Protein AF-0000000084988510 (afdb_homodimer)

Secondary structure (DSSP, 8-state):
----EEEE--BTTTEEEEE-TT-HHHHHHHHHHHHTTT----HHHHHHHHHHHHHHHHHH---SSB---HHHHHHHHHHHTT---HHHHHHHHHHHHHHHHHHHEEEEEEPTTHHHHHHHHTTTSEEEEEES--HHHHHHHHHHTT-TTT-SSEEEGGGTTB-TT-HHHHHHHHHHHT--GGGEEEEES-IIIIIIHHHTTT-EEEEE--SSS-S--TT---SEEESSGGGHHHHHHHHHH-/----EEEE--BTTTEEEEE-TT-HHHHHHHHHHHHTTT----HHHHHHHHHHHHHHHHHH---SSB---HHHHHHHHHHHTT---HHHHHHHHHHHHHHHHHHHEEEEEEPTTHHHHHHHHTTTSEEEEEES--HHHHHHHHHHTT-TTT-SSEEEGGGTTB-TT-HHHHHHHHHHHT--GGGEEEEES-IIIIIIHHHTTT-EEEEE--SSS-S--TT---SEEESSGGGHHHHHHHHHH-

Solvent-accessible surface area (backbone atoms only — not comparable to full-atom values): 25284 Å² total; per-residue (Å²): 103,70,61,46,33,36,38,29,32,42,78,35,49,44,32,46,62,40,70,46,84,82,49,64,64,39,28,40,35,50,23,40,36,32,36,67,71,75,34,89,52,53,33,68,54,48,47,52,48,51,54,52,46,46,50,51,54,46,69,68,43,97,48,98,43,54,33,66,50,70,48,58,42,42,27,49,54,39,44,75,66,65,51,75,53,63,68,58,32,53,56,48,12,48,51,50,46,38,48,43,50,26,54,22,45,77,41,78,43,68,40,74,55,44,65,64,47,49,60,58,44,58,76,72,29,48,31,27,34,50,28,78,46,46,67,85,55,47,54,36,50,35,48,73,70,68,48,63,87,64,46,59,54,75,43,47,18,34,84,72,39,38,23,62,39,46,52,65,62,59,48,53,51,32,60,76,63,72,51,56,53,72,21,33,38,39,37,21,22,23,31,49,38,42,42,46,16,38,42,76,64,64,27,47,26,38,36,38,60,43,102,36,65,45,87,64,41,92,89,65,73,61,77,33,78,33,72,51,66,58,48,48,61,57,47,50,56,55,57,48,73,91,105,69,60,46,34,38,38,29,33,42,78,34,49,45,31,45,63,39,71,47,85,80,48,65,65,39,29,39,36,49,23,40,36,32,35,66,70,76,34,88,51,54,32,68,54,46,48,52,50,52,53,51,46,47,49,51,55,46,68,69,44,96,49,97,43,55,33,67,50,68,47,58,40,42,27,49,53,40,43,77,66,65,52,76,52,64,68,59,30,53,56,49,13,49,52,51,47,40,47,44,51,26,54,22,45,78,41,79,43,68,38,73,56,44,64,63,46,50,61,58,44,57,77,72,28,48,31,27,34,52,28,80,47,45,67,85,54,47,54,36,50,35,46,74,69,70,48,64,86,65,45,58,54,74,44,49,18,34,84,73,39,36,22,62,40,45,53,66,60,58,48,52,52,32,62,75,62,70,52,55,53,73,22,32,37,40,37,21,22,23,31,49,40,43,40,48,17,39,40,78,62,65,26,48,28,38,36,37,60,44,102,35,64,45,85,65,40,92,88,65,72,62,79,32,79,35,73,52,66,59,47,49,61,57,46,52,56,57,56,49,73,92

Organism: Nitrosospira multiformis (strain ATCC 25196 / NCIMB 11849 / C 71) (NCBI:txid323848)

Radius of gyration: 29.33 Å; Cα contacts (8 Å, |Δi|>4): 916; chains: 2; bounding box: 48×95×58 Å

pLDDT: mean 97.69, std 2.91, range [69.38, 98.94]

Structure (mmCIF, N/CA/C/O backbone):
data_AF-0000000084988510-model_v1
#
loop_
_entity.id
_entity.type
_entity.pdbx_description
1 polymer 'Haloacid dehalogenase-like hydrolase'
#
loop_
_atom_site.group_PDB
_atom_site.id
_atom_site.type_symbol
_atom_site.label_atom_id
_atom_site.label_alt_id
_atom_site.label_comp_id
_atom_site.label_asym_id
_atom_site.label_entity_id
_atom_site.label_seq_id
_atom_site.pdbx_PDB_ins_code
_atom_site.Cartn_x
_atom_site.Cartn_y
_atom_site.Cartn_z
_atom_site.occupancy
_atom_site.B_iso_or_equiv
_atom_site.auth_seq_id
_atom_site.auth_comp_id
_atom_site.auth_asym_id
_atom_site.auth_atom_id
_atom_site.pdbx_PDB_model_num
ATOM 1 N N . MET A 1 1 ? -0.412 43.625 25.984 1 69.38 1 MET A N 1
ATOM 2 C CA . MET A 1 1 ? 0.22 42.531 26.703 1 69.38 1 MET A CA 1
ATOM 3 C C . MET A 1 1 ? 1.28 41.875 25.828 1 69.38 1 MET A C 1
ATOM 5 O O . MET A 1 1 ? 1.203 41.906 24.594 1 69.38 1 MET A O 1
ATOM 9 N N . ALA A 1 2 ? 2.34 41.344 26.5 1 89.12 2 ALA A N 1
ATOM 10 C CA . ALA A 1 2 ? 3.463 40.781 25.766 1 89.12 2 ALA A CA 1
ATOM 11 C C . ALA A 1 2 ? 3.078 39.438 25.125 1 89.12 2 ALA A C 1
ATOM 13 O O . ALA A 1 2 ? 2.365 38.625 25.734 1 89.12 2 ALA A O 1
ATOM 14 N N . ILE A 1 3 ? 3.359 39.25 23.953 1 96.31 3 ILE A N 1
ATOM 15 C CA . ILE A 1 3 ? 3.121 38 23.25 1 96.31 3 ILE A CA 1
ATOM 16 C C . ILE A 1 3 ? 3.992 36.906 23.828 1 96.31 3 ILE A C 1
ATOM 18 O O . ILE A 1 3 ? 5.191 37.094 24.031 1 96.31 3 ILE A O 1
ATOM 22 N N . LYS A 1 4 ? 3.35 35.75 24.047 1 97.81 4 LYS A N 1
ATOM 23 C CA . LYS A 1 4 ? 4.055 34.625 24.703 1 97.81 4 LYS A CA 1
ATOM 24 C C . LYS A 1 4 ? 4.047 33.406 23.812 1 97.81 4 LYS A C 1
ATOM 26 O O . LYS A 1 4 ? 4.887 32.5 23.969 1 97.81 4 LYS A O 1
ATOM 31 N N . GLY A 1 5 ? 3.061 33.281 22.922 1 98.31 5 GLY A N 1
ATOM 32 C CA . GLY A 1 5 ? 2.922 32.062 22.109 1 98.31 5 GLY A CA 1
ATOM 33 C C . GLY A 1 5 ? 2.516 32.344 20.672 1 98.31 5 GLY A C 1
ATOM 34 O O . GLY A 1 5 ? 2.023 33.438 20.375 1 98.31 5 GLY A O 1
ATOM 35 N N . ILE A 1 6 ? 2.793 31.406 19.828 1 98.81 6 ILE A N 1
ATOM 36 C CA . ILE A 1 6 ? 2.408 31.469 18.438 1 98.81 6 ILE A CA 1
ATOM 37 C C . ILE A 1 6 ? 1.667 30.188 18.047 1 98.81 6 ILE A C 1
ATOM 39 O O . ILE A 1 6 ? 2.133 29.078 18.328 1 98.81 6 ILE A O 1
ATOM 43 N N . LEU A 1 7 ? 0.513 30.281 17.453 1 98.88 7 LEU A N 1
ATOM 44 C CA . LEU A 1 7 ? -0.256 29.172 16.891 1 98.88 7 LEU A CA 1
ATOM 45 C C . LEU A 1 7 ? -0.03 29.062 15.375 1 98.88 7 LEU A C 1
ATOM 47 O O . LEU A 1 7 ? -0.327 30 14.633 1 98.88 7 LEU A O 1
ATOM 51 N N . PHE A 1 8 ? 0.489 27.953 14.93 1 98.94 8 PHE A N 1
ATOM 52 C CA . PHE A 1 8 ? 0.762 27.766 13.508 1 98.94 8 PHE A CA 1
ATOM 53 C C . PHE A 1 8 ? -0.232 26.797 12.891 1 98.94 8 PHE A C 1
ATOM 55 O O . PHE A 1 8 ? -0.547 25.766 13.484 1 98.94 8 PHE A O 1
ATOM 62 N N . ASP A 1 9 ? -0.727 27.109 11.719 1 98.88 9 ASP A N 1
ATOM 63 C CA . ASP A 1 9 ? -1.234 26.109 10.797 1 98.88 9 ASP A CA 1
ATOM 64 C C . ASP A 1 9 ? -0.096 25.25 10.227 1 98.88 9 ASP A C 1
ATOM 66 O O . ASP A 1 9 ? 1.069 25.656 10.289 1 98.88 9 ASP A O 1
ATOM 70 N N . LEU A 1 10 ? -0.424 24.141 9.672 1 98.88 10 LEU A N 1
ATOM 71 C CA . LEU A 1 10 ? 0.605 23.219 9.195 1 98.88 10 LEU A CA 1
ATOM 72 C C . LEU A 1 10 ? 0.714 23.266 7.672 1 98.88 10 LEU A C 1
ATOM 74 O O . LEU A 1 10 ? 1.656 23.859 7.133 1 98.88 10 LEU A O 1
ATOM 78 N N . TYR A 1 11 ? -0.337 22.75 6.996 1 98.81 11 TYR A N 1
ATOM 79 C CA . TYR A 1 11 ? -0.298 22.594 5.543 1 98.81 11 TYR A CA 1
ATOM 80 C C . TYR A 1 11 ? -0.61 23.922 4.852 1 98.81 11 TYR A C 1
ATOM 82 O 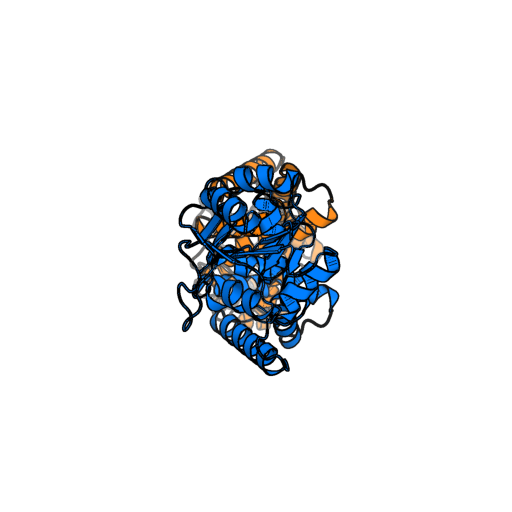O . TYR A 1 11 ? -1.613 24.578 5.16 1 98.81 11 TYR A O 1
ATOM 90 N N . GLY A 1 12 ? 0.192 24.266 3.92 1 98.69 12 GLY A N 1
ATOM 91 C CA . GLY A 1 12 ? 0.052 25.547 3.238 1 98.69 12 GLY A CA 1
ATOM 92 C C . GLY A 1 12 ? 0.705 26.688 3.984 1 98.69 12 GLY A C 1
ATOM 93 O O . GLY A 1 12 ? 0.791 27.797 3.467 1 98.69 12 GLY A O 1
ATOM 94 N N . THR A 1 13 ? 1.142 26.406 5.211 1 98.88 13 THR A N 1
ATOM 95 C CA . THR A 1 13 ? 1.824 27.406 6.02 1 98.88 13 THR A CA 1
ATOM 96 C C . THR A 1 13 ? 3.268 26.984 6.293 1 98.88 13 THR A C 1
ATOM 98 O O . THR A 1 13 ? 4.207 27.641 5.832 1 98.88 13 THR A O 1
ATOM 101 N N . LEU A 1 14 ? 3.506 25.906 6.945 1 98.94 14 LEU A N 1
ATOM 102 C CA . LEU A 1 14 ? 4.848 25.391 7.184 1 98.94 14 LEU A CA 1
ATOM 103 C C . LEU A 1 14 ? 5.27 24.438 6.078 1 98.94 14 LEU A C 1
ATOM 105 O O . LEU A 1 14 ? 6.398 24.5 5.586 1 98.94 14 LEU A O 1
ATOM 109 N N . ILE A 1 15 ? 4.336 23.578 5.695 1 98.88 15 ILE A N 1
ATOM 110 C CA . ILE A 1 15 ? 4.594 22.516 4.715 1 98.88 15 ILE A CA 1
ATOM 111 C C . ILE A 1 15 ? 3.883 22.844 3.406 1 98.88 15 ILE A C 1
ATOM 113 O O . ILE A 1 15 ? 2.672 23.078 3.389 1 98.88 15 ILE A O 1
ATOM 117 N N . ASP A 1 16 ? 4.613 22.891 2.328 1 98.81 16 ASP A N 1
ATOM 118 C CA . ASP A 1 16 ? 4.086 23 0.973 1 98.81 16 ASP A CA 1
ATOM 119 C C . ASP A 1 16 ? 3.734 21.609 0.42 1 98.81 16 ASP A C 1
ATOM 121 O O . ASP A 1 16 ? 4.574 20.953 -0.2 1 98.81 16 ASP A O 1
ATOM 125 N N . ILE A 1 17 ? 2.477 21.297 0.608 1 98.38 17 ILE A N 1
ATOM 126 C CA . ILE A 1 17 ? 2.006 19.984 0.199 1 98.38 17 ILE A CA 1
ATOM 127 C C . ILE A 1 17 ? 1.035 20.125 -0.972 1 98.38 17 ILE A C 1
ATOM 129 O O . ILE A 1 17 ? 0.281 21.094 -1.049 1 98.38 17 ILE A O 1
ATOM 133 N N . GLU A 1 18 ? 1.089 19.25 -1.85 1 98.19 18 GLU A N 1
ATOM 134 C CA . GLU A 1 18 ? 0.122 19.109 -2.936 1 98.19 18 GLU A CA 1
ATOM 135 C C . GLU A 1 18 ? -0.381 17.672 -3.055 1 98.19 18 GLU A C 1
ATOM 137 O O . GLU A 1 18 ? 0.416 16.734 -3.16 1 98.19 18 GLU A O 1
ATOM 142 N N . THR A 1 19 ? -1.649 17.469 -2.967 1 97.94 19 THR A N 1
ATOM 143 C CA . THR A 1 19 ? -2.279 16.172 -3.164 1 97.94 19 THR A CA 1
ATOM 144 C C . THR A 1 19 ? -3.357 16.25 -4.242 1 97.94 19 THR A C 1
ATOM 146 O O . THR A 1 19 ? -3.908 17.328 -4.5 1 97.94 19 THR A O 1
ATOM 149 N N . ASP A 1 20 ? -3.604 15.227 -4.945 1 98 20 ASP A N 1
ATOM 150 C CA . ASP A 1 20 ? -4.68 15.078 -5.922 1 98 20 ASP A CA 1
ATOM 151 C C . ASP A 1 20 ? -5.453 13.781 -5.695 1 98 20 ASP A C 1
ATOM 153 O O . ASP A 1 20 ? -5.051 12.719 -6.184 1 98 20 ASP A O 1
ATOM 157 N N . GLU A 1 21 ? -6.562 13.852 -5.094 1 96.75 21 GLU A N 1
ATOM 158 C CA . GLU A 1 21 ? -7.332 12.688 -4.684 1 96.75 21 GLU A CA 1
ATOM 159 C C . GLU A 1 21 ? -8.211 12.172 -5.824 1 96.75 21 GLU A C 1
ATOM 161 O O . GLU A 1 21 ? -8.875 11.141 -5.688 1 96.75 21 GLU A O 1
ATOM 166 N N . SER A 1 22 ? -8.227 12.898 -6.93 1 96.62 22 SER A N 1
ATOM 167 C CA . SER A 1 22 ? -9.07 12.508 -8.055 1 96.62 22 SER A CA 1
ATOM 168 C C . SER A 1 22 ? -8.391 11.438 -8.906 1 96.62 22 SER A C 1
ATOM 170 O O . SER A 1 22 ? -9.023 10.852 -9.789 1 96.62 22 SER A O 1
ATOM 172 N N . ILE A 1 23 ? -7.145 11.125 -8.625 1 96.19 23 ILE A N 1
ATOM 173 C CA . ILE A 1 23 ? -6.359 10.188 -9.414 1 96.19 23 ILE A CA 1
ATOM 174 C C . ILE A 1 23 ? -6.957 8.781 -9.289 1 96.19 23 ILE A C 1
ATOM 176 O O . ILE A 1 23 ? -7.039 8.234 -8.188 1 96.19 23 ILE A O 1
ATOM 180 N N . ASP A 1 24 ? -7.266 8.18 -10.391 1 96.75 24 ASP A N 1
ATOM 181 C CA . ASP A 1 24 ? -7.887 6.863 -10.414 1 96.75 24 ASP A CA 1
ATOM 182 C C . ASP A 1 24 ? -6.93 5.797 -9.875 1 96.75 24 ASP A C 1
ATOM 184 O O . ASP A 1 24 ? -7.367 4.797 -9.305 1 96.75 24 ASP A O 1
ATOM 188 N N . GLU A 1 25 ? -5.668 6.004 -10.039 1 97.12 25 GLU A N 1
ATOM 189 C CA . GLU A 1 25 ? -4.629 5.059 -9.641 1 97.12 25 GLU A CA 1
ATOM 190 C C . GLU A 1 25 ? -4.664 4.797 -8.141 1 97.12 25 GLU A C 1
ATOM 192 O O . GLU A 1 25 ? -4.246 3.73 -7.68 1 97.12 25 GLU A O 1
ATOM 197 N N . ILE A 1 26 ? -5.129 5.797 -7.387 1 98.62 26 ILE A N 1
ATOM 198 C CA . ILE A 1 26 ? -5.266 5.625 -5.945 1 98.62 26 ILE A CA 1
ATOM 199 C C . ILE A 1 26 ? -6.195 4.449 -5.652 1 98.62 26 ILE A C 1
ATOM 201 O O . ILE A 1 26 ? -5.816 3.514 -4.941 1 98.62 26 ILE A O 1
ATOM 205 N N . TYR A 1 27 ? -7.285 4.445 -6.25 1 98.75 27 TYR A N 1
ATOM 206 C CA . TYR A 1 27 ? -8.344 3.488 -5.953 1 98.75 27 TYR A CA 1
ATOM 207 C C . TYR A 1 27 ? -8.062 2.141 -6.605 1 98.75 27 TYR A C 1
ATOM 209 O O . TYR A 1 27 ? -8.422 1.094 -6.062 1 98.75 27 TYR A O 1
ATOM 217 N N . ARG A 1 28 ? -7.391 2.172 -7.738 1 98.56 28 ARG A N 1
ATOM 218 C CA . ARG A 1 28 ? -6.941 0.925 -8.352 1 98.56 28 ARG A CA 1
ATOM 219 C C . ARG A 1 28 ? -5.945 0.203 -7.445 1 98.56 28 ARG A C 1
ATOM 221 O O . ARG A 1 28 ? -6.078 -0.999 -7.207 1 98.56 28 ARG A O 1
ATOM 228 N N . ALA A 1 29 ? -4.945 0.94 -6.969 1 98.69 29 ALA A N 1
ATOM 229 C CA . ALA A 1 29 ? -3.932 0.361 -6.094 1 98.69 29 ALA A CA 1
ATOM 230 C C . ALA A 1 29 ? -4.562 -0.207 -4.824 1 98.69 29 ALA A C 1
ATOM 232 O O . ALA A 1 29 ? -4.211 -1.305 -4.387 1 98.69 29 ALA A O 1
ATOM 233 N N . ILE A 1 30 ? -5.5 0.533 -4.258 1 98.88 30 ILE A N 1
ATOM 234 C CA . ILE A 1 30 ? -6.156 0.087 -3.035 1 98.88 30 ILE A CA 1
ATOM 235 C C . ILE A 1 30 ? -7 -1.15 -3.324 1 98.88 30 ILE A C 1
ATOM 237 O O . ILE A 1 30 ? -6.98 -2.117 -2.561 1 98.88 30 ILE A O 1
ATOM 241 N N . ALA A 1 31 ? -7.75 -1.154 -4.422 1 98.81 31 ALA A N 1
ATOM 242 C CA . ALA A 1 31 ? -8.547 -2.312 -4.805 1 98.81 31 ALA A CA 1
ATOM 243 C C . ALA A 1 31 ? -7.68 -3.561 -4.934 1 98.81 31 ALA A C 1
ATOM 245 O O . ALA A 1 31 ? -8.039 -4.629 -4.426 1 98.81 31 ALA A O 1
ATOM 246 N N . HIS A 1 32 ? -6.586 -3.412 -5.602 1 98.75 32 HIS A N 1
ATOM 247 C CA . HIS A 1 32 ? -5.68 -4.539 -5.789 1 98.75 32 HIS A CA 1
ATOM 248 C C . HIS A 1 32 ? -5.074 -4.988 -4.465 1 98.75 32 HIS A C 1
ATOM 250 O O . HIS A 1 32 ? -4.961 -6.188 -4.203 1 98.75 32 HIS A O 1
ATOM 256 N N . TYR A 1 33 ? -4.637 -4.043 -3.611 1 98.75 33 TYR A N 1
ATOM 257 C CA . TYR A 1 33 ? -4.125 -4.387 -2.291 1 98.75 33 TYR A CA 1
ATOM 258 C C . TYR A 1 33 ? -5.152 -5.18 -1.494 1 98.75 33 TYR A C 1
ATOM 260 O O . TYR A 1 33 ? -4.809 -6.152 -0.818 1 98.75 33 TYR A O 1
ATOM 268 N N . LEU A 1 34 ? -6.434 -4.766 -1.563 1 98.81 34 LEU A N 1
ATOM 269 C CA . LEU A 1 34 ? -7.523 -5.383 -0.814 1 98.81 34 LEU A CA 1
ATOM 270 C C . LEU A 1 34 ? -7.711 -6.84 -1.229 1 98.81 34 LEU A C 1
ATOM 272 O O . LEU A 1 34 ? -8.078 -7.68 -0.406 1 98.81 34 LEU A O 1
ATOM 276 N N . VAL A 1 35 ? -7.391 -7.18 -2.451 1 98.44 35 VAL A N 1
ATOM 277 C CA . VAL A 1 35 ? -7.473 -8.562 -2.908 1 98.44 35 VAL A CA 1
ATOM 278 C C . VAL A 1 35 ? -6.594 -9.453 -2.031 1 98.44 35 VAL A C 1
ATOM 280 O O . VAL A 1 35 ? -7.004 -10.547 -1.635 1 98.44 35 VAL A O 1
ATOM 283 N N . TYR A 1 36 ? -5.438 -8.969 -1.706 1 98 36 TYR A N 1
ATOM 284 C CA . TYR A 1 36 ? -4.473 -9.742 -0.926 1 98 36 TYR A CA 1
ATOM 285 C C . TYR A 1 36 ? -4.879 -9.797 0.542 1 98 36 TYR A C 1
ATOM 287 O O . TYR A 1 36 ? -4.27 -10.523 1.334 1 98 36 TYR A O 1
ATOM 295 N N . GLN A 1 37 ? -5.945 -9.039 0.868 1 96.88 37 GLN A N 1
ATOM 296 C CA . GLN A 1 37 ? -6.527 -9.094 2.205 1 96.88 37 GLN A CA 1
ATOM 297 C C . GLN A 1 37 ? -7.852 -9.852 2.197 1 96.88 37 GLN A C 1
ATOM 299 O O . GLN A 1 37 ? -8.555 -9.883 3.207 1 96.88 37 GLN A O 1
ATOM 304 N N . GLY A 1 38 ? -8.289 -10.398 1.077 1 96.81 38 GLY A N 1
ATOM 305 C CA . GLY A 1 38 ? -9.5 -11.195 0.977 1 96.81 38 GLY A CA 1
ATOM 306 C C . GLY A 1 38 ? -10.734 -10.367 0.67 1 96.81 38 GLY A C 1
ATOM 307 O O . GLY A 1 38 ? -11.859 -10.828 0.861 1 96.81 38 GLY A O 1
ATOM 308 N N . VAL A 1 39 ? -10.539 -9.117 0.294 1 97.94 39 VAL A N 1
ATOM 309 C CA . VAL A 1 39 ? -11.625 -8.219 -0.065 1 97.94 39 VAL A CA 1
ATOM 310 C C . VAL A 1 39 ? -11.609 -7.961 -1.569 1 97.94 39 VAL A C 1
ATOM 312 O O . VAL A 1 39 ? -10.586 -7.562 -2.127 1 97.94 39 VAL A O 1
ATOM 315 N N . TYR A 1 40 ? -12.727 -8.148 -2.219 1 97.69 40 TYR A N 1
ATOM 316 C CA . TYR A 1 40 ? -12.781 -8.102 -3.674 1 97.69 40 TYR A CA 1
ATOM 317 C C . TYR A 1 40 ? -13.695 -6.973 -4.145 1 97.69 40 TYR A C 1
ATOM 319 O O . TYR A 1 40 ? -14.914 -7.137 -4.188 1 97.69 40 TYR A O 1
ATOM 327 N N . LEU A 1 41 ? -13.117 -5.863 -4.496 1 98 41 LEU A N 1
ATOM 328 C CA . LEU A 1 41 ? -13.789 -4.68 -5.012 1 98 41 LEU A CA 1
ATOM 329 C C . LEU A 1 41 ? -13.062 -4.133 -6.238 1 98 41 LEU A C 1
ATOM 331 O O . LEU A 1 41 ? -11.836 -4.18 -6.312 1 98 41 LEU A O 1
ATOM 335 N N . HIS A 1 42 ? -13.781 -3.652 -7.215 1 97 42 HIS A N 1
ATOM 336 C CA . HIS A 1 42 ? -13.148 -2.902 -8.289 1 97 42 HIS A CA 1
ATOM 337 C C . HIS A 1 42 ? -12.859 -1.465 -7.867 1 97 42 HIS A C 1
ATOM 339 O O . HIS A 1 42 ? -13.422 -0.984 -6.875 1 97 42 HIS A O 1
ATOM 345 N N . ARG A 1 43 ? -11.969 -0.806 -8.578 1 97.69 43 ARG A N 1
ATOM 346 C CA . ARG A 1 43 ? -11.508 0.529 -8.211 1 97.69 43 ARG A CA 1
ATOM 347 C C . ARG A 1 43 ? -12.688 1.488 -8.047 1 97.69 43 ARG A C 1
ATOM 349 O O . ARG A 1 43 ? -12.703 2.305 -7.125 1 97.69 43 ARG A O 1
ATOM 356 N N . GLY A 1 44 ? -13.672 1.42 -8.953 1 98.44 44 GLY A N 1
ATOM 357 C CA . GLY A 1 44 ? -14.844 2.277 -8.867 1 98.44 44 GLY A CA 1
ATOM 358 C C . GLY A 1 44 ? -15.633 2.074 -7.586 1 98.44 44 GLY A C 1
ATOM 359 O O . GLY A 1 44 ? -16.094 3.039 -6.977 1 98.44 44 GLY A O 1
ATOM 360 N N . GLN A 1 45 ? -15.773 0.841 -7.164 1 98.69 45 GLN A N 1
ATOM 361 C CA . GLN A 1 45 ? -16.484 0.521 -5.934 1 98.69 45 GLN A CA 1
ATOM 362 C C . GLN A 1 45 ? -15.75 1.06 -4.711 1 98.69 45 GLN A C 1
ATOM 364 O O . GLN A 1 45 ? -16.375 1.56 -3.771 1 98.69 45 GLN A O 1
ATOM 369 N N . VAL A 1 46 ? -14.43 0.947 -4.727 1 98.81 46 VAL A N 1
ATOM 370 C CA . VAL A 1 46 ? -13.633 1.471 -3.625 1 98.81 46 VAL A CA 1
ATOM 371 C C . VAL A 1 46 ? -13.867 2.973 -3.484 1 98.81 46 VAL A C 1
ATOM 373 O O . VAL A 1 46 ? -14.141 3.465 -2.389 1 98.81 46 VAL A O 1
ATOM 376 N N . ARG A 1 47 ? -13.75 3.662 -4.598 1 98.69 47 ARG A N 1
ATOM 377 C CA . ARG A 1 47 ? -13.93 5.109 -4.602 1 98.69 47 ARG A CA 1
ATOM 378 C C . ARG A 1 47 ? -15.328 5.488 -4.121 1 98.69 47 ARG A C 1
ATOM 380 O O . ARG A 1 47 ? -15.477 6.348 -3.248 1 98.69 47 ARG A O 1
ATOM 387 N N . GLU A 1 48 ? -16.328 4.852 -4.648 1 98.62 48 GLU A N 1
ATOM 388 C CA . GLU A 1 48 ? -17.719 5.152 -4.316 1 98.62 48 GLU A CA 1
ATOM 389 C C . GLU A 1 48 ? -17.984 4.922 -2.834 1 98.62 48 GLU A C 1
ATOM 391 O O . GLU A 1 48 ? -18.609 5.758 -2.176 1 98.62 48 GLU A O 1
ATOM 396 N N . ARG A 1 49 ? -17.547 3.809 -2.381 1 98.62 49 ARG A N 1
ATOM 397 C CA . ARG A 1 49 ? -17.797 3.471 -0.982 1 98.62 49 ARG A CA 1
ATOM 398 C C . ARG A 1 49 ? -17.047 4.418 -0.051 1 98.62 49 ARG A C 1
ATOM 400 O O . ARG A 1 49 ? -17.562 4.805 1 1 98.62 49 ARG A O 1
ATOM 407 N N . TYR A 1 50 ? -15.812 4.738 -0.394 1 98.56 50 TYR A N 1
ATOM 408 C CA . TYR A 1 50 ? -15.039 5.691 0.398 1 98.56 50 TYR A CA 1
ATOM 409 C C . TYR A 1 50 ? -15.812 6.992 0.588 1 98.56 50 TYR A C 1
ATOM 411 O O . TYR A 1 50 ? -16.016 7.441 1.719 1 98.56 50 TYR A O 1
ATOM 419 N N . TYR A 1 51 ? -16.25 7.547 -0.449 1 98.31 51 TYR A N 1
ATOM 420 C CA . TYR A 1 51 ? -16.922 8.844 -0.398 1 98.31 51 TYR A CA 1
ATOM 421 C C . TYR A 1 51 ? -18.312 8.727 0.215 1 98.31 51 TYR A C 1
ATOM 423 O O . TYR A 1 51 ? -18.781 9.648 0.884 1 98.31 51 TYR A O 1
ATOM 431 N N . ALA A 1 52 ? -18.969 7.605 -0.001 1 98.62 52 ALA A N 1
ATOM 432 C CA . ALA A 1 52 ? -20.266 7.391 0.643 1 98.62 52 ALA A CA 1
ATOM 433 C C . ALA A 1 52 ? -20.125 7.348 2.162 1 98.62 52 ALA A C 1
ATOM 435 O O . ALA A 1 52 ? -20.891 7.98 2.883 1 98.62 52 ALA A O 1
ATOM 436 N N . ILE A 1 53 ? -19.141 6.609 2.609 1 98.69 53 ILE A N 1
ATOM 437 C CA . ILE A 1 53 ? -18.891 6.488 4.043 1 98.69 53 ILE A CA 1
ATOM 438 C C . ILE A 1 53 ? -18.453 7.84 4.605 1 98.69 53 ILE A C 1
ATOM 440 O O . ILE A 1 53 ? -18.859 8.219 5.707 1 98.69 53 ILE A O 1
ATOM 444 N N . MET A 1 54 ? -17.609 8.539 3.896 1 98 54 MET A N 1
ATOM 445 C CA . MET A 1 54 ? -17.156 9.875 4.297 1 98 54 MET A CA 1
ATOM 446 C C . MET A 1 54 ? -18.359 10.805 4.5 1 98 54 MET A C 1
ATOM 448 O O . MET A 1 54 ? -18.422 11.516 5.508 1 98 54 MET A O 1
ATOM 452 N N . ARG A 1 55 ? -19.281 10.805 3.596 1 97.44 55 ARG A N 1
ATOM 453 C CA . ARG A 1 55 ? -20.484 11.641 3.686 1 97.44 55 ARG A CA 1
ATOM 454 C C . ARG A 1 55 ? -21.328 11.242 4.891 1 97.44 55 ARG A C 1
ATOM 456 O O . ARG A 1 55 ? -21.828 12.109 5.609 1 97.44 55 ARG A O 1
ATOM 463 N N . GLN A 1 56 ? -21.469 10 5.055 1 97.38 56 GLN A N 1
ATOM 464 C CA . GLN A 1 56 ? -22.234 9.5 6.195 1 97.38 56 GLN A CA 1
ATOM 465 C C . GLN A 1 56 ? -21.609 9.953 7.516 1 97.38 56 GLN A C 1
ATOM 467 O O . GLN A 1 56 ? -22.328 10.32 8.445 1 97.38 56 GLN A O 1
ATOM 472 N N . GLN A 1 57 ? -20.281 9.82 7.535 1 95.88 57 GLN A N 1
ATOM 473 C CA . GLN A 1 57 ? -19.562 10.242 8.734 1 95.88 57 GLN A CA 1
ATOM 474 C C . GLN A 1 57 ? -19.781 11.727 9.016 1 95.88 57 GLN A C 1
ATOM 476 O O . GLN A 1 57 ? -20 12.125 10.164 1 95.88 57 GLN A O 1
ATOM 481 N N . LYS A 1 58 ? -19.672 12.547 8.023 1 95.06 58 LYS A N 1
ATOM 482 C CA . LYS A 1 58 ? -19.859 13.984 8.172 1 95.06 58 LYS A CA 1
ATOM 483 C C . LYS A 1 58 ? -21.281 14.305 8.625 1 95.06 58 LYS A C 1
ATOM 485 O O . LYS A 1 58 ? -21.484 15.125 9.523 1 95.06 58 LYS A O 1
ATOM 490 N N . ASP A 1 59 ? -22.281 13.68 8.039 1 94.12 59 ASP A N 1
ATOM 491 C CA . ASP A 1 59 ? -23.688 13.922 8.32 1 94.12 59 ASP A CA 1
ATOM 492 C C . ASP A 1 59 ? -24.062 13.484 9.734 1 94.12 59 ASP A C 1
ATOM 494 O O . ASP A 1 59 ? -24.953 14.055 10.352 1 94.12 59 ASP A O 1
ATOM 498 N N . ALA A 1 60 ? -23.375 12.523 10.141 1 93.94 60 ALA A N 1
ATOM 499 C CA . ALA A 1 60 ? -23.688 11.961 11.453 1 93.94 60 ALA A CA 1
ATOM 500 C C . ALA A 1 60 ? -23.141 12.836 12.578 1 93.94 60 ALA A C 1
ATOM 502 O O . ALA A 1 60 ? -23.578 12.719 13.727 1 93.94 60 ALA A O 1
ATOM 503 N N . LYS A 1 61 ? -22.266 13.703 12.141 1 91.88 61 LYS A N 1
ATOM 504 C CA . LYS A 1 61 ? -21.656 14.547 13.156 1 91.88 61 LYS A CA 1
ATOM 505 C C . LYS A 1 61 ? -22.516 15.773 13.445 1 91.88 61 LYS A C 1
ATOM 507 O O . LYS A 1 61 ? -23.078 16.375 12.531 1 91.88 61 LYS A O 1
ATOM 512 N N . ASP A 1 62 ? -22.906 16.062 14.586 1 91.94 62 ASP A N 1
ATOM 513 C CA . ASP A 1 62 ? -23.625 17.266 14.992 1 91.94 62 ASP A CA 1
ATOM 514 C C . ASP A 1 62 ? -22.672 18.438 15.234 1 91.94 62 ASP A C 1
ATOM 516 O O . ASP A 1 62 ? -22.562 18.938 16.359 1 91.94 62 ASP A O 1
ATOM 520 N N . GLU A 1 63 ? -21.906 18.766 14.18 1 95.62 63 GLU A N 1
ATOM 521 C CA . GLU A 1 63 ? -20.906 19.828 14.219 1 95.62 63 GLU A CA 1
ATOM 522 C C . GLU A 1 63 ? -21.109 20.812 13.07 1 95.62 63 GLU A C 1
ATOM 524 O O . GLU A 1 63 ? -21.453 20.422 11.953 1 95.62 63 GLU A O 1
ATOM 529 N N . GLU A 1 64 ? -21 22.062 13.398 1 96.31 64 GLU A N 1
ATOM 530 C CA . GLU A 1 64 ? -21.094 23.094 12.367 1 96.31 64 GLU A CA 1
ATOM 531 C C . GLU A 1 64 ? -19.984 22.938 11.328 1 96.31 64 GLU A C 1
ATOM 533 O O . GLU A 1 64 ? -20.219 23.141 10.133 1 96.31 64 GLU A O 1
ATOM 538 N N . TYR A 1 65 ? -18.797 22.578 11.75 1 97.81 65 TYR A N 1
ATOM 539 C CA . TYR A 1 65 ? -17.641 22.375 10.906 1 97.81 65 TYR A CA 1
ATOM 540 C C . TYR A 1 65 ? -17.031 21 11.141 1 97.81 65 TYR A C 1
ATOM 542 O O . TYR A 1 65 ? -15.945 20.875 11.711 1 97.81 65 TYR A O 1
ATOM 550 N N . PRO A 1 66 ? -17.656 20 10.625 1 97.56 66 PRO A N 1
ATOM 551 C CA . PRO A 1 66 ? -17.234 18.625 10.922 1 97.56 66 PRO A CA 1
ATOM 552 C C . PRO A 1 66 ? -15.891 18.266 10.281 1 97.56 66 PRO A C 1
ATOM 554 O O . PRO A 1 66 ? -15.594 18.734 9.172 1 97.56 66 PRO A O 1
ATOM 557 N N . GLU A 1 67 ? -15.117 17.531 10.953 1 97.88 67 GLU A N 1
ATOM 558 C CA . GLU A 1 67 ? -13.891 16.938 10.438 1 97.88 67 GLU A CA 1
ATOM 559 C C . GLU A 1 67 ? -14.016 15.414 10.328 1 97.88 67 GLU A C 1
ATOM 561 O O . GLU A 1 67 ? -14.547 14.766 11.227 1 97.88 67 GLU A O 1
ATOM 566 N N . ILE A 1 68 ? -13.586 14.875 9.25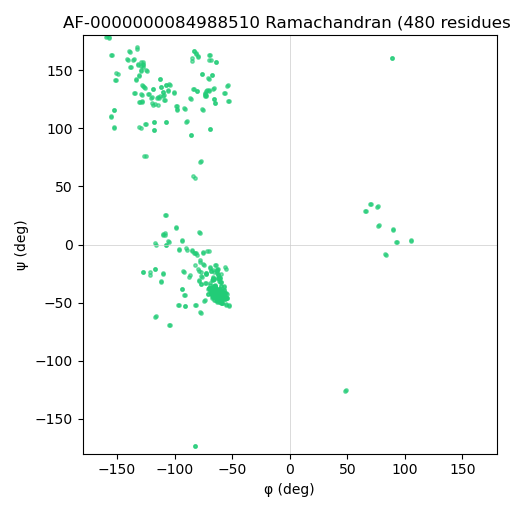8 1 97.44 68 ILE A N 1
ATOM 567 C CA . ILE A 1 68 ? -13.672 13.438 9.047 1 97.44 68 ILE A CA 1
ATOM 568 C C . ILE A 1 68 ? -12.523 12.734 9.758 1 97.44 68 ILE A C 1
ATOM 570 O O . ILE A 1 68 ? -11.594 13.391 10.242 1 97.44 68 ILE A O 1
ATOM 574 N N . ASP A 1 69 ? -12.625 11.453 9.93 1 98.25 69 ASP A N 1
ATOM 575 C CA . ASP A 1 69 ? -11.578 10.523 10.344 1 98.25 69 ASP A CA 1
ATOM 576 C C . ASP A 1 69 ? -11.305 9.484 9.266 1 98.25 69 ASP A C 1
ATOM 578 O O . ASP A 1 69 ? -12.039 8.5 9.148 1 98.25 69 ASP A O 1
ATOM 582 N N . VAL A 1 70 ? -10.203 9.648 8.602 1 98.56 70 VAL A N 1
ATOM 583 C CA . VAL A 1 70 ? -9.938 8.859 7.402 1 98.56 70 VAL A CA 1
ATOM 584 C C . VAL A 1 70 ? -9.734 7.395 7.781 1 98.56 70 VAL A C 1
ATOM 586 O O . VAL A 1 70 ? -10.18 6.496 7.062 1 98.56 70 VAL A O 1
ATOM 589 N N . GLU A 1 71 ? -8.992 7.117 8.875 1 98.62 71 GLU A N 1
ATOM 590 C CA . GLU A 1 71 ? -8.812 5.738 9.312 1 98.62 71 GLU A CA 1
ATOM 591 C C . GLU A 1 71 ? -10.148 5.07 9.617 1 98.62 71 GLU A C 1
ATOM 593 O O . GLU A 1 71 ? -10.352 3.896 9.297 1 98.62 71 GLU A O 1
ATOM 598 N N . ALA A 1 72 ? -11.031 5.836 10.234 1 98.38 72 ALA A N 1
ATOM 599 C CA . ALA A 1 72 ? -12.352 5.305 10.555 1 98.38 72 ALA A CA 1
ATOM 600 C C . ALA A 1 72 ? -13.141 4.996 9.289 1 98.38 72 ALA A C 1
ATOM 602 O O . ALA A 1 72 ? -13.922 4.039 9.25 1 98.38 72 ALA A O 1
ATOM 603 N N . ILE A 1 73 ? -12.984 5.82 8.312 1 98.69 73 ILE A N 1
ATOM 604 C CA . ILE A 1 73 ? -13.672 5.602 7.047 1 98.69 73 ILE A CA 1
ATOM 605 C C . ILE A 1 73 ? -13.227 4.273 6.438 1 98.69 73 ILE A C 1
ATOM 607 O O . ILE A 1 73 ? -14.055 3.434 6.086 1 98.69 73 ILE A O 1
ATOM 611 N N . TRP A 1 74 ? -11.922 4.07 6.367 1 98.81 74 TRP A N 1
ATOM 612 C CA . TRP A 1 74 ? -11.406 2.828 5.809 1 98.81 74 TRP A CA 1
ATOM 613 C C . TRP A 1 74 ? -11.773 1.638 6.684 1 98.81 74 TRP A C 1
ATOM 615 O O . TRP A 1 74 ? -12.055 0.548 6.18 1 98.81 74 TRP A O 1
ATOM 625 N N . ASN A 1 75 ? -11.688 1.848 8 1 98.75 75 ASN A N 1
ATOM 626 C CA . ASN A 1 75 ? -12.102 0.801 8.93 1 98.75 75 ASN A CA 1
ATOM 627 C C . ASN A 1 75 ? -13.539 0.358 8.664 1 98.75 75 ASN A C 1
ATOM 629 O O . ASN A 1 75 ? -13.828 -0.84 8.633 1 98.75 75 ASN A O 1
ATOM 633 N N . GLU A 1 76 ? -14.414 1.313 8.484 1 98.56 76 GLU A N 1
ATOM 634 C CA . GLU A 1 76 ? -15.82 1.027 8.211 1 98.56 76 GLU A CA 1
ATOM 635 C C . GLU A 1 76 ? -15.984 0.293 6.879 1 98.56 76 GLU A C 1
ATOM 637 O O . GLU A 1 76 ? -16.781 -0.633 6.77 1 98.56 76 GLU A O 1
ATOM 642 N N . LEU A 1 77 ? -15.281 0.739 5.879 1 98.75 77 LEU A N 1
ATOM 643 C CA . LEU A 1 77 ? -15.312 0.058 4.59 1 98.75 77 LEU A CA 1
ATOM 644 C C . LEU A 1 77 ? -14.953 -1.415 4.746 1 98.75 77 LEU A C 1
ATOM 646 O O . LEU A 1 77 ? -15.648 -2.289 4.223 1 98.75 77 LEU A O 1
ATOM 650 N N . LEU A 1 78 ? -13.891 -1.724 5.492 1 98.75 78 LEU A N 1
ATOM 651 C CA . LEU A 1 78 ? -13.438 -3.092 5.715 1 98.75 78 LEU A CA 1
ATOM 652 C C . LEU A 1 78 ? -14.477 -3.891 6.488 1 98.75 78 LEU A C 1
ATOM 654 O O . LEU A 1 78 ? -14.695 -5.07 6.203 1 98.75 78 LEU A O 1
ATOM 658 N N . LEU A 1 79 ? -15.094 -3.23 7.445 1 98.5 79 LEU A N 1
ATOM 659 C CA . LEU A 1 79 ? -16.156 -3.877 8.203 1 98.5 79 LEU A CA 1
ATOM 660 C C . LEU A 1 79 ? -17.297 -4.301 7.289 1 98.5 79 LEU A C 1
ATOM 662 O O . LEU A 1 79 ? -17.812 -5.418 7.398 1 98.5 79 LEU A O 1
ATOM 666 N N . GLN A 1 80 ? -17.656 -3.408 6.438 1 98.25 80 GLN A N 1
ATOM 667 C CA . GLN A 1 80 ? -18.734 -3.68 5.492 1 98.25 80 GLN A CA 1
ATOM 668 C C . GLN A 1 80 ? -18.375 -4.832 4.562 1 98.25 80 GLN A C 1
ATOM 670 O O . GLN A 1 80 ? -19.266 -5.52 4.043 1 98.25 80 GLN A O 1
ATOM 675 N N . GLN A 1 81 ? -17.078 -5.047 4.367 1 97.75 81 GLN A N 1
ATOM 676 C CA . GLN A 1 81 ? -16.641 -6.094 3.451 1 97.75 81 GLN A CA 1
ATOM 677 C C . GLN A 1 81 ? -16.375 -7.398 4.195 1 97.75 81 GLN A C 1
ATOM 679 O O . GLN A 1 81 ? -15.836 -8.352 3.621 1 97.75 81 GLN A O 1
ATOM 684 N N . GLY A 1 82 ? -16.641 -7.438 5.508 1 96.94 82 GLY A N 1
ATOM 685 C CA . GLY A 1 82 ? -16.703 -8.703 6.215 1 96.94 82 GLY A CA 1
ATOM 686 C C . GLY A 1 82 ? -15.492 -8.977 7.086 1 96.94 82 GLY A C 1
ATOM 687 O O . GLY A 1 82 ? -15.367 -10.055 7.668 1 96.94 82 GLY A O 1
ATOM 688 N N . ILE A 1 83 ? -14.57 -8.023 7.16 1 97.38 83 ILE A N 1
ATOM 689 C CA . ILE A 1 83 ? -13.469 -8.203 8.109 1 97.38 83 ILE A CA 1
ATOM 690 C C . ILE A 1 83 ? -13.961 -7.922 9.523 1 97.38 83 ILE A C 1
ATOM 692 O O . ILE A 1 83 ? -14.227 -6.773 9.883 1 97.38 83 ILE A O 1
ATOM 696 N N . LYS A 1 84 ? -13.945 -8.922 10.383 1 96.5 84 LYS A N 1
ATOM 697 C CA . LYS A 1 84 ? -14.641 -8.828 11.664 1 96.5 84 LYS A CA 1
ATOM 698 C C . LYS A 1 84 ? -13.703 -8.344 12.766 1 96.5 84 LYS A C 1
ATOM 700 O O . LYS A 1 84 ? -14.109 -7.578 13.641 1 96.5 84 LYS A O 1
ATOM 705 N N . SER A 1 85 ? -12.469 -8.789 12.734 1 97.69 85 SER A N 1
ATOM 706 C CA . SER A 1 85 ? -11.523 -8.438 13.789 1 97.69 85 SER A CA 1
ATOM 707 C C . SER A 1 85 ? -11.234 -6.941 13.797 1 97.69 85 SER A C 1
ATOM 709 O O . SER A 1 85 ? -10.68 -6.41 12.828 1 97.69 85 SER A O 1
ATOM 711 N N . SER A 1 86 ? -11.5 -6.301 14.906 1 97.5 86 SER A N 1
ATOM 712 C CA . SER A 1 86 ? -11.227 -4.871 15.031 1 97.5 86 SER A CA 1
ATOM 713 C C . SER A 1 86 ? -9.734 -4.582 14.945 1 97.5 86 SER A C 1
ATOM 715 O O . SER A 1 86 ? -9.328 -3.551 14.398 1 97.5 86 SER A O 1
ATOM 717 N N . TYR A 1 87 ? -9 -5.441 15.469 1 97.06 87 TYR A N 1
ATOM 718 C CA . TYR A 1 87 ? -7.551 -5.289 15.438 1 97.06 87 TYR A CA 1
ATOM 719 C C . TYR A 1 87 ? -7.031 -5.328 14.008 1 97.06 87 TYR A C 1
ATOM 721 O O . TYR A 1 87 ? -6.258 -4.457 13.602 1 97.06 87 TYR A O 1
ATOM 729 N N . VAL A 1 88 ? -7.52 -6.293 13.219 1 96.69 88 VAL A N 1
ATOM 730 C CA . VAL A 1 88 ? -7.094 -6.445 11.836 1 96.69 88 VAL A CA 1
ATOM 731 C C . VAL A 1 88 ? -7.555 -5.242 11.016 1 96.69 88 VAL A C 1
ATOM 733 O O . VAL A 1 88 ? -6.785 -4.684 10.234 1 96.69 88 VAL A O 1
ATOM 736 N N . ARG A 1 89 ? -8.758 -4.812 11.258 1 97.81 89 ARG A N 1
ATOM 737 C CA . ARG A 1 89 ? -9.305 -3.678 10.523 1 97.81 89 ARG A CA 1
ATOM 738 C C . ARG A 1 89 ? -8.508 -2.406 10.812 1 97.81 89 ARG A C 1
ATOM 740 O O . ARG A 1 89 ? -8.266 -1.604 9.914 1 97.81 89 ARG A O 1
ATOM 747 N N . GLY A 1 90 ? -8.18 -2.219 12.094 1 97.75 90 GLY A N 1
ATOM 748 C CA . GLY A 1 90 ? -7.402 -1.045 12.461 1 97.75 90 GLY A CA 1
ATOM 749 C C . GLY A 1 90 ? -6.059 -0.967 11.766 1 97.75 90 GLY A C 1
ATOM 750 O O . GLY A 1 90 ? -5.676 0.091 11.258 1 97.75 90 GLY A O 1
ATOM 751 N N . GLN A 1 91 ? -5.391 -2.076 11.719 1 97 91 GLN A N 1
ATOM 752 C CA . GLN A 1 91 ? -4.094 -2.135 11.047 1 97 91 GLN A CA 1
ATOM 753 C C . GLN A 1 91 ? -4.234 -1.891 9.547 1 97 91 GLN A C 1
ATOM 755 O O . GLN A 1 91 ? -3.475 -1.11 8.969 1 97 91 GLN A O 1
ATOM 760 N N . GLN A 1 92 ? -5.219 -2.533 8.977 1 98.12 92 GLN A N 1
ATOM 761 C CA . GLN A 1 92 ? -5.41 -2.428 7.531 1 98.12 92 GLN A CA 1
ATOM 762 C C . GLN A 1 92 ? -5.875 -1.028 7.137 1 98.12 92 GLN A C 1
ATOM 764 O O . GLN A 1 92 ? -5.488 -0.514 6.086 1 98.12 92 GLN A O 1
ATOM 769 N N . ALA A 1 93 ? -6.723 -0.474 7.977 1 98.75 93 ALA A N 1
ATOM 770 C CA . ALA A 1 93 ? -7.215 0.875 7.711 1 98.75 93 ALA A CA 1
ATOM 771 C C . ALA A 1 93 ? -6.066 1.876 7.645 1 98.75 93 ALA A C 1
ATOM 773 O O . ALA A 1 93 ? -6.051 2.76 6.785 1 98.75 93 ALA A O 1
ATOM 774 N N . LYS A 1 94 ? -5.125 1.764 8.539 1 98.62 94 LYS A N 1
ATOM 775 C CA . LYS A 1 94 ? -3.963 2.648 8.547 1 98.62 94 LYS A CA 1
ATOM 776 C C . LYS A 1 94 ? -3.115 2.459 7.297 1 98.62 94 LYS A C 1
ATOM 778 O O . LYS A 1 94 ? -2.654 3.434 6.699 1 98.62 94 LYS A O 1
ATOM 783 N N . VAL A 1 95 ? -2.943 1.224 6.883 1 98.81 95 VAL A N 1
ATOM 784 C CA . VAL A 1 95 ? -2.168 0.908 5.691 1 98.81 95 VAL A CA 1
ATOM 785 C C . VAL A 1 95 ? -2.836 1.522 4.461 1 98.81 95 VAL A C 1
ATOM 787 O O . VAL A 1 95 ? -2.182 2.188 3.656 1 98.81 95 VAL A O 1
ATOM 790 N N . ILE A 1 96 ? -4.137 1.328 4.359 1 98.94 96 ILE A N 1
ATOM 791 C CA . ILE A 1 96 ? -4.883 1.819 3.207 1 98.94 96 ILE A CA 1
ATOM 792 C C . ILE A 1 96 ? -4.84 3.346 3.176 1 98.94 96 ILE A C 1
ATOM 794 O O . ILE A 1 96 ? -4.676 3.947 2.111 1 98.94 96 ILE A O 1
ATOM 798 N N . ALA A 1 97 ? -4.953 3.961 4.336 1 98.94 97 ALA A N 1
ATOM 799 C CA . ALA A 1 97 ? -4.844 5.414 4.426 1 98.94 97 ALA A CA 1
ATOM 800 C C . ALA A 1 97 ? -3.494 5.895 3.906 1 98.94 97 ALA A C 1
ATOM 802 O O . ALA A 1 97 ? -3.42 6.887 3.172 1 98.94 97 ALA A O 1
ATOM 803 N N . HIS A 1 98 ? -2.449 5.219 4.289 1 98.88 98 HIS A N 1
ATOM 804 C CA . HIS A 1 98 ? -1.108 5.605 3.863 1 98.88 98 HIS A CA 1
ATOM 805 C C . HIS A 1 98 ? -0.928 5.395 2.363 1 98.88 98 HIS A C 1
ATOM 807 O O . HIS A 1 98 ? -0.248 6.184 1.7 1 98.88 98 HIS A O 1
ATOM 813 N N . ILE A 1 99 ? -1.523 4.309 1.816 1 98.88 99 ILE A N 1
ATOM 814 C CA . ILE A 1 99 ? -1.482 4.098 0.374 1 98.88 99 ILE A CA 1
ATOM 815 C C . ILE A 1 99 ? -2.201 5.242 -0.336 1 98.88 99 ILE A C 1
ATOM 817 O O . ILE A 1 99 ? -1.668 5.832 -1.279 1 98.88 99 ILE A O 1
ATOM 821 N N . TYR A 1 100 ? -3.396 5.578 0.174 1 98.88 100 TYR A N 1
ATOM 822 C CA . TYR A 1 100 ? -4.211 6.664 -0.358 1 98.88 100 TYR A CA 1
ATOM 823 C C . TYR A 1 100 ? -3.426 7.969 -0.39 1 98.88 100 TYR A C 1
ATOM 825 O O . TYR A 1 100 ? -3.316 8.609 -1.438 1 98.88 100 TYR A O 1
ATOM 833 N N . ARG A 1 101 ? -2.834 8.328 0.727 1 98.81 101 ARG A N 1
ATOM 834 C CA . ARG A 1 101 ? -2.088 9.578 0.872 1 98.81 101 ARG A CA 1
ATOM 835 C C . ARG A 1 101 ? -0.808 9.547 0.045 1 98.81 101 ARG A C 1
ATOM 837 O O . ARG A 1 101 ? -0.467 10.531 -0.616 1 98.81 101 ARG A O 1
ATOM 844 N N . GLY A 1 102 ? -0.146 8.438 0.072 1 98.5 102 GLY A N 1
ATOM 845 C CA . GLY A 1 102 ? 1.097 8.312 -0.672 1 98.5 102 GLY A CA 1
ATOM 846 C C . GLY A 1 102 ? 0.92 8.508 -2.166 1 98.5 102 GLY A C 1
ATOM 847 O O . GLY A 1 102 ? 1.711 9.203 -2.805 1 98.5 102 GLY A O 1
ATOM 848 N N . ILE A 1 103 ? -0.078 7.922 -2.725 1 98.44 103 ILE A N 1
ATOM 849 C CA . ILE A 1 103 ? -0.274 7.988 -4.168 1 98.44 103 ILE A CA 1
ATOM 850 C C . ILE A 1 103 ? -0.853 9.352 -4.551 1 98.44 103 ILE A C 1
ATOM 852 O O . ILE A 1 103 ? -0.516 9.898 -5.598 1 98.44 103 ILE A O 1
ATOM 856 N N . SER A 1 104 ? -1.694 9.945 -3.709 1 98.44 104 SER A N 1
ATOM 857 C CA . SER A 1 104 ? -2.303 11.234 -4.016 1 98.44 104 SER A CA 1
ATOM 858 C C . SER A 1 104 ? -1.283 12.359 -3.906 1 98.44 104 SER A C 1
ATOM 860 O O . SER A 1 104 ? -1.446 13.414 -4.531 1 98.44 104 SER A O 1
ATOM 862 N N . ARG A 1 105 ? -0.232 12.211 -3.123 1 98.19 105 ARG A N 1
ATOM 863 C CA . ARG A 1 105 ? 0.732 13.258 -2.814 1 98.19 105 ARG A CA 1
ATOM 864 C C . ARG A 1 105 ? 1.64 13.539 -4.008 1 98.19 105 ARG A C 1
ATOM 866 O O . ARG A 1 105 ? 2.252 12.625 -4.559 1 98.19 105 ARG A O 1
ATOM 873 N N . LYS A 1 106 ? 1.74 14.781 -4.379 1 97 106 LYS A N 1
ATOM 874 C CA . LYS A 1 106 ? 2.59 15.219 -5.48 1 97 106 LYS A CA 1
ATOM 875 C C . LYS A 1 106 ? 3.789 16.016 -4.969 1 97 106 LYS A C 1
ATOM 877 O O . LYS A 1 106 ? 4.832 16.062 -5.625 1 97 106 LYS A O 1
ATOM 882 N N . ARG A 1 107 ? 3.578 16.578 -3.793 1 97.62 107 ARG A N 1
ATOM 883 C CA . ARG A 1 107 ? 4.617 17.422 -3.217 1 97.62 107 ARG A CA 1
ATOM 884 C C . ARG A 1 107 ? 4.555 17.406 -1.692 1 97.62 107 ARG A C 1
ATOM 886 O O . ARG A 1 107 ? 3.467 17.391 -1.109 1 97.62 107 ARG A O 1
ATOM 893 N N . LEU A 1 108 ? 5.621 17.406 -1.071 1 98.25 108 LEU A N 1
ATOM 894 C CA . LEU A 1 108 ? 5.805 17.5 0.374 1 98.25 108 LEU A CA 1
ATOM 895 C C . LEU A 1 108 ? 7.148 18.125 0.711 1 98.25 108 LEU A C 1
ATOM 897 O O . LEU A 1 108 ? 8.188 17.469 0.61 1 98.25 108 LEU A O 1
ATOM 901 N N . ARG A 1 109 ? 7.156 19.297 1.015 1 98.5 109 ARG A N 1
ATOM 902 C CA . ARG A 1 109 ? 8.383 20.016 1.375 1 98.5 109 ARG A CA 1
ATOM 903 C C . ARG A 1 109 ? 8.078 21.203 2.275 1 98.5 109 ARG A C 1
ATOM 905 O O . ARG A 1 109 ? 6.93 21.641 2.373 1 98.5 109 ARG A O 1
ATOM 912 N N . LEU A 1 110 ? 9.062 21.719 2.939 1 98.81 110 LEU A N 1
ATOM 913 C CA . LEU A 1 110 ? 8.906 22.938 3.709 1 98.81 110 LEU A CA 1
ATOM 914 C C . LEU A 1 110 ? 8.883 24.156 2.791 1 98.81 110 LEU A C 1
ATOM 916 O O . LEU A 1 110 ? 9.539 24.156 1.743 1 98.81 110 LEU A O 1
ATOM 920 N N . TYR A 1 111 ? 8.109 25.172 3.184 1 98.81 111 TYR A N 1
ATOM 921 C CA . TYR A 1 111 ? 8.312 26.469 2.537 1 98.81 111 TYR A CA 1
ATOM 922 C C . TYR A 1 111 ? 9.703 27.016 2.834 1 98.81 111 TYR A C 1
ATOM 924 O O . TYR A 1 111 ? 10.328 26.625 3.826 1 98.81 111 TYR A O 1
ATOM 932 N N . PRO A 1 112 ? 10.211 27.906 1.99 1 98.56 112 PRO A N 1
ATOM 933 C CA . PRO A 1 112 ? 11.562 28.438 2.195 1 98.56 112 PRO A CA 1
ATOM 934 C C . PRO A 1 112 ? 11.734 29.094 3.564 1 98.56 112 PRO A C 1
ATOM 936 O O . PRO A 1 112 ? 10.852 29.828 4.02 1 98.56 112 PRO A O 1
ATOM 939 N N . ASN A 1 113 ? 12.773 28.75 4.297 1 98.31 113 ASN A N 1
ATOM 940 C CA . ASN A 1 113 ? 13.266 29.422 5.5 1 98.31 113 ASN A CA 1
ATOM 941 C C . ASN A 1 113 ? 12.398 29.078 6.711 1 98.31 113 ASN A C 1
ATOM 943 O O . ASN A 1 113 ? 12.484 29.75 7.742 1 98.31 113 ASN A O 1
ATOM 947 N N . VAL A 1 114 ? 11.586 28.031 6.641 1 98.81 114 VAL A N 1
ATOM 948 C CA . VAL A 1 114 ? 10.695 27.672 7.742 1 98.81 114 VAL A CA 1
ATOM 949 C C . VAL A 1 114 ? 11.523 27.312 8.977 1 98.81 114 VAL A C 1
ATOM 951 O O . VAL A 1 114 ? 11.273 27.844 10.062 1 98.81 114 VAL A O 1
ATOM 954 N N . LYS A 1 115 ? 12.492 26.516 8.828 1 98.5 115 LYS A N 1
ATOM 955 C CA . LYS A 1 115 ? 13.273 26.062 9.977 1 98.5 115 LYS A CA 1
ATOM 956 C C . LYS A 1 115 ? 14.047 27.219 10.609 1 98.5 115 LYS A C 1
ATOM 958 O O . LYS A 1 115 ? 14.148 27.312 11.836 1 98.5 115 LYS A O 1
ATOM 963 N N . GLU A 1 116 ? 14.594 28.031 9.797 1 98.38 116 GLU A N 1
ATOM 964 C CA . GLU A 1 116 ? 15.312 29.203 10.297 1 98.38 116 GLU A CA 1
ATOM 965 C C . GLU A 1 116 ? 14.398 30.078 11.148 1 98.38 116 GLU A C 1
ATOM 967 O O . GLU A 1 116 ? 14.781 30.516 12.234 1 98.38 116 GLU A O 1
ATOM 972 N N . VAL A 1 117 ? 13.25 30.328 10.656 1 98.75 117 VAL A N 1
ATOM 973 C CA . VAL A 1 117 ? 12.273 31.156 11.359 1 98.75 117 VAL A CA 1
ATOM 974 C C . VAL A 1 117 ? 11.875 30.484 12.664 1 98.75 117 VAL A C 1
ATOM 976 O O . VAL A 1 117 ? 11.844 31.125 13.719 1 98.75 117 VAL A O 1
ATOM 979 N N . LEU A 1 118 ? 11.57 29.156 12.641 1 98.81 118 LEU A N 1
ATOM 980 C CA . LEU A 1 118 ? 11.133 28.438 13.828 1 98.81 118 LEU A CA 1
ATOM 981 C C . LEU A 1 118 ? 12.242 28.406 14.883 1 98.81 118 LEU A C 1
ATOM 983 O O . LEU A 1 118 ? 11.961 28.484 16.078 1 98.81 118 LEU A O 1
ATOM 987 N N . ASN A 1 119 ? 13.469 28.266 14.461 1 98.62 119 ASN A N 1
ATOM 988 C CA . ASN A 1 119 ? 14.609 28.297 15.367 1 98.62 119 ASN A CA 1
ATOM 989 C C . ASN A 1 119 ? 14.688 29.609 16.125 1 98.62 119 ASN A C 1
ATOM 991 O O . ASN A 1 119 ? 15.023 29.625 17.312 1 98.62 119 ASN A O 1
ATOM 995 N N . GLU A 1 120 ? 14.414 30.641 15.453 1 98.25 120 GLU A N 1
ATOM 996 C CA . GLU A 1 120 ? 14.422 31.938 16.094 1 98.25 120 GLU A CA 1
ATOM 997 C C . GLU A 1 120 ? 13.242 32.094 17.047 1 98.25 120 GLU A C 1
ATOM 999 O O . GLU A 1 120 ? 1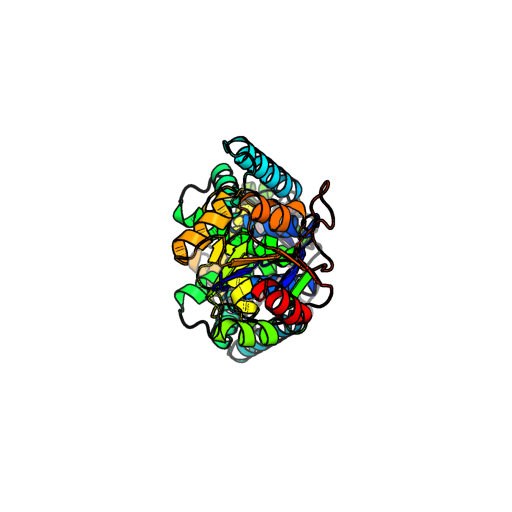3.406 32.562 18.172 1 98.25 120 GLU A O 1
ATOM 1004 N N . LEU A 1 121 ? 12.133 31.688 16.672 1 98.44 121 LEU A N 1
ATOM 1005 C CA . LEU A 1 121 ? 10.906 31.891 17.438 1 98.44 121 LEU A CA 1
ATOM 1006 C C . LEU A 1 121 ? 10.906 31.062 18.703 1 98.44 121 LEU A C 1
ATOM 1008 O O . LEU A 1 121 ? 10.406 31.5 19.75 1 98.44 121 LEU A O 1
ATOM 1012 N N . GLN A 1 122 ? 11.391 29.844 18.594 1 97.94 122 GLN A N 1
ATOM 1013 C CA . GLN A 1 122 ? 11.297 28.922 19.719 1 97.94 122 GLN A CA 1
ATOM 1014 C C . GLN A 1 122 ? 12.102 29.422 20.906 1 97.94 122 GLN A C 1
ATOM 1016 O O . GLN A 1 122 ? 11.891 28.984 22.031 1 97.94 122 GLN A O 1
ATOM 1021 N N . THR A 1 123 ? 13.047 30.359 20.719 1 97.25 123 THR A N 1
ATOM 1022 C CA . THR A 1 123 ? 13.867 30.891 21.797 1 97.25 123 THR A CA 1
ATOM 1023 C C . THR A 1 123 ? 13.055 31.859 22.656 1 97.25 123 THR A C 1
ATOM 1025 O O . THR A 1 123 ? 13.422 32.125 23.812 1 97.25 123 THR A O 1
ATOM 1028 N N . ARG A 1 124 ? 11.922 32.344 22.172 1 96.38 124 ARG A N 1
ATOM 1029 C CA . ARG A 1 124 ? 11.227 33.438 22.844 1 96.38 124 ARG A CA 1
ATOM 1030 C C . ARG A 1 124 ? 9.758 33.062 23.094 1 96.38 124 ARG A C 1
ATOM 1032 O O . ARG A 1 124 ? 9.125 33.625 23.984 1 96.38 124 ARG A O 1
ATOM 1039 N N . TYR A 1 125 ? 9.281 32.125 22.266 1 98.06 125 TYR A N 1
ATOM 1040 C CA . TYR A 1 125 ? 7.844 31.875 22.297 1 98.06 125 TYR A CA 1
ATOM 1041 C C . TYR A 1 125 ? 7.559 30.391 22.453 1 98.06 125 TYR A C 1
ATOM 1043 O O . TYR A 1 125 ? 8.328 29.547 21.969 1 98.06 125 TYR A O 1
ATOM 1051 N N . GLN A 1 126 ? 6.434 30.109 23.094 1 98.44 126 GLN A N 1
ATOM 1052 C CA . GLN A 1 126 ? 5.855 28.781 22.953 1 98.44 126 GLN A CA 1
ATOM 1053 C C . GLN A 1 126 ? 5.207 28.609 21.578 1 98.44 126 GLN A C 1
ATOM 1055 O O . GLN A 1 126 ? 4.473 29.484 21.125 1 98.44 126 GLN A O 1
ATOM 1060 N N . LEU A 1 127 ? 5.555 27.547 20.938 1 98.81 127 LEU A N 1
ATOM 1061 C CA . LEU A 1 127 ? 5.004 27.297 19.609 1 98.81 127 LEU A CA 1
ATOM 1062 C C . LEU A 1 127 ? 4.031 26.109 19.641 1 98.81 127 LEU A C 1
ATOM 1064 O O . LEU A 1 127 ? 4.34 25.062 20.203 1 98.81 127 LEU A O 1
ATOM 1068 N N . ALA A 1 128 ? 2.836 26.281 19.062 1 98.81 128 ALA A N 1
ATOM 1069 C CA . ALA A 1 128 ? 1.833 25.219 18.953 1 98.81 128 ALA A CA 1
ATOM 1070 C C . ALA A 1 128 ? 1.37 25.062 17.5 1 98.81 128 ALA A C 1
ATOM 1072 O O . ALA A 1 128 ? 1.509 26 16.688 1 98.81 128 ALA A O 1
ATOM 1073 N N . LEU A 1 129 ? 0.917 23.922 17.203 1 98.81 129 LEU A N 1
ATOM 1074 C CA . LEU A 1 129 ? 0.283 23.641 15.922 1 98.81 129 LEU A CA 1
ATOM 1075 C C . LEU A 1 129 ? -1.228 23.516 16.078 1 98.81 129 LEU A C 1
ATOM 1077 O O . LEU A 1 129 ? -1.703 22.875 17.031 1 98.81 129 LEU A O 1
ATOM 1081 N N . VAL A 1 130 ? -1.994 24.156 15.258 1 98.81 130 VAL A N 1
ATOM 1082 C CA . VAL A 1 130 ? -3.438 23.984 15.117 1 98.81 130 VAL A CA 1
ATOM 1083 C C . VAL A 1 130 ? -3.783 23.672 13.656 1 98.81 130 VAL A C 1
ATOM 1085 O O . VAL A 1 130 ? -3.809 24.578 12.82 1 98.81 130 VAL A O 1
ATOM 1088 N N . SER A 1 131 ? -4.066 22.453 13.375 1 98.69 131 SER A N 1
ATOM 1089 C CA . SER A 1 131 ? -4.148 22.047 11.977 1 98.69 131 SER A CA 1
ATOM 1090 C C . SER A 1 131 ? -5.383 21.188 11.719 1 98.69 131 SER A C 1
ATOM 1092 O O . SER A 1 131 ? -5.703 20.297 12.508 1 98.69 131 SER A O 1
ATOM 1094 N N . ASP A 1 132 ? -6.156 21.562 10.648 1 98.5 132 ASP A N 1
ATOM 1095 C CA . ASP A 1 132 ? -7.102 20.609 10.062 1 98.5 132 ASP A CA 1
ATOM 1096 C C . ASP A 1 132 ? -6.371 19.484 9.344 1 98.5 132 ASP A C 1
ATOM 1098 O O . ASP A 1 132 ? -5.902 19.656 8.219 1 98.5 132 ASP A O 1
ATOM 1102 N N . ALA A 1 133 ? -6.242 18.359 9.984 1 98.62 133 ALA A N 1
ATOM 1103 C CA . ALA A 1 133 ? -5.418 17.266 9.445 1 98.62 133 ALA A CA 1
ATOM 1104 C C . ALA A 1 133 ? -5.844 15.922 10.023 1 98.62 133 ALA A C 1
ATOM 1106 O O . ALA A 1 133 ? -6.867 15.828 10.703 1 98.62 133 ALA A O 1
ATOM 1107 N N . GLN A 1 134 ? -5.223 14.93 9.578 1 98.75 134 GLN A N 1
ATOM 1108 C CA . GLN A 1 134 ? -5.328 13.555 10.055 1 98.75 134 GLN A CA 1
ATOM 1109 C C . GLN A 1 134 ? -4.035 13.094 10.719 1 98.75 134 GLN A C 1
ATOM 1111 O O . GLN A 1 134 ? -2.957 13.195 10.125 1 98.75 134 GLN A O 1
ATOM 1116 N N . PRO A 1 135 ? -4.133 12.578 11.914 1 98.38 135 PRO A N 1
ATOM 1117 C CA . PRO A 1 135 ? -2.902 12.195 12.609 1 98.38 135 PRO A CA 1
ATOM 1118 C C . PRO A 1 135 ? -2.066 11.188 11.82 1 98.38 135 PRO A C 1
ATOM 1120 O O . PRO A 1 135 ? -0.835 11.266 11.828 1 98.38 135 PRO A O 1
ATOM 1123 N N . CYS A 1 136 ? -2.705 10.273 11.117 1 98.44 136 CYS A N 1
ATOM 1124 C CA . CYS A 1 136 ? -1.969 9.227 10.414 1 98.44 136 CYS A CA 1
ATOM 1125 C C . CYS A 1 136 ? -1.193 9.812 9.234 1 98.44 136 CYS A C 1
ATOM 1127 O O . CYS A 1 136 ? -0.267 9.18 8.727 1 98.44 136 CYS A O 1
ATOM 1129 N N . PHE A 1 137 ? -1.52 10.938 8.75 1 98.69 137 PHE A N 1
ATOM 1130 C CA . PHE A 1 137 ? -0.766 11.641 7.723 1 98.69 137 PHE A CA 1
ATOM 1131 C C . PHE A 1 137 ? 0.172 12.672 8.344 1 98.69 137 PHE A C 1
ATOM 1133 O O . PHE A 1 137 ? 1.381 12.633 8.102 1 98.69 137 PHE A O 1
ATOM 1140 N N . ALA A 1 138 ? -0.384 13.523 9.203 1 98.69 138 ALA A N 1
ATOM 1141 C CA . ALA A 1 138 ? 0.29 14.727 9.68 1 98.69 138 ALA A CA 1
ATOM 1142 C C . ALA A 1 138 ? 1.499 14.375 10.539 1 98.69 138 ALA A C 1
ATOM 1144 O O . ALA A 1 138 ? 2.57 14.969 10.391 1 98.69 138 ALA A O 1
ATOM 1145 N N . LEU A 1 139 ? 1.363 13.445 11.453 1 98.56 139 LEU A N 1
ATOM 1146 C CA . LEU A 1 139 ? 2.441 13.156 12.391 1 98.56 139 LEU A CA 1
ATOM 1147 C C . LEU A 1 139 ? 3.664 12.609 11.664 1 98.56 139 LEU A C 1
ATOM 1149 O O . LEU A 1 139 ? 4.777 13.102 11.852 1 98.56 139 LEU A O 1
ATOM 1153 N N . PRO A 1 140 ? 3.449 11.641 10.797 1 98.5 140 PRO A N 1
ATOM 1154 C CA . PRO A 1 140 ? 4.617 11.188 10.039 1 98.5 140 PRO A CA 1
ATOM 1155 C C . PRO A 1 140 ? 5.176 12.258 9.109 1 98.5 140 PRO A C 1
ATOM 1157 O O . PRO A 1 140 ? 6.387 12.32 8.883 1 98.5 140 PRO A O 1
ATOM 1160 N N . GLU A 1 141 ? 4.328 13.062 8.539 1 98.75 141 GLU A N 1
ATOM 1161 C CA . GLU A 1 141 ? 4.801 14.102 7.621 1 98.75 141 GLU A CA 1
ATOM 1162 C C . GLU A 1 141 ? 5.562 15.195 8.367 1 98.75 141 GLU A C 1
ATOM 1164 O O . GLU A 1 141 ? 6.551 15.727 7.863 1 98.75 141 GLU A O 1
ATOM 1169 N N . ILE A 1 142 ? 5.105 15.531 9.555 1 98.75 142 ILE A N 1
ATOM 1170 C CA . ILE A 1 142 ? 5.824 16.453 10.43 1 98.75 142 ILE A CA 1
ATOM 1171 C C . ILE A 1 142 ? 7.219 15.898 10.727 1 98.75 142 ILE A C 1
ATOM 1173 O O . ILE A 1 142 ? 8.211 16.625 10.641 1 98.75 142 ILE A O 1
ATOM 1177 N N . ARG A 1 143 ? 7.27 14.633 11.062 1 98.31 143 ARG A N 1
ATOM 1178 C CA . ARG A 1 143 ? 8.547 13.977 11.344 1 98.31 143 ARG A CA 1
ATOM 1179 C C . ARG A 1 143 ? 9.445 13.984 10.117 1 98.31 143 ARG A C 1
ATOM 1181 O O . ARG A 1 143 ? 10.633 14.297 10.219 1 98.31 143 ARG A O 1
ATOM 1188 N N . ALA A 1 144 ? 8.883 13.664 9.023 1 98.19 144 ALA A N 1
ATOM 1189 C CA . ALA A 1 144 ? 9.633 13.609 7.773 1 98.19 144 ALA A CA 1
ATOM 1190 C C . ALA A 1 144 ? 10.242 14.969 7.434 1 98.19 144 ALA A C 1
ATOM 1192 O O . ALA A 1 144 ? 11.312 15.039 6.828 1 98.19 144 ALA A O 1
ATOM 1193 N N . MET A 1 145 ? 9.562 16.016 7.82 1 98.38 145 MET A N 1
ATOM 1194 C CA . MET A 1 145 ? 10.008 17.359 7.512 1 98.38 145 MET A CA 1
ATOM 1195 C C . MET A 1 145 ? 10.922 17.906 8.602 1 98.38 145 MET A C 1
ATOM 1197 O O . MET A 1 145 ? 11.414 19.031 8.508 1 98.38 145 MET A O 1
ATOM 1201 N N . GLY A 1 146 ? 11.102 17.109 9.672 1 98.12 146 GLY A N 1
ATOM 1202 C CA . GLY A 1 146 ? 11.977 17.516 10.758 1 98.12 146 GLY A CA 1
ATOM 1203 C C . GLY A 1 146 ? 11.359 18.562 11.664 1 98.12 146 GLY A C 1
ATOM 1204 O O . GLY A 1 146 ? 12.062 19.438 12.18 1 98.12 146 GLY A O 1
ATOM 1205 N N . LEU A 1 147 ? 10.07 18.531 11.844 1 98.5 147 LEU A N 1
ATOM 1206 C CA . LEU A 1 147 ? 9.375 19.594 12.578 1 98.5 147 LEU A CA 1
ATOM 1207 C C . LEU A 1 147 ? 8.93 19.094 13.945 1 98.5 147 LEU A C 1
ATOM 1209 O O . LEU A 1 147 ? 8.367 19.859 14.734 1 98.5 147 LEU A O 1
ATOM 1213 N N . GLU A 1 148 ? 9.172 17.875 14.328 1 95.88 148 GLU A N 1
ATOM 1214 C CA . GLU A 1 148 ? 8.586 17.188 15.477 1 95.88 148 GLU A CA 1
ATOM 1215 C C . GLU A 1 148 ? 8.945 17.906 16.781 1 95.88 148 GLU A C 1
ATOM 1217 O O . GLU A 1 148 ? 8.141 17.953 17.719 1 95.88 148 GLU A O 1
ATOM 1222 N N . SER A 1 149 ? 10.039 18.578 16.938 1 97.44 149 SER A N 1
ATOM 1223 C CA . SER A 1 149 ? 10.539 19.094 18.203 1 97.44 149 SER A CA 1
ATOM 1224 C C . SER A 1 149 ? 10.133 20.562 18.406 1 97.44 149 SER A C 1
ATOM 1226 O O . SER A 1 149 ? 10.344 21.125 19.469 1 97.44 149 SER A O 1
ATOM 1228 N N . TYR A 1 150 ? 9.516 21.141 17.438 1 98.44 150 TYR A N 1
ATOM 1229 C CA . TYR A 1 150 ? 9.273 22.562 17.5 1 98.44 150 TYR A CA 1
ATOM 1230 C C . TYR A 1 150 ? 7.977 22.875 18.25 1 98.44 150 TYR A C 1
ATOM 1232 O O . TYR A 1 150 ? 7.82 23.953 18.812 1 98.44 150 TYR A O 1
ATOM 1240 N N . PHE A 1 151 ? 7.039 21.938 18.25 1 98.62 151 PHE A N 1
ATOM 1241 C CA . PHE A 1 151 ? 5.676 22.344 18.578 1 98.62 151 PHE A CA 1
ATOM 1242 C C . PHE A 1 151 ? 5.156 21.547 19.766 1 98.62 151 PHE A C 1
ATOM 1244 O O . PHE A 1 151 ? 5.223 20.312 19.781 1 98.62 151 PHE A O 1
ATOM 1251 N N . ASN A 1 152 ? 4.688 22.281 20.625 1 98.06 152 ASN A N 1
ATOM 1252 C CA . ASN A 1 152 ? 3.961 21.766 21.781 1 98.06 152 ASN A CA 1
ATOM 1253 C C . ASN A 1 152 ? 2.957 22.781 22.312 1 98.06 152 ASN A C 1
ATOM 1255 O O . ASN A 1 152 ? 3.346 23.844 22.812 1 98.06 152 ASN A O 1
ATOM 1259 N N . PRO A 1 153 ? 1.615 22.438 22.234 1 98.44 153 PRO A N 1
ATOM 1260 C CA . PRO A 1 153 ? 0.973 21.188 21.797 1 98.44 153 PRO 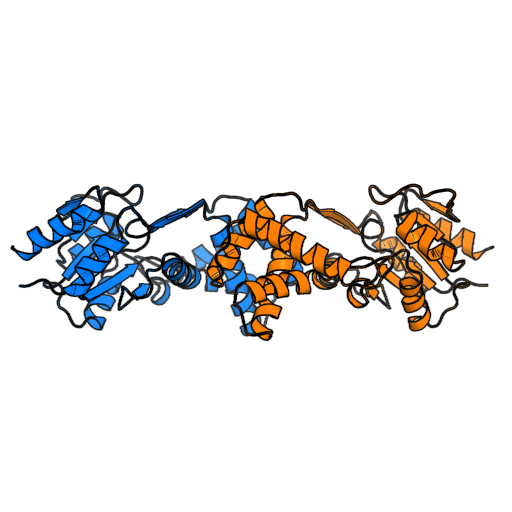A CA 1
ATOM 1261 C C . PRO A 1 153 ? 0.814 21.109 20.281 1 98.44 153 PRO A C 1
ATOM 1263 O O . PRO A 1 153 ? 1.061 22.094 19.578 1 98.44 153 PRO A O 1
ATOM 1266 N N . VAL A 1 154 ? 0.522 19.984 19.797 1 98.75 154 VAL A N 1
ATOM 1267 C CA . VAL A 1 154 ? 0.096 19.719 18.422 1 98.75 154 VAL A CA 1
ATOM 1268 C C . VAL A 1 154 ? -1.395 19.391 18.391 1 98.75 154 VAL A C 1
ATOM 1270 O O . VAL A 1 154 ? -1.801 18.297 18.797 1 98.75 154 VAL A O 1
ATOM 1273 N N . ILE A 1 155 ? -2.207 20.328 17.938 1 98.75 155 ILE A N 1
ATOM 1274 C CA . ILE A 1 155 ? -3.656 20.172 17.891 1 98.75 155 ILE A CA 1
ATOM 1275 C C . ILE A 1 155 ? -4.078 19.75 16.484 1 98.75 155 ILE A C 1
ATOM 1277 O O . ILE A 1 155 ? -3.914 20.5 15.523 1 98.75 155 ILE A O 1
ATOM 1281 N N . ILE A 1 156 ? -4.621 18.562 16.359 1 98.69 156 ILE A N 1
ATOM 1282 C CA . ILE A 1 156 ? -5.082 18.016 15.094 1 98.69 156 ILE A CA 1
ATOM 1283 C C . ILE A 1 156 ? -6.602 17.859 15.117 1 98.69 156 ILE A C 1
ATOM 1285 O O . ILE A 1 156 ? -7.148 17.203 16.016 1 98.69 156 ILE A O 1
ATOM 1289 N N . SER A 1 157 ? -7.285 18.391 14.18 1 98.69 157 SER A N 1
ATOM 1290 C CA . SER A 1 157 ? -8.734 18.531 14.141 1 98.69 157 SER A CA 1
ATOM 1291 C C . SER A 1 157 ? -9.422 17.188 14.266 1 98.69 157 SER A C 1
ATOM 1293 O O . SER A 1 157 ? -10.422 17.047 14.977 1 98.69 157 SER A O 1
ATOM 1295 N N . SER A 1 158 ? -8.883 16.156 13.633 1 98 158 SER A N 1
ATOM 1296 C CA . SER A 1 158 ? -9.586 14.883 13.539 1 98 158 SER A CA 1
ATOM 1297 C C . SER A 1 158 ? -9.68 14.203 14.898 1 98 158 SER A C 1
ATOM 1299 O O . SER A 1 158 ? -10.57 13.391 15.133 1 98 158 SER A O 1
ATOM 1301 N N . TYR A 1 159 ? -8.758 14.562 15.812 1 97.62 159 TYR A N 1
ATOM 1302 C CA . TYR A 1 159 ? -8.844 14.031 17.172 1 97.62 159 TYR A CA 1
ATOM 1303 C C . TYR A 1 159 ? -10.133 14.477 17.844 1 97.62 159 TYR A C 1
ATOM 1305 O O . TYR A 1 159 ? -10.617 13.82 18.766 1 97.62 159 TYR A O 1
ATOM 1313 N N . TYR A 1 160 ? -10.711 15.555 17.328 1 97.06 160 TYR A N 1
ATOM 1314 C CA . TYR A 1 160 ? -11.812 16.188 18.047 1 97.06 160 TYR A CA 1
ATOM 1315 C C . TYR A 1 160 ? -13.102 16.125 17.234 1 97.06 160 TYR A C 1
ATOM 1317 O O . TYR A 1 160 ? -14.195 16.344 17.766 1 97.06 160 TYR A O 1
ATOM 1325 N N . GLY A 1 161 ? -13.008 15.945 15.938 1 97.19 161 GLY A N 1
ATOM 1326 C CA . GLY A 1 161 ? -14.188 15.766 15.102 1 97.19 161 GLY A CA 1
ATOM 1327 C C . GLY A 1 161 ? -14.703 17.062 14.523 1 97.19 161 GLY A C 1
ATOM 1328 O O . GLY A 1 161 ? -15.734 17.078 13.844 1 97.19 161 GLY A O 1
ATOM 1329 N N . PHE A 1 162 ? -14.023 18.125 14.805 1 97.69 162 PHE A N 1
ATOM 1330 C CA . PHE A 1 162 ? -14.352 19.422 14.211 1 97.69 162 PHE A CA 1
ATOM 1331 C C . PHE A 1 162 ? -13.086 20.141 13.734 1 97.69 162 PHE A C 1
ATOM 1333 O O . PHE A 1 162 ? -11.984 19.797 14.156 1 97.69 162 PHE A O 1
ATOM 1340 N N . ARG A 1 163 ? -13.242 21.094 12.82 1 98.38 163 ARG A N 1
ATOM 1341 C CA . ARG A 1 163 ? -12.086 21.75 12.219 1 98.38 163 ARG A CA 1
ATOM 1342 C C . ARG A 1 163 ? -12.25 23.266 12.219 1 98.38 163 ARG A C 1
ATOM 1344 O O . ARG A 1 163 ? -13.273 23.781 12.672 1 98.38 163 ARG A O 1
ATOM 1351 N N . LYS A 1 164 ? -11.164 23.938 11.891 1 98.69 164 LYS A N 1
ATOM 1352 C CA . LYS A 1 164 ? -11.219 25.391 11.703 1 98.69 164 LYS A CA 1
ATOM 1353 C C . LYS A 1 164 ? -12.297 25.766 10.688 1 98.69 164 LYS A C 1
ATOM 1355 O O . LYS A 1 164 ? -12.547 25.031 9.734 1 98.69 164 LYS A O 1
ATOM 1360 N N . PRO A 1 165 ? -13.07 26.828 11.016 1 98.44 165 PRO A N 1
ATOM 1361 C CA . PRO A 1 165 ? -12.781 27.953 11.898 1 98.44 165 PRO A CA 1
ATOM 1362 C C . PRO A 1 165 ? -13.383 27.781 13.289 1 98.44 165 PRO A C 1
ATOM 1364 O O . PRO A 1 165 ? -13.484 28.75 14.047 1 98.44 165 PRO A O 1
ATOM 1367 N N . ASP A 1 166 ? -13.797 26.594 13.609 1 98.31 166 ASP A N 1
ATOM 1368 C CA . ASP A 1 166 ? -14.352 26.375 14.945 1 98.31 166 ASP A CA 1
ATOM 1369 C C . ASP A 1 166 ? -13.391 26.859 16.031 1 98.31 166 ASP A C 1
ATOM 1371 O O . ASP A 1 166 ? -12.258 26.391 16.125 1 98.31 166 ASP A O 1
ATOM 1375 N N . SER A 1 167 ? -13.844 27.734 16.875 1 97.44 167 SER A N 1
ATOM 1376 C CA . SER A 1 167 ? -13 28.375 17.891 1 97.44 167 SER A CA 1
ATOM 1377 C C . SER A 1 167 ? -12.508 27.344 18.906 1 97.44 167 SER A C 1
ATOM 1379 O O . SER A 1 167 ? -11.484 27.562 19.562 1 97.44 167 SER A O 1
ATOM 1381 N N . ARG A 1 168 ? -13.227 26.266 19.031 1 97.94 168 ARG A N 1
ATOM 1382 C CA . ARG A 1 168 ? -12.867 25.25 20 1 97.94 168 ARG A CA 1
ATOM 1383 C C . ARG A 1 168 ? -11.477 24.703 19.734 1 97.94 168 ARG A C 1
ATOM 1385 O O . ARG A 1 168 ? -10.758 24.312 20.656 1 97.94 168 ARG A O 1
ATOM 1392 N N . LEU A 1 169 ? -11.109 24.656 18.484 1 98.25 169 LEU A N 1
ATOM 1393 C CA . LEU A 1 169 ? -9.797 24.125 18.125 1 98.25 169 LEU A CA 1
ATOM 1394 C C . LEU A 1 169 ? -8.688 25.031 18.625 1 98.25 169 LEU A C 1
ATOM 1396 O O . LEU A 1 169 ? -7.703 24.562 19.203 1 98.25 169 LEU A O 1
ATOM 1400 N N . PHE A 1 170 ? -8.828 26.328 18.5 1 98.5 170 PHE A N 1
ATOM 1401 C CA . PHE A 1 170 ? -7.859 27.312 19 1 98.5 170 PHE A CA 1
ATOM 1402 C C . PHE A 1 170 ? -7.82 27.312 20.516 1 98.5 170 PHE A C 1
ATOM 1404 O O . PHE A 1 170 ? -6.746 27.391 21.109 1 98.5 170 PHE A O 1
ATOM 1411 N N . ASN A 1 171 ? -8.961 27.203 21.094 1 98.56 171 ASN A N 1
ATOM 1412 C CA . ASN A 1 171 ? -9.047 27.188 22.562 1 98.56 171 ASN A CA 1
ATOM 1413 C C . ASN A 1 171 ? -8.297 26 23.156 1 98.56 171 ASN A C 1
ATOM 1415 O O . ASN A 1 171 ? -7.707 26.109 24.234 1 98.56 171 ASN A O 1
ATOM 1419 N N . LYS A 1 172 ? -8.375 24.891 22.5 1 98.44 172 LYS A N 1
ATOM 1420 C CA . LYS A 1 172 ? -7.645 23.719 22.969 1 98.44 172 LYS A CA 1
ATOM 1421 C C . LYS A 1 172 ? -6.148 24 23.062 1 98.44 172 LYS A C 1
ATOM 1423 O O . LYS A 1 172 ? -5.484 23.547 24 1 98.44 172 LYS A O 1
ATOM 1428 N N . ALA A 1 173 ? -5.59 24.656 22.078 1 98.5 173 ALA A N 1
ATOM 1429 C CA . ALA A 1 173 ? -4.18 25.031 22.094 1 98.5 173 ALA A CA 1
ATOM 1430 C C . ALA A 1 173 ? -3.871 26 23.234 1 98.5 173 ALA A C 1
ATOM 1432 O O . ALA A 1 173 ? -2.896 25.812 23.969 1 98.5 173 ALA A O 1
ATOM 1433 N N . LEU A 1 174 ? -4.734 27.016 23.453 1 98.5 174 LEU A N 1
ATOM 1434 C CA . LEU A 1 174 ? -4.543 28.016 24.5 1 98.5 174 LEU A CA 1
ATOM 1435 C C . LEU A 1 174 ? -4.547 27.359 25.875 1 98.5 174 LEU A C 1
ATOM 1437 O O . LEU A 1 174 ? -3.688 27.656 26.719 1 98.5 174 LEU A O 1
ATOM 1441 N N . ASP A 1 175 ? -5.508 26.484 26.031 1 98.56 175 ASP A N 1
ATOM 1442 C CA . ASP A 1 175 ? -5.645 25.781 27.312 1 98.56 175 ASP A CA 1
ATOM 1443 C C . ASP A 1 175 ? -4.391 24.969 27.625 1 98.56 175 ASP A C 1
ATOM 1445 O O . ASP A 1 175 ? -3.869 25.047 28.734 1 98.56 175 ASP A O 1
ATOM 1449 N N . LYS A 1 176 ? -3.908 24.266 26.703 1 98.56 176 LYS A N 1
ATOM 1450 C CA . LYS A 1 176 ? -2.746 23.406 26.906 1 98.56 176 LYS A CA 1
ATOM 1451 C C . LYS A 1 176 ? -1.48 24.234 27.109 1 98.56 176 LYS A C 1
ATOM 1453 O O . LYS A 1 176 ? -0.583 23.828 27.859 1 98.56 176 LYS A O 1
ATOM 1458 N N . MET A 1 177 ? -1.468 25.359 26.438 1 98.19 177 MET A N 1
ATOM 1459 C CA . MET A 1 177 ? -0.307 26.25 26.547 1 98.19 177 MET A CA 1
ATOM 1460 C C . MET A 1 177 ? -0.349 27.047 27.844 1 98.19 177 MET A C 1
ATOM 1462 O O . MET A 1 177 ? 0.679 27.547 28.312 1 98.19 177 MET A O 1
ATOM 1466 N N . GLY A 1 178 ? -1.522 27.203 28.406 1 98.12 178 GLY A N 1
ATOM 1467 C CA . GLY A 1 178 ? -1.687 28.016 29.594 1 98.12 178 GLY A CA 1
ATOM 1468 C C . GLY A 1 178 ? -1.492 29.5 29.344 1 98.12 178 GLY A C 1
ATOM 1469 O O . GLY A 1 178 ? -0.906 30.203 30.156 1 98.12 178 GLY A O 1
ATOM 1470 N N . ILE A 1 179 ? -1.889 29.984 28.188 1 96.56 179 ILE A N 1
ATOM 1471 C CA . ILE A 1 179 ? -1.702 31.375 27.812 1 96.56 179 ILE A CA 1
ATOM 1472 C C . ILE A 1 179 ? -3.031 31.969 27.359 1 96.56 179 ILE A C 1
ATOM 1474 O O . ILE A 1 179 ? -3.918 31.25 26.906 1 96.56 179 ILE A O 1
ATOM 1478 N N . SER A 1 180 ? -3.227 33.25 27.484 1 96.75 180 SER A N 1
ATOM 1479 C CA . SER A 1 180 ? -4.461 33.938 27.125 1 96.75 180 SER A CA 1
ATOM 1480 C C . SER A 1 180 ? -4.477 34.281 25.641 1 96.75 180 SER A C 1
ATOM 1482 O O . SER A 1 180 ? -3.422 34.375 25 1 96.75 180 SER A O 1
ATOM 1484 N N . ARG A 1 181 ? -5.703 34.531 25.125 1 96.81 181 ARG A N 1
ATOM 1485 C CA . ARG A 1 181 ? -5.883 34.875 23.719 1 96.81 181 ARG A CA 1
ATOM 1486 C C . ARG A 1 181 ? -5.188 36.188 23.375 1 96.81 181 ARG A C 1
ATOM 1488 O O . ARG A 1 181 ? -4.777 36.375 22.234 1 96.81 181 ARG A O 1
ATOM 1495 N N . SER A 1 182 ? -4.984 37.031 24.359 1 96.44 182 SER A N 1
ATOM 1496 C CA . SER A 1 182 ? -4.348 38.312 24.125 1 96.44 182 SER A CA 1
ATOM 1497 C C . SER A 1 182 ? -2.832 38.188 24.062 1 96.44 182 SER A C 1
ATOM 1499 O O . SER A 1 182 ? -2.139 39.125 23.656 1 96.44 182 SER A O 1
ATOM 1501 N N . GLU A 1 183 ? -2.35 37 24.375 1 97.44 183 GLU A N 1
ATOM 1502 C CA . GLU A 1 183 ? -0.91 36.781 24.469 1 97.44 183 GLU A CA 1
ATOM 1503 C C . GLU A 1 183 ? -0.416 35.906 23.328 1 97.44 183 GLU A C 1
ATOM 1505 O O . GLU A 1 183 ? 0.719 35.406 23.344 1 97.44 183 GLU A O 1
ATOM 1510 N N . VAL A 1 184 ? -1.253 35.625 22.344 1 98.19 184 VAL A N 1
ATOM 1511 C CA . VAL A 1 184 ? -0.838 34.75 21.25 1 98.19 184 VAL A CA 1
ATOM 1512 C C . VAL A 1 184 ? -1.089 35.438 19.906 1 98.19 184 VAL A C 1
ATOM 1514 O O . VAL A 1 184 ? -1.889 36.375 19.812 1 98.19 184 VAL A O 1
ATOM 1517 N N . ILE A 1 185 ? -0.349 35 18.891 1 98.56 185 ILE A N 1
ATOM 1518 C CA . ILE A 1 185 ? -0.571 35.312 17.484 1 98.56 185 ILE A CA 1
ATOM 1519 C C . ILE A 1 185 ? -0.846 34.031 16.703 1 98.56 185 ILE A C 1
ATOM 1521 O O . ILE A 1 185 ? -0.193 33 16.922 1 98.56 185 ILE A O 1
ATOM 1525 N N . ALA A 1 186 ? -1.83 34.031 15.875 1 98.88 186 ALA A N 1
ATOM 1526 C CA . ALA A 1 186 ? -2.123 32.906 14.992 1 98.88 186 ALA A CA 1
ATOM 1527 C C . ALA A 1 186 ? -1.622 33.156 13.578 1 98.88 186 ALA A C 1
ATOM 1529 O O . ALA A 1 186 ? -1.823 34.25 13.031 1 98.88 186 ALA A O 1
ATOM 1530 N N . ILE A 1 187 ? -0.918 32.188 13.055 1 98.94 187 ILE A N 1
ATOM 1531 C CA . ILE A 1 187 ? -0.344 32.312 11.719 1 98.94 187 ILE A CA 1
ATOM 1532 C C . ILE A 1 187 ? -0.893 31.219 10.82 1 98.94 187 ILE A C 1
ATOM 1534 O O . ILE A 1 187 ? -0.827 30.031 11.172 1 98.94 187 ILE A O 1
ATOM 1538 N N . GLY A 1 188 ? -1.441 31.516 9.68 1 98.88 188 GLY A N 1
ATOM 1539 C CA . GLY A 1 188 ? -1.963 30.531 8.758 1 98.88 188 GLY A CA 1
ATOM 1540 C C . GLY A 1 188 ? -2.09 31.047 7.336 1 98.88 188 GLY A C 1
ATOM 1541 O O . GLY A 1 188 ? -1.773 32.219 7.062 1 98.88 188 GLY A O 1
ATOM 1542 N N . ASN A 1 189 ? -2.531 30.219 6.426 1 98.88 189 ASN A N 1
ATOM 1543 C CA . ASN A 1 189 ? -2.557 30.547 5.004 1 98.88 189 ASN A CA 1
ATOM 1544 C C . ASN A 1 189 ? -3.982 30.594 4.465 1 98.88 189 ASN A C 1
ATOM 1546 O O . ASN A 1 189 ? -4.191 30.797 3.266 1 98.88 189 ASN A O 1
ATOM 1550 N N . ASP A 1 190 ? -4.945 30.344 5.273 1 98.88 190 ASP A N 1
ATOM 1551 C CA . ASP A 1 190 ? -6.336 30.297 4.832 1 98.88 190 ASP A CA 1
ATOM 1552 C C . ASP A 1 190 ? -7.176 31.359 5.539 1 98.88 190 ASP A C 1
ATOM 1554 O O . ASP A 1 190 ? -7.328 31.312 6.762 1 98.88 190 ASP A O 1
ATOM 1558 N N . MET A 1 191 ? -7.816 32.312 4.785 1 98.94 191 MET A N 1
ATOM 1559 C CA . MET A 1 191 ? -8.5 33.469 5.344 1 98.94 191 MET A CA 1
ATOM 1560 C C . MET A 1 191 ? -9.711 33.062 6.168 1 98.94 191 MET A C 1
ATOM 1562 O O . MET A 1 191 ? -9.992 33.656 7.207 1 98.94 191 MET A O 1
ATOM 1566 N N . PHE A 1 192 ? -10.375 32.031 5.727 1 98.81 192 PHE A N 1
ATOM 1567 C CA . PHE A 1 192 ? -11.578 31.562 6.414 1 98.81 192 PHE A CA 1
ATOM 1568 C C . PHE A 1 192 ? -11.219 30.688 7.609 1 98.81 192 PHE A C 1
ATOM 1570 O O . PHE A 1 192 ? -11.617 30.984 8.742 1 98.81 192 PHE A O 1
ATOM 1577 N N . ARG A 1 193 ? -10.391 29.672 7.395 1 98.69 193 ARG A N 1
ATOM 1578 C CA . ARG A 1 193 ? -10.094 28.672 8.422 1 98.69 193 ARG A CA 1
ATOM 1579 C C . ARG A 1 193 ? -9.164 29.25 9.484 1 98.69 193 ARG A C 1
ATOM 1581 O O . ARG A 1 193 ? -9.453 29.141 10.68 1 98.69 193 ARG A O 1
ATOM 1588 N N . ASP A 1 194 ? -8.133 29.859 9.133 1 98.81 194 ASP A N 1
ATOM 1589 C CA . ASP A 1 194 ? -7.09 30.266 10.07 1 98.81 194 ASP A CA 1
ATOM 1590 C C . ASP A 1 194 ? -7.352 31.672 10.609 1 98.81 194 ASP A C 1
ATOM 1592 O O . ASP A 1 194 ? -7.363 31.891 11.82 1 98.81 194 ASP A O 1
ATOM 1596 N N . ILE A 1 195 ? -7.559 32.688 9.719 1 98.88 195 ILE A N 1
ATOM 1597 C CA . ILE A 1 195 ? -7.605 34.094 10.102 1 98.88 195 ILE A CA 1
ATOM 1598 C C . ILE A 1 195 ? -8.961 34.406 10.734 1 98.88 195 ILE A C 1
ATOM 1600 O O . ILE A 1 195 ? -9.023 34.781 11.906 1 98.88 195 ILE A O 1
ATOM 1604 N N . TYR A 1 196 ? -10.055 34.156 9.969 1 98.81 196 TYR A N 1
ATOM 1605 C CA . TYR A 1 196 ? -11.391 34.375 10.516 1 98.81 196 TYR A CA 1
ATOM 1606 C C . TYR A 1 196 ? -11.594 33.562 11.797 1 98.81 196 TYR A C 1
ATOM 1608 O O . TYR A 1 196 ? -12.102 34.094 12.789 1 98.81 196 TYR A O 1
ATOM 1616 N N . GLY A 1 197 ? -11.18 32.25 11.805 1 98.62 197 GLY A N 1
ATOM 1617 C CA . GLY A 1 197 ? -11.32 31.391 12.977 1 98.62 197 GLY A CA 1
ATOM 1618 C C . GLY A 1 197 ? -10.648 31.953 14.211 1 98.62 197 GLY A C 1
ATOM 1619 O O . GLY A 1 197 ? -11.242 31.984 15.289 1 98.62 197 GLY A O 1
ATOM 1620 N N . ALA A 1 198 ? -9.445 32.438 14.086 1 98.69 198 ALA A N 1
ATOM 1621 C CA . ALA A 1 198 ? -8.711 33 15.219 1 98.69 198 ALA A CA 1
ATOM 1622 C C . ALA A 1 198 ? -9.336 34.312 15.672 1 98.69 198 ALA A C 1
ATOM 1624 O O . ALA A 1 198 ? -9.383 34.594 16.859 1 98.69 198 ALA A O 1
ATOM 1625 N N . GLN A 1 199 ? -9.797 35.094 14.734 1 98.19 199 GLN A N 1
ATOM 1626 C CA . GLN A 1 199 ? -10.359 36.438 15.023 1 98.19 199 GLN A CA 1
ATOM 1627 C C . GLN A 1 199 ? -11.656 36.312 15.82 1 98.19 199 GLN A C 1
ATOM 1629 O O . GLN A 1 199 ? -12.008 37.219 16.578 1 98.19 199 GLN A O 1
ATOM 1634 N N . LEU A 1 200 ? -12.352 35.188 15.609 1 97.81 200 LEU A N 1
ATOM 1635 C CA . LEU A 1 200 ? -13.547 34.938 16.406 1 97.81 200 LEU A CA 1
ATOM 1636 C C . LEU A 1 200 ? -13.227 34.969 17.906 1 97.81 200 LEU A C 1
ATOM 1638 O O . LEU A 1 200 ? -14.109 35.219 18.734 1 97.81 200 LEU A O 1
ATOM 1642 N N . LEU A 1 201 ? -11.992 34.812 18.266 1 98.06 201 LEU A N 1
ATOM 1643 C CA . LEU A 1 201 ? -11.523 34.812 19.641 1 98.06 201 LEU A CA 1
ATOM 1644 C C . LEU A 1 201 ? -10.711 36.062 19.938 1 98.06 201 LEU A C 1
ATOM 1646 O O . LEU A 1 201 ? -10.016 36.156 20.953 1 98.06 201 LEU A O 1
ATOM 1650 N N . ASP A 1 202 ? -10.695 36.969 19.047 1 97.5 202 ASP A N 1
ATOM 1651 C CA . ASP A 1 202 ? -9.961 38.25 19.156 1 97.5 202 ASP A CA 1
ATOM 1652 C C . ASP A 1 202 ? -8.453 38 19.188 1 97.5 202 ASP A C 1
ATOM 1654 O O . ASP A 1 202 ? -7.723 38.719 19.875 1 97.5 202 ASP A O 1
ATOM 1658 N N . ILE A 1 203 ? -8.008 36.938 18.562 1 98.12 203 ILE A N 1
ATOM 1659 C CA . ILE A 1 203 ? -6.586 36.656 18.438 1 98.12 203 ILE A CA 1
ATOM 1660 C C . ILE A 1 203 ? -6.012 37.438 17.25 1 98.12 203 ILE A C 1
ATOM 1662 O O . ILE A 1 203 ? -6.613 37.469 16.172 1 98.12 203 ILE A O 1
ATOM 1666 N N . ARG A 1 204 ? -4.863 38.094 17.469 1 97.62 204 ARG A N 1
ATOM 1667 C CA . ARG A 1 204 ? -4.176 38.75 16.359 1 97.62 204 ARG A CA 1
ATOM 1668 C C . ARG A 1 204 ? -3.631 37.719 15.367 1 97.62 204 ARG A C 1
ATOM 1670 O O . ARG A 1 204 ? -3.176 36.656 15.758 1 97.62 204 ARG A O 1
ATOM 1677 N N . THR A 1 205 ? -3.66 38.125 14.102 1 98.62 205 THR A N 1
ATOM 1678 C CA . THR A 1 205 ? -3.375 37.125 13.094 1 98.62 205 THR A CA 1
ATOM 1679 C C . THR A 1 205 ? -2.34 37.625 12.094 1 98.62 205 THR A C 1
ATOM 1681 O O . THR A 1 205 ? -2.266 38.844 11.828 1 98.62 205 THR A O 1
ATOM 1684 N N . ILE A 1 206 ? -1.522 36.75 11.625 1 98.88 206 ILE A N 1
ATOM 1685 C CA . ILE A 1 206 ? -0.655 36.938 10.469 1 98.88 206 ILE A CA 1
ATOM 1686 C C . ILE A 1 206 ? -1.061 36 9.344 1 98.88 206 ILE A C 1
ATOM 1688 O O . ILE A 1 206 ? -1.074 34.781 9.531 1 98.88 206 ILE A O 1
ATOM 1692 N N . PHE A 1 207 ? -1.425 36.531 8.219 1 98.94 207 PHE A N 1
ATOM 1693 C CA . PHE A 1 207 ? -1.785 35.75 7.047 1 98.94 207 PHE A CA 1
ATOM 1694 C C . PHE A 1 207 ? -0.566 35.5 6.168 1 98.94 207 PHE A C 1
ATOM 1696 O O . PHE A 1 207 ? 0.069 36.438 5.695 1 98.94 207 PHE A O 1
ATOM 1703 N N . PHE A 1 208 ? -0.188 34.25 6.008 1 98.88 208 PHE A N 1
ATOM 1704 C CA . PHE A 1 208 ? 0.845 33.875 5.051 1 98.88 208 PHE A CA 1
ATOM 1705 C C . PHE A 1 208 ? 0.236 33.562 3.688 1 98.88 208 PHE A C 1
ATOM 1707 O O . PHE A 1 208 ? -0.389 32.531 3.494 1 98.88 208 PHE A O 1
ATOM 1714 N N . ASP A 1 209 ? 0.428 34.5 2.768 1 98.69 209 ASP A N 1
ATOM 1715 C CA . ASP A 1 209 ? -0.145 34.375 1.43 1 98.69 209 ASP A CA 1
ATOM 1716 C C . ASP A 1 209 ? 0.65 33.406 0.571 1 98.69 209 ASP A C 1
ATOM 1718 O O . ASP A 1 209 ? 1.282 33.781 -0.41 1 98.69 209 ASP A O 1
ATOM 1722 N N . SER A 1 210 ? 0.487 32.094 0.939 1 98.5 210 SER A N 1
ATOM 1723 C CA . SER A 1 210 ? 1.182 31.047 0.219 1 98.5 210 SER A CA 1
ATOM 1724 C C . SER A 1 210 ? 0.438 30.672 -1.057 1 98.5 210 SER A C 1
ATOM 1726 O O . SER A 1 210 ? -0.478 31.375 -1.482 1 98.5 210 SER A O 1
ATOM 1728 N N . ASN A 1 211 ? 0.912 29.609 -1.752 1 98.06 211 ASN A N 1
ATOM 1729 C CA . ASN A 1 211 ? 0.314 29.156 -3.002 1 98.06 211 ASN A CA 1
ATOM 1730 C C . ASN A 1 211 ? -0.957 28.344 -2.754 1 98.06 211 ASN A C 1
ATOM 1732 O O . ASN A 1 211 ? -1.503 27.734 -3.676 1 98.06 211 ASN A O 1
ATOM 1736 N N . GLN A 1 212 ? -1.452 28.375 -1.433 1 97.81 212 GLN A N 1
ATOM 1737 C CA . GLN A 1 212 ? -2.619 27.578 -1.066 1 97.81 212 GLN A CA 1
ATOM 1738 C C . GLN A 1 212 ? -3.543 28.359 -0.133 1 97.81 212 GLN A C 1
ATOM 1740 O O . GLN A 1 212 ? -3.168 29.406 0.381 1 97.81 212 GLN A O 1
ATOM 1745 N N . GLY A 1 213 ? -4.758 27.781 -0.007 1 97.62 213 GLY A N 1
ATOM 1746 C CA . GLY A 1 213 ? -5.684 28.344 0.96 1 97.62 213 GLY A CA 1
ATOM 1747 C C . GLY A 1 213 ? -6.543 29.453 0.383 1 97.62 213 GLY A C 1
ATOM 1748 O O . GLY A 1 213 ? -6.172 30.078 -0.613 1 97.62 213 GLY A O 1
ATOM 1749 N N . ALA A 1 214 ? -7.641 29.734 1.052 1 98.25 214 ALA A N 1
ATOM 1750 C CA . ALA A 1 214 ? -8.508 30.844 0.672 1 98.25 214 ALA A CA 1
ATOM 1751 C C . ALA A 1 214 ? -7.848 32.188 0.967 1 98.25 214 ALA A C 1
ATOM 1753 O O . ALA A 1 214 ? -7.414 32.438 2.094 1 98.25 214 ALA A O 1
ATOM 1754 N N . LYS A 1 215 ? -7.879 33.125 -0.016 1 98.44 215 LYS A N 1
ATOM 1755 C CA . LYS A 1 215 ? -7.148 34.375 0.118 1 98.44 215 LYS A CA 1
ATOM 1756 C C . LYS A 1 215 ? -8.031 35.469 0.723 1 98.44 215 LYS A C 1
ATOM 1758 O O . LYS A 1 215 ? -7.535 36.438 1.25 1 98.44 215 LYS A O 1
ATOM 1763 N N . THR A 1 216 ? -9.289 35.25 0.556 1 98.44 216 THR A N 1
ATOM 1764 C CA . THR A 1 216 ? -10.258 36.219 1.058 1 98.44 216 THR A CA 1
ATOM 1765 C C . THR A 1 216 ? -11.453 35.531 1.694 1 98.44 216 THR A C 1
ATOM 1767 O O . THR A 1 216 ? -11.695 34.344 1.425 1 98.44 216 THR A O 1
ATOM 1770 N N . TYR A 1 217 ? -12.062 36.188 2.592 1 98.56 217 TYR A N 1
ATOM 1771 C CA . TYR A 1 217 ? -13.336 35.781 3.184 1 98.56 217 TYR A CA 1
ATOM 1772 C C . TYR A 1 217 ? -14.086 37 3.732 1 98.56 217 TYR A C 1
ATOM 1774 O O . TYR A 1 217 ? -13.68 37.562 4.738 1 98.56 217 TYR A O 1
ATOM 1782 N N . GLU A 1 218 ? -15.172 37.312 3.057 1 97.69 218 GLU A N 1
ATOM 1783 C CA . GLU A 1 218 ? -15.977 38.469 3.453 1 97.69 218 GLU A CA 1
ATOM 1784 C C . GLU A 1 218 ? -15.102 39.688 3.682 1 97.69 218 GLU A C 1
ATOM 1786 O O . GLU A 1 218 ? -14.312 40.094 2.811 1 97.69 218 GLU A O 1
ATOM 1791 N N . ASP A 1 219 ? -15.219 40.344 4.934 1 97.5 219 ASP A N 1
ATOM 1792 C CA . ASP A 1 219 ? -14.461 41.562 5.211 1 97.5 219 ASP A CA 1
ATOM 1793 C C . ASP A 1 219 ? -13.328 41.281 6.203 1 97.5 219 ASP A C 1
ATOM 1795 O O . ASP A 1 219 ? -12.82 42.219 6.84 1 97.5 219 ASP A O 1
ATOM 1799 N N . VAL A 1 220 ? -12.961 40.094 6.188 1 98.31 220 VAL A N 1
ATOM 1800 C CA . VAL A 1 220 ? -11.922 39.688 7.133 1 98.31 220 VAL A CA 1
ATOM 1801 C C . VAL A 1 220 ? -10.57 40.25 6.688 1 98.31 220 VAL A C 1
ATOM 1803 O O . VAL A 1 220 ? -10.195 40.125 5.52 1 98.31 220 VAL A O 1
ATOM 1806 N N . VAL A 1 221 ? -9.875 40.938 7.609 1 98.31 221 VAL A N 1
ATOM 1807 C CA . VAL A 1 221 ? -8.547 41.469 7.355 1 98.31 221 VAL A CA 1
ATOM 1808 C C . VAL A 1 221 ? -7.586 41.031 8.453 1 98.31 221 VAL A C 1
ATOM 1810 O O . VAL A 1 221 ? -7.832 41.281 9.641 1 98.31 221 VAL A O 1
ATOM 1813 N N . PRO A 1 222 ? -6.52 40.375 8.078 1 98.69 222 PRO A N 1
ATOM 1814 C CA . PRO A 1 222 ? -5.547 40.031 9.102 1 98.69 222 PRO A CA 1
ATOM 1815 C C . PRO A 1 222 ? -4.809 41.219 9.68 1 98.69 222 PRO A C 1
ATOM 1817 O O . PRO A 1 222 ? -4.746 42.281 9.039 1 98.69 222 PRO A O 1
ATOM 1820 N N . ALA A 1 223 ? -4.262 41.062 10.859 1 98 223 ALA A N 1
ATOM 1821 C CA . ALA A 1 223 ? -3.484 42.156 11.469 1 98 223 ALA A CA 1
ATOM 1822 C C . ALA A 1 223 ? -2.213 42.406 10.672 1 98 223 ALA A C 1
ATOM 1824 O O . ALA A 1 223 ? -1.718 43.562 10.656 1 98 223 ALA A O 1
ATOM 1825 N N . TYR A 1 224 ? -1.676 41.406 10.008 1 98.19 224 TYR A N 1
ATOM 1826 C CA . TYR A 1 224 ? -0.486 41.5 9.172 1 98.19 224 TYR A CA 1
ATOM 1827 C C . TYR A 1 224 ? -0.535 40.469 8.039 1 98.19 224 TYR A C 1
ATOM 1829 O O . TYR A 1 224 ? -1.133 39.406 8.188 1 98.19 224 TYR A O 1
ATOM 1837 N N . ARG A 1 225 ? 0.015 40.812 6.93 1 98.5 225 ARG A N 1
ATOM 1838 C CA . ARG A 1 225 ? 0.078 39.938 5.77 1 98.5 225 ARG A CA 1
ATOM 1839 C C . ARG A 1 225 ? 1.512 39.781 5.27 1 98.5 225 ARG A C 1
ATOM 1841 O O . ARG A 1 225 ? 2.258 40.75 5.207 1 98.5 225 ARG A O 1
ATOM 1848 N N . VAL A 1 226 ? 1.856 38.594 4.996 1 98.56 226 VAL A N 1
ATOM 1849 C CA . VAL A 1 226 ? 3.195 38.344 4.469 1 98.56 226 VAL A CA 1
ATOM 1850 C C . VAL A 1 226 ? 3.113 37.438 3.232 1 98.56 226 VAL A C 1
ATOM 1852 O O . VAL A 1 226 ? 2.213 36.625 3.121 1 98.56 226 VAL A O 1
ATOM 1855 N N . GLN A 1 227 ? 4.133 37.531 2.326 1 97.88 227 GLN A N 1
ATOM 1856 C CA . GLN A 1 227 ? 4.238 36.688 1.137 1 97.88 227 GLN A CA 1
ATOM 1857 C C . GLN A 1 227 ? 5.418 35.719 1.245 1 97.88 227 GLN A C 1
ATOM 1859 O O . GLN A 1 227 ? 5.391 34.625 0.669 1 97.88 227 GLN A O 1
ATOM 1864 N N . GLN A 1 228 ? 6.391 36.25 1.932 1 98.12 228 GLN A N 1
ATOM 1865 C CA . GLN A 1 228 ? 7.539 35.375 2.232 1 98.12 228 GLN A CA 1
ATOM 1866 C C . GLN A 1 228 ? 7.516 34.938 3.688 1 98.12 228 GLN A C 1
ATOM 1868 O O . GLN A 1 228 ? 7.203 35.719 4.586 1 98.12 228 GLN A O 1
ATOM 1873 N N . PHE A 1 229 ? 7.82 33.688 3.924 1 98.44 229 PHE A N 1
ATOM 1874 C CA . PHE A 1 229 ? 7.645 33.094 5.246 1 98.44 229 PHE A CA 1
ATOM 1875 C C . PHE A 1 229 ? 8.5 33.812 6.277 1 98.44 229 PHE A C 1
ATOM 1877 O O . PHE A 1 229 ? 8.07 34.031 7.414 1 98.44 229 PHE A O 1
ATOM 1884 N N . GLU A 1 230 ? 9.711 34.156 5.898 1 97.94 230 GLU A N 1
ATOM 1885 C CA . GLU A 1 230 ? 10.648 34.75 6.844 1 97.94 230 GLU A CA 1
ATOM 1886 C C . GLU A 1 230 ? 10.125 36.094 7.355 1 97.94 230 GLU A C 1
ATOM 1888 O O . GLU A 1 230 ? 10.523 36.562 8.43 1 97.94 230 GLU A O 1
ATOM 1893 N N . ASP A 1 231 ? 9.219 36.75 6.574 1 98.12 231 ASP A N 1
ATOM 1894 C CA . ASP A 1 231 ? 8.688 38.031 6.961 1 98.12 231 ASP A CA 1
ATOM 1895 C C . ASP A 1 231 ? 7.746 37.906 8.156 1 98.12 231 ASP A C 1
ATOM 1897 O O . ASP A 1 231 ? 7.332 38.938 8.734 1 98.12 231 ASP A O 1
ATOM 1901 N N . ILE A 1 232 ? 7.461 36.719 8.578 1 98.25 232 ILE A N 1
ATOM 1902 C CA . ILE A 1 232 ? 6.66 36.469 9.766 1 98.25 232 ILE A CA 1
ATOM 1903 C C . ILE A 1 232 ? 7.344 37.094 10.984 1 98.25 232 ILE A C 1
ATOM 1905 O O . ILE A 1 232 ? 6.676 37.594 11.891 1 98.25 232 ILE A O 1
ATOM 1909 N N . LEU A 1 233 ? 8.695 37.062 11.008 1 98.12 233 LEU A N 1
ATOM 1910 C CA . LEU A 1 233 ? 9.445 37.625 12.117 1 98.12 233 LEU A CA 1
ATOM 1911 C C . LEU A 1 233 ? 9.164 39.094 12.266 1 98.12 233 LEU A C 1
ATOM 1913 O O . LEU A 1 233 ? 8.969 39.594 13.383 1 98.12 233 LEU A O 1
ATOM 1917 N N . THR A 1 234 ? 9.094 39.781 11.125 1 97.44 234 THR A N 1
ATOM 1918 C CA . THR A 1 234 ? 8.781 41.219 11.125 1 97.44 234 THR A CA 1
ATOM 1919 C C . THR A 1 234 ? 7.348 41.438 11.586 1 97.44 234 THR A C 1
ATOM 1921 O O . THR A 1 234 ? 7.082 42.375 12.359 1 97.44 234 THR A O 1
ATOM 1924 N N . GLY A 1 235 ? 6.445 40.656 11.055 1 97.5 235 GLY A N 1
ATOM 1925 C CA . GLY A 1 235 ? 5.051 40.75 11.469 1 97.5 235 GLY A CA 1
ATOM 1926 C C . GLY A 1 235 ? 4.855 40.594 12.961 1 97.5 235 GLY A C 1
ATOM 1927 O O . GLY A 1 235 ? 4.129 41.375 13.586 1 97.5 235 GLY A O 1
ATOM 1928 N N . ILE A 1 236 ? 5.527 39.562 13.539 1 97.44 236 ILE A N 1
ATOM 1929 C CA . ILE A 1 236 ? 5.414 39.312 14.969 1 97.44 236 ILE A CA 1
ATOM 1930 C C . ILE A 1 236 ? 5.965 40.5 15.758 1 97.44 236 ILE A C 1
ATOM 1932 O O . ILE A 1 236 ? 5.363 40.938 16.734 1 97.44 236 ILE A O 1
ATOM 1936 N N . ALA A 1 237 ? 7.086 41.062 15.352 1 95.31 237 ALA A N 1
ATOM 1937 C CA . ALA A 1 237 ? 7.703 42.219 16.031 1 95.31 237 ALA A CA 1
ATOM 1938 C C . ALA A 1 237 ? 6.773 43.406 16.031 1 95.31 237 ALA A C 1
ATOM 1940 O O . ALA A 1 237 ? 6.672 44.125 17.031 1 95.31 237 ALA A O 1
ATOM 1941 N N . GLN A 1 238 ? 6.168 43.594 14.969 1 94.94 238 GLN A N 1
ATOM 1942 C CA . GLN A 1 238 ? 5.27 44.719 14.828 1 94.94 238 GLN A CA 1
ATOM 1943 C C . GLN A 1 238 ? 4.043 44.562 15.727 1 94.94 238 GLN A C 1
ATOM 1945 O O . GLN A 1 238 ? 3.588 45.531 16.344 1 94.94 238 GLN A O 1
ATOM 1950 N N . LEU A 1 239 ? 3.514 43.375 15.766 1 94.5 239 LEU A N 1
ATOM 1951 C CA . LEU A 1 239 ? 2.289 43.125 16.531 1 94.5 239 LEU A CA 1
ATOM 1952 C C . LEU A 1 239 ? 2.578 43.062 18.016 1 94.5 239 LEU A C 1
ATOM 1954 O O . LEU A 1 239 ? 1.699 43.344 18.844 1 94.5 239 LEU A O 1
ATOM 1958 N N . ALA A 1 240 ? 3.748 42.688 18.391 1 89.31 240 ALA A N 1
ATOM 1959 C CA . ALA A 1 240 ? 4.129 42.594 19.797 1 89.31 240 ALA A CA 1
ATOM 1960 C C . ALA A 1 240 ? 4.312 44 20.391 1 89.31 240 ALA A C 1
ATOM 1962 O O . ALA A 1 240 ? 4.266 44.156 21.609 1 89.31 240 ALA A O 1
ATOM 1963 N N . GLN A 1 241 ? 4.598 45.031 19.609 1 82.25 241 GLN A N 1
ATOM 1964 C CA . GLN A 1 241 ? 4.793 46.406 20.078 1 82.25 241 GLN A CA 1
ATOM 1965 C C . GLN A 1 241 ? 3.457 47.125 20.266 1 82.25 241 GLN A C 1
ATOM 1967 O O . GLN A 1 241 ? 3.387 48.125 20.969 1 82.25 241 GLN A O 1
ATOM 1972 N N . ARG A 1 242 ? 2.402 46.719 19.75 1 73.19 242 ARG A N 1
ATOM 1973 C CA . ARG A 1 242 ? 1.095 47.344 19.859 1 73.19 242 ARG A CA 1
ATOM 1974 C C . ARG A 1 242 ? 0.344 46.844 21.094 1 73.19 242 ARG A C 1
ATOM 1976 O O . ARG A 1 242 ? 0.513 45.688 21.484 1 73.19 242 ARG A O 1
ATOM 1983 N N . MET B 1 1 ? 0.778 -47.844 -16.859 1 70.12 1 MET B N 1
ATOM 1984 C CA . MET B 1 1 ? 0.16 -47.688 -15.547 1 70.12 1 MET B CA 1
ATOM 1985 C C . MET B 1 1 ? -0.911 -46.594 -15.586 1 70.12 1 MET B C 1
ATOM 1987 O O . MET B 1 1 ? -0.856 -45.688 -16.422 1 70.12 1 MET B O 1
ATOM 1991 N N . ALA B 1 2 ? -1.967 -46.781 -14.742 1 89.44 2 ALA B N 1
ATOM 1992 C CA . ALA B 1 2 ? -3.098 -45.875 -14.766 1 89.44 2 ALA B CA 1
ATOM 1993 C C . ALA B 1 2 ? -2.717 -44.531 -14.164 1 89.44 2 ALA B C 1
ATOM 1995 O O . ALA B 1 2 ? -1.994 -44.469 -13.164 1 89.44 2 ALA B O 1
ATOM 1996 N N . ILE B 1 3 ? -3.014 -43.5 -14.742 1 96.38 3 ILE B N 1
ATOM 1997 C CA . ILE B 1 3 ? -2.781 -42.156 -14.242 1 96.38 3 ILE B CA 1
ATOM 1998 C C . ILE B 1 3 ? -3.637 -41.906 -13 1 96.38 3 ILE B C 1
ATOM 2000 O O . ILE B 1 3 ? -4.836 -42.188 -13 1 96.38 3 ILE B O 1
ATOM 2004 N N . LYS B 1 4 ? -2.98 -41.344 -11.992 1 97.81 4 LYS B N 1
ATOM 2005 C CA . LYS B 1 4 ? -3.67 -41.125 -10.719 1 97.81 4 LYS B CA 1
ATOM 2006 C C . LYS B 1 4 ? -3.666 -39.656 -10.328 1 97.81 4 LYS B C 1
ATOM 2008 O O . LYS B 1 4 ? -4.492 -39.219 -9.523 1 97.81 4 LYS B O 1
ATOM 2013 N N . GLY B 1 5 ? -2.703 -38.875 -10.828 1 98.31 5 GLY B N 1
ATOM 2014 C CA . GLY B 1 5 ? -2.57 -37.5 -10.422 1 98.31 5 GLY B CA 1
ATOM 2015 C C . GLY B 1 5 ? -2.186 -36.562 -11.57 1 98.31 5 GLY B C 1
ATOM 2016 O O . GLY B 1 5 ? -1.708 -37.031 -12.609 1 98.31 5 GLY B O 1
ATOM 2017 N N . ILE B 1 6 ? -2.461 -35.312 -11.367 1 98.81 6 ILE B N 1
ATOM 2018 C CA . ILE B 1 6 ? -2.098 -34.281 -12.32 1 98.81 6 ILE B CA 1
ATOM 2019 C C . ILE B 1 6 ? -1.358 -33.156 -11.602 1 98.81 6 ILE B C 1
ATOM 2021 O O . ILE B 1 6 ? -1.812 -32.656 -10.555 1 98.81 6 ILE B O 1
ATOM 2025 N N . LEU B 1 7 ? -0.219 -32.719 -12.07 1 98.88 7 LEU B N 1
ATOM 2026 C CA . LEU B 1 7 ? 0.546 -31.578 -11.594 1 98.88 7 LEU B CA 1
ATOM 2027 C C . LEU B 1 7 ? 0.296 -30.359 -12.477 1 98.88 7 LEU B C 1
ATOM 2029 O O . LEU B 1 7 ? 0.57 -30.391 -13.68 1 98.88 7 LEU B O 1
ATOM 2033 N N . PHE B 1 8 ? -0.223 -29.312 -11.898 1 98.94 8 PHE B N 1
ATOM 2034 C CA . PHE B 1 8 ? -0.52 -28.109 -12.664 1 98.94 8 PHE B CA 1
ATOM 2035 C C . PHE B 1 8 ? 0.469 -27 -12.32 1 98.94 8 PHE B C 1
ATOM 2037 O O . PHE B 1 8 ? 0.8 -26.781 -11.156 1 98.94 8 PHE B O 1
ATOM 2044 N N . ASP B 1 9 ? 0.938 -26.297 -13.328 1 98.88 9 ASP B N 1
ATOM 2045 C CA . ASP B 1 9 ?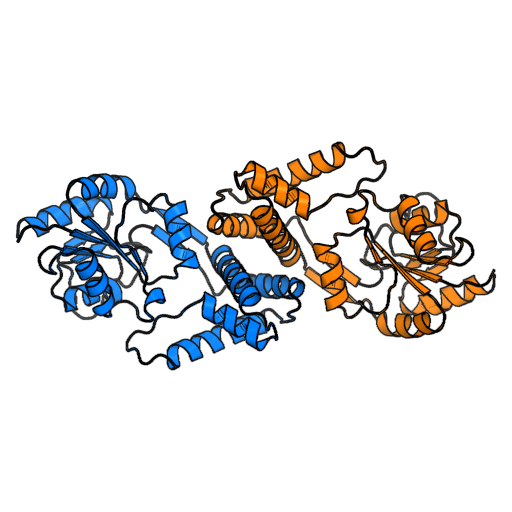 1.438 -24.938 -13.148 1 98.88 9 ASP B CA 1
ATOM 2046 C C . ASP B 1 9 ? 0.296 -23.969 -12.844 1 98.88 9 ASP B C 1
ATOM 2048 O O . ASP B 1 9 ? -0.871 -24.266 -13.094 1 98.88 9 ASP B O 1
ATOM 2052 N N . LEU B 1 10 ? 0.625 -22.828 -12.336 1 98.88 10 LEU B N 1
ATOM 2053 C CA . LEU B 1 10 ? -0.403 -21.875 -11.914 1 98.88 10 LEU B CA 1
ATOM 2054 C C . LEU B 1 10 ? -0.542 -20.734 -12.93 1 98.88 10 LEU B C 1
ATOM 2056 O O . LEU B 1 10 ? -1.503 -20.703 -13.703 1 98.88 10 LEU B O 1
ATOM 2060 N N . TYR B 1 11 ? 0.509 -19.875 -12.984 1 98.81 11 TYR B N 1
ATOM 2061 C CA . TYR B 1 11 ? 0.445 -18.672 -13.797 1 98.81 11 TYR B CA 1
ATOM 2062 C C . TYR B 1 11 ? 0.73 -18.984 -15.258 1 98.81 11 TYR B C 1
ATOM 2064 O O . TYR B 1 11 ? 1.731 -19.625 -15.578 1 98.81 11 TYR B O 1
ATOM 2072 N N . GLY B 1 12 ? -0.083 -18.484 -16.109 1 98.69 12 GLY B N 1
ATOM 2073 C CA . GLY B 1 12 ? 0.033 -18.781 -17.531 1 98.69 12 GLY B CA 1
ATOM 2074 C C . GLY B 1 12 ? -0.615 -20.094 -17.922 1 98.69 12 GLY B C 1
ATOM 2075 O O . GLY B 1 12 ? -0.715 -20.422 -19.109 1 98.69 12 GLY B O 1
ATOM 2076 N N . THR B 1 13 ? -1.04 -20.844 -16.906 1 98.88 13 THR B N 1
ATOM 2077 C CA . THR B 1 13 ? -1.716 -22.125 -17.141 1 98.88 13 THR B CA 1
ATOM 2078 C C . THR B 1 13 ? -3.148 -22.078 -16.625 1 98.88 13 THR B C 1
ATOM 2080 O O . THR B 1 13 ? -4.102 -22.141 -17.406 1 98.88 13 THR B O 1
ATOM 2083 N N . LEU B 1 14 ? -3.359 -21.891 -15.375 1 98.94 14 LEU B N 1
ATOM 2084 C CA . LEU B 1 14 ? -4.695 -21.766 -14.805 1 98.94 14 LEU B CA 1
ATOM 2085 C C . LEU B 1 14 ? -5.129 -20.297 -14.766 1 98.94 14 LEU B C 1
ATOM 2087 O O . LEU B 1 14 ? -6.266 -19.984 -15.109 1 98.94 14 LEU B O 1
ATOM 2091 N N . ILE B 1 15 ? -4.199 -19.453 -14.359 1 98.88 15 ILE B N 1
ATOM 2092 C CA . ILE B 1 15 ? -4.465 -18.031 -14.172 1 98.88 15 ILE B CA 1
ATOM 2093 C C . ILE B 1 15 ? -3.777 -17.219 -15.273 1 98.88 15 ILE B C 1
ATOM 2095 O O . ILE B 1 15 ? -2.568 -17.344 -15.477 1 98.88 15 ILE B O 1
ATOM 2099 N N . ASP B 1 16 ? -4.523 -16.422 -15.984 1 98.81 16 ASP B N 1
ATOM 2100 C CA . ASP B 1 16 ? -4.016 -15.445 -16.938 1 98.81 16 ASP B CA 1
ATOM 2101 C C . ASP B 1 16 ? -3.666 -14.133 -16.234 1 98.81 16 ASP B C 1
ATOM 2103 O O . ASP B 1 16 ? -4.508 -13.242 -16.109 1 98.81 16 ASP B O 1
ATOM 2107 N N . ILE B 1 17 ? -2.398 -14.07 -15.891 1 98.31 17 ILE B N 1
ATOM 2108 C CA . ILE B 1 17 ? -1.928 -12.906 -15.141 1 98.31 17 ILE B CA 1
ATOM 2109 C C . ILE B 1 17 ? -0.979 -12.094 -16.016 1 98.31 17 ILE B C 1
ATOM 2111 O O . ILE B 1 17 ? -0.23 -12.648 -16.828 1 98.31 17 ILE B O 1
ATOM 2115 N N . GLU B 1 18 ? -1.044 -10.852 -15.906 1 98.19 18 GLU B N 1
ATOM 2116 C CA . GLU B 1 18 ? -0.097 -9.922 -16.516 1 98.19 18 GLU B CA 1
ATOM 2117 C C . GLU B 1 18 ? 0.412 -8.906 -15.508 1 98.19 18 GLU B C 1
ATOM 2119 O O . GLU B 1 18 ? -0.381 -8.234 -14.844 1 98.19 18 GLU B O 1
ATOM 2124 N N . THR B 1 19 ? 1.686 -8.836 -15.312 1 97.94 19 THR B N 1
ATOM 2125 C CA . THR B 1 19 ? 2.32 -7.844 -14.453 1 97.94 19 THR B CA 1
ATOM 2126 C C . THR B 1 19 ? 3.375 -7.055 -15.227 1 97.94 19 THR B C 1
ATOM 2128 O O . THR B 1 19 ? 3.918 -7.543 -16.219 1 97.94 19 THR B O 1
ATOM 2131 N N . ASP B 1 20 ? 3.613 -5.848 -14.906 1 97.94 20 ASP B N 1
ATOM 2132 C CA . ASP B 1 20 ? 4.672 -4.992 -15.43 1 97.94 20 ASP B CA 1
ATOM 2133 C C . ASP B 1 20 ? 5.461 -4.336 -14.305 1 97.94 20 ASP B C 1
ATOM 2135 O O . ASP B 1 20 ? 5.07 -3.279 -13.797 1 97.94 20 ASP B O 1
ATOM 2139 N N . GLU B 1 21 ? 6.582 -4.844 -13.992 1 96.62 21 GLU B N 1
ATOM 2140 C CA . GLU B 1 21 ? 7.371 -4.406 -12.844 1 96.62 21 GLU B CA 1
ATOM 2141 C C . GLU B 1 21 ? 8.234 -3.197 -13.195 1 96.62 21 GLU B C 1
ATOM 2143 O O . GLU B 1 21 ? 8.914 -2.637 -12.336 1 96.62 21 GLU B O 1
ATOM 2148 N N . SER B 1 22 ? 8.219 -2.812 -14.461 1 96.5 22 SER B N 1
ATOM 2149 C CA . SER B 1 22 ? 9.047 -1.694 -14.898 1 96.5 22 SER B CA 1
ATOM 2150 C C . SER B 1 22 ? 8.367 -0.359 -14.617 1 96.5 22 SER B C 1
ATOM 2152 O O . SER B 1 22 ? 8.992 0.698 -14.734 1 96.5 22 SER B O 1
ATOM 2154 N N . ILE B 1 23 ? 7.129 -0.381 -14.18 1 96.12 23 ILE B N 1
ATOM 2155 C CA . ILE B 1 23 ? 6.34 0.824 -13.945 1 96.12 23 ILE B CA 1
ATOM 2156 C C . ILE B 1 23 ? 6.949 1.628 -12.797 1 96.12 23 ILE B C 1
ATOM 2158 O O . ILE B 1 23 ? 7.059 1.133 -11.672 1 96.12 23 ILE B O 1
ATOM 2162 N N . ASP B 1 24 ? 7.246 2.871 -13.039 1 96.69 24 ASP B N 1
ATOM 2163 C CA . ASP B 1 24 ? 7.867 3.74 -12.047 1 96.69 24 ASP B CA 1
ATOM 2164 C C . ASP B 1 24 ? 6.93 3.994 -10.875 1 96.69 24 ASP B C 1
ATOM 2166 O O . ASP B 1 24 ? 7.379 4.203 -9.742 1 96.69 24 ASP B O 1
ATOM 2170 N N . GLU B 1 25 ? 5.652 3.967 -11.117 1 97.12 25 GLU B N 1
ATOM 2171 C CA . GLU B 1 25 ? 4.625 4.258 -10.125 1 97.12 25 GLU B CA 1
ATOM 2172 C C . GLU B 1 25 ? 4.695 3.273 -8.953 1 97.12 25 GLU B C 1
ATOM 2174 O O . GLU B 1 25 ? 4.293 3.602 -7.836 1 97.12 25 GLU B O 1
ATOM 2179 N N . ILE B 1 26 ? 5.172 2.061 -9.234 1 98.62 26 ILE B N 1
ATOM 2180 C CA . ILE B 1 26 ? 5.34 1.066 -8.188 1 98.62 26 ILE B CA 1
ATOM 2181 C C . ILE B 1 26 ? 6.281 1.606 -7.109 1 98.62 26 ILE B C 1
ATOM 2183 O O . ILE B 1 26 ? 5.926 1.658 -5.93 1 98.62 26 ILE B O 1
ATOM 2187 N N . TYR B 1 27 ? 7.363 2.08 -7.508 1 98.75 27 TYR B N 1
ATOM 2188 C CA . TYR B 1 27 ? 8.438 2.475 -6.605 1 98.75 27 TYR B CA 1
ATOM 2189 C C . TYR B 1 27 ? 8.148 3.836 -5.98 1 98.75 27 TYR B C 1
ATOM 2191 O O . TYR B 1 27 ? 8.531 4.094 -4.836 1 98.75 27 TYR B O 1
ATOM 2199 N N . ARG B 1 28 ? 7.461 4.68 -6.73 1 98.56 28 ARG B N 1
ATOM 2200 C CA . ARG B 1 28 ? 7.008 5.941 -6.152 1 98.56 28 ARG B CA 1
ATOM 2201 C C . ARG B 1 28 ? 6.035 5.703 -5.004 1 98.56 28 ARG B C 1
ATOM 2203 O O . ARG B 1 28 ? 6.18 6.285 -3.928 1 98.56 28 ARG B O 1
ATOM 2210 N N . ALA B 1 29 ? 5.039 4.855 -5.246 1 98.69 29 ALA B N 1
ATOM 2211 C CA . ALA B 1 29 ? 4.047 4.543 -4.223 1 98.69 29 ALA B CA 1
ATOM 2212 C C . ALA B 1 29 ? 4.703 3.938 -2.984 1 98.69 29 ALA B C 1
ATOM 2214 O O . ALA B 1 29 ? 4.363 4.301 -1.855 1 98.69 29 ALA B O 1
ATOM 2215 N N . ILE B 1 30 ? 5.637 3.035 -3.203 1 98.88 30 ILE B N 1
ATOM 2216 C CA . ILE B 1 30 ? 6.32 2.387 -2.088 1 98.88 30 ILE B CA 1
ATOM 2217 C C . ILE B 1 30 ? 7.172 3.408 -1.338 1 98.88 30 ILE B C 1
ATOM 2219 O O . ILE B 1 30 ? 7.176 3.438 -0.105 1 98.88 30 ILE B O 1
ATOM 2223 N N . ALA B 1 31 ? 7.902 4.266 -2.045 1 98.81 31 ALA B N 1
ATOM 2224 C CA . ALA B 1 31 ? 8.703 5.312 -1.417 1 98.81 31 ALA B CA 1
ATOM 2225 C C . ALA B 1 31 ? 7.844 6.203 -0.525 1 98.81 31 ALA B C 1
ATOM 2227 O O . ALA B 1 31 ? 8.219 6.496 0.613 1 98.81 31 ALA B O 1
ATOM 2228 N N . HIS B 1 32 ? 6.73 6.605 -1.05 1 98.75 32 HIS B N 1
ATOM 2229 C CA . HIS B 1 32 ? 5.832 7.465 -0.287 1 98.75 32 HIS B CA 1
ATOM 2230 C C . HIS B 1 32 ? 5.254 6.73 0.917 1 98.75 32 HIS B C 1
ATOM 2232 O O . HIS B 1 32 ? 5.156 7.293 2.008 1 98.75 32 HIS B O 1
ATOM 2238 N N . TYR B 1 33 ? 4.828 5.465 0.749 1 98.75 33 TYR B N 1
ATOM 2239 C CA . TYR B 1 33 ? 4.344 4.664 1.868 1 98.75 33 TYR B CA 1
ATOM 2240 C C . TYR B 1 33 ? 5.395 4.57 2.965 1 98.75 33 TYR B C 1
ATOM 2242 O O . TYR B 1 33 ? 5.074 4.668 4.152 1 98.75 33 TYR B O 1
ATOM 2250 N N . LEU B 1 34 ? 6.672 4.371 2.57 1 98.81 34 LEU B N 1
ATOM 2251 C CA . LEU B 1 34 ? 7.781 4.203 3.504 1 98.81 34 LEU B CA 1
ATOM 2252 C C . LEU B 1 34 ? 7.977 5.453 4.352 1 98.81 34 LEU B C 1
ATOM 2254 O O . LEU B 1 34 ? 8.367 5.367 5.52 1 98.81 34 LEU B O 1
ATOM 2258 N N . VAL B 1 35 ? 7.637 6.609 3.834 1 98.44 35 VAL B N 1
ATOM 2259 C CA . VAL B 1 35 ? 7.719 7.848 4.602 1 98.44 35 VAL B CA 1
ATOM 2260 C C . VAL B 1 35 ? 6.859 7.738 5.859 1 98.44 35 VAL B C 1
ATOM 2262 O O . VAL B 1 35 ? 7.281 8.141 6.945 1 98.44 35 VAL B O 1
ATOM 2265 N N . TYR B 1 36 ? 5.703 7.164 5.715 1 98 36 TYR B N 1
ATOM 2266 C CA . TYR B 1 36 ? 4.758 7.051 6.82 1 98 36 TYR B CA 1
ATOM 2267 C C . TYR B 1 36 ? 5.195 5.969 7.801 1 98 36 TYR B C 1
ATOM 2269 O O . TYR B 1 36 ? 4.609 5.824 8.875 1 98 36 TYR B O 1
ATOM 2277 N N . GLN B 1 37 ? 6.254 5.23 7.414 1 96.88 37 GLN B N 1
ATOM 2278 C CA . GLN B 1 37 ? 6.859 4.242 8.297 1 96.88 37 GLN B CA 1
ATOM 2279 C C . GLN B 1 37 ? 8.188 4.746 8.859 1 96.88 37 GLN B C 1
ATOM 2281 O O . GLN B 1 37 ? 8.906 4 9.523 1 96.88 37 GLN B O 1
ATOM 2286 N N . GLY B 1 38 ? 8.617 5.949 8.562 1 96.81 38 GLY B N 1
ATOM 2287 C CA . GLY B 1 38 ? 9.828 6.547 9.086 1 96.81 38 GLY B CA 1
ATOM 2288 C C . GLY B 1 38 ? 11.055 6.258 8.234 1 96.81 38 GLY B C 1
ATOM 2289 O O . GLY B 1 38 ? 12.188 6.414 8.695 1 96.81 38 GLY B O 1
ATOM 2290 N N . VAL B 1 39 ? 10.836 5.758 7.039 1 97.94 39 VAL B N 1
ATOM 2291 C CA . VAL B 1 39 ? 11.914 5.461 6.098 1 97.94 39 VAL B CA 1
ATOM 2292 C C . VAL B 1 39 ? 11.867 6.449 4.938 1 97.94 39 VAL B C 1
ATOM 2294 O O . VAL B 1 39 ? 10.828 6.613 4.293 1 97.94 39 VAL B O 1
ATOM 2297 N N . TYR B 1 40 ? 12.977 7.086 4.652 1 97.69 40 TYR B N 1
ATOM 2298 C CA . TYR B 1 40 ? 13 8.172 3.678 1 97.69 40 TYR B CA 1
ATOM 2299 C C . TYR B 1 40 ? 13.898 7.824 2.498 1 97.69 40 TYR B C 1
ATOM 2301 O O . TYR B 1 40 ? 15.117 7.988 2.57 1 97.69 40 TYR B O 1
ATOM 2309 N N . LEU B 1 41 ? 13.312 7.367 1.433 1 97.94 41 LEU B N 1
ATOM 2310 C CA . LEU B 1 41 ? 13.961 7.016 0.177 1 97.94 41 LEU B CA 1
ATOM 2311 C C . LEU B 1 41 ? 13.203 7.598 -1.012 1 97.94 41 LEU B C 1
ATOM 2313 O O . LEU B 1 41 ? 11.977 7.664 -0.998 1 97.94 41 LEU B O 1
ATOM 2317 N N . HIS B 1 42 ? 13.891 8.062 -2.014 1 97 42 HIS B N 1
ATOM 2318 C CA . HIS B 1 42 ? 13.211 8.398 -3.26 1 97 42 HIS B CA 1
ATOM 2319 C C . HIS B 1 42 ? 12.938 7.152 -4.094 1 97 42 HIS B C 1
ATOM 2321 O O . HIS B 1 42 ? 13.523 6.094 -3.842 1 97 42 HIS B O 1
ATOM 2327 N N . ARG B 1 43 ? 12.039 7.254 -5.047 1 97.75 43 ARG B N 1
ATOM 2328 C CA . ARG B 1 43 ? 11.578 6.113 -5.828 1 97.75 43 ARG B CA 1
ATOM 2329 C C . ARG B 1 43 ? 12.75 5.391 -6.48 1 97.75 43 ARG B C 1
ATOM 2331 O O . ARG B 1 43 ? 12.781 4.156 -6.52 1 97.75 43 ARG B O 1
ATOM 2338 N N . GLY B 1 44 ? 13.727 6.148 -7.027 1 98.44 44 GLY B N 1
ATOM 2339 C CA . GLY B 1 44 ? 14.898 5.543 -7.645 1 98.44 44 GLY B CA 1
ATOM 2340 C C . GLY B 1 44 ? 15.711 4.695 -6.684 1 98.44 44 GLY B C 1
ATOM 2341 O O . GLY B 1 44 ? 16.172 3.611 -7.043 1 98.44 44 GLY B O 1
ATOM 2342 N N . GLN B 1 45 ? 15.867 5.148 -5.465 1 98.69 45 GLN B N 1
ATOM 2343 C CA . GLN B 1 45 ? 16.594 4.414 -4.441 1 98.69 45 GLN B CA 1
ATOM 2344 C C . GLN B 1 45 ? 15.875 3.123 -4.066 1 98.69 45 GLN B C 1
ATOM 2346 O O . GLN B 1 45 ? 16.516 2.086 -3.859 1 98.69 45 GLN B O 1
ATOM 2351 N N . VAL B 1 46 ? 14.562 3.201 -3.959 1 98.81 46 VAL B N 1
ATOM 2352 C CA . VAL B 1 46 ? 13.773 2.014 -3.645 1 98.81 46 VAL B CA 1
ATOM 2353 C C . VAL B 1 46 ? 14 0.947 -4.715 1 98.81 46 VAL B C 1
ATOM 2355 O O . VAL B 1 46 ? 14.289 -0.209 -4.398 1 98.81 46 VAL B O 1
ATOM 2358 N N . ARG B 1 47 ? 13.859 1.358 -5.953 1 98.69 47 ARG B N 1
ATOM 2359 C CA . ARG B 1 47 ? 14.023 0.438 -7.074 1 98.69 47 ARG B CA 1
ATOM 2360 C C . ARG B 1 47 ? 15.422 -0.165 -7.082 1 98.69 47 ARG B C 1
ATOM 2362 O O . ARG B 1 47 ? 15.578 -1.384 -7.184 1 98.69 47 ARG B O 1
ATOM 2369 N N . GLU B 1 48 ? 16.422 0.659 -6.953 1 98.62 48 GLU B N 1
ATOM 2370 C CA . GLU B 1 48 ? 17.812 0.222 -6.996 1 98.62 48 GLU B CA 1
ATOM 2371 C C . GLU B 1 48 ? 18.109 -0.771 -5.875 1 98.62 48 GLU B C 1
ATOM 2373 O O . GLU B 1 48 ? 18.75 -1.806 -6.109 1 98.62 48 GLU B O 1
ATOM 2378 N N . ARG B 1 49 ? 17.703 -0.415 -4.727 1 98.62 49 ARG B N 1
ATOM 2379 C CA . ARG B 1 49 ? 17.969 -1.272 -3.576 1 98.62 49 ARG B CA 1
ATOM 2380 C C . ARG B 1 49 ? 17.234 -2.598 -3.691 1 98.62 49 ARG B C 1
ATOM 2382 O O . ARG B 1 49 ? 17.75 -3.648 -3.322 1 98.62 49 ARG B O 1
ATOM 2389 N N . TYR B 1 50 ? 15.977 -2.553 -4.137 1 98.62 50 TYR B N 1
ATOM 2390 C CA . TYR B 1 50 ? 15.211 -3.775 -4.348 1 98.62 50 TYR B CA 1
ATOM 2391 C C . TYR B 1 50 ? 15.977 -4.746 -5.242 1 98.62 50 TYR B C 1
ATOM 2393 O O . TYR B 1 50 ? 16.188 -5.902 -4.871 1 98.62 50 TYR B O 1
ATOM 2401 N N . TYR B 1 51 ? 16.406 -4.297 -6.34 1 98.38 51 TYR B N 1
ATOM 2402 C CA . TYR B 1 51 ? 17.047 -5.16 -7.32 1 98.38 51 TYR B CA 1
ATOM 2403 C C . TYR B 1 51 ? 18.453 -5.547 -6.855 1 98.38 51 TYR B C 1
ATOM 2405 O O . TYR B 1 51 ? 18.922 -6.652 -7.145 1 98.38 51 TYR B O 1
ATOM 2413 N N . ALA B 1 52 ? 19.125 -4.656 -6.145 1 98.62 52 ALA B N 1
ATOM 2414 C CA . ALA B 1 52 ? 20.438 -5.004 -5.586 1 98.62 52 ALA B CA 1
ATOM 2415 C C . ALA B 1 52 ? 20.312 -6.145 -4.582 1 98.62 52 ALA B C 1
ATOM 2417 O O . ALA B 1 52 ? 21.094 -7.094 -4.617 1 98.62 52 ALA B O 1
ATOM 2418 N N . ILE B 1 53 ? 19.344 -6.027 -3.711 1 98.69 53 ILE B N 1
ATOM 2419 C CA . ILE B 1 53 ? 19.125 -7.059 -2.699 1 98.69 53 ILE B CA 1
ATOM 2420 C C . ILE B 1 53 ? 18.688 -8.359 -3.369 1 98.69 53 ILE B C 1
ATOM 2422 O O . ILE B 1 53 ? 19.109 -9.445 -2.965 1 98.69 53 ILE B O 1
ATOM 2426 N N . MET B 1 54 ? 17.812 -8.266 -4.34 1 98 54 MET B N 1
ATOM 2427 C CA . MET B 1 54 ? 17.375 -9.43 -5.102 1 98 54 MET B CA 1
ATOM 2428 C C . MET B 1 54 ? 18.562 -10.172 -5.707 1 98 54 MET B C 1
ATOM 2430 O O . MET B 1 54 ? 18.641 -11.398 -5.609 1 98 54 MET B O 1
ATOM 2434 N N . ARG B 1 55 ? 19.469 -9.469 -6.305 1 97.5 55 ARG B N 1
ATOM 2435 C CA . ARG B 1 55 ? 20.672 -10.062 -6.906 1 97.5 55 ARG B CA 1
ATOM 2436 C C . ARG B 1 55 ? 21.547 -10.727 -5.848 1 97.5 55 ARG B C 1
ATOM 2438 O O . ARG B 1 55 ? 22.047 -11.828 -6.055 1 97.5 55 ARG B O 1
ATOM 2445 N N . GLN B 1 56 ? 21.688 -10.047 -4.785 1 97.5 56 GLN B N 1
ATOM 2446 C CA . GLN B 1 56 ? 22.469 -10.594 -3.688 1 97.5 56 GLN B CA 1
ATOM 2447 C C . GLN B 1 56 ? 21.875 -11.898 -3.178 1 97.5 56 GLN B C 1
ATOM 2449 O O . GLN B 1 56 ? 22.609 -12.844 -2.875 1 97.5 56 GLN B O 1
ATOM 2454 N N . GLN B 1 57 ? 20.547 -11.852 -3.045 1 96 57 GLN B N 1
ATOM 2455 C CA . GLN B 1 57 ? 19.844 -13.047 -2.588 1 96 57 GLN B CA 1
ATOM 2456 C C . GLN B 1 57 ? 20.062 -14.211 -3.549 1 96 57 GLN B C 1
ATOM 2458 O O . GLN B 1 57 ? 20.297 -15.344 -3.119 1 96 57 GLN B O 1
ATOM 2463 N N . LYS B 1 58 ? 19.938 -13.984 -4.812 1 95.19 58 LYS B N 1
ATOM 2464 C CA . LYS B 1 58 ? 20.125 -15.016 -5.824 1 95.19 58 LYS B CA 1
ATOM 2465 C C . LYS B 1 58 ? 21.562 -15.547 -5.805 1 95.19 58 LYS B C 1
ATOM 2467 O O . LYS B 1 58 ? 21.781 -16.766 -5.855 1 95.19 58 LYS B O 1
ATOM 2472 N N . ASP B 1 59 ? 22.531 -14.68 -5.707 1 94.31 59 ASP B N 1
ATOM 2473 C CA . ASP B 1 59 ? 23.953 -15.039 -5.746 1 94.31 59 ASP B CA 1
ATOM 2474 C C . ASP B 1 59 ? 24.344 -15.844 -4.508 1 94.31 59 ASP B C 1
ATOM 2476 O O . ASP B 1 59 ? 25.266 -16.656 -4.562 1 94.31 59 ASP B O 1
ATOM 2480 N N . ALA B 1 60 ? 23.672 -15.547 -3.486 1 94.12 60 ALA B N 1
ATOM 2481 C CA . ALA B 1 60 ? 24.031 -16.188 -2.221 1 94.12 60 ALA B CA 1
ATOM 2482 C C . ALA B 1 60 ? 23.5 -17.625 -2.166 1 94.12 60 ALA B C 1
ATOM 2484 O O . ALA B 1 60 ? 23.953 -18.422 -1.344 1 94.12 60 ALA B O 1
ATOM 2485 N N . LYS B 1 61 ? 22.625 -17.859 -3.104 1 92 61 LYS B N 1
ATOM 2486 C CA . LYS B 1 61 ? 22.016 -19.188 -3.094 1 92 61 LYS B CA 1
ATOM 2487 C C . LYS B 1 61 ? 22.875 -20.188 -3.869 1 92 61 LYS B C 1
ATOM 2489 O O . LYS B 1 61 ? 23.422 -19.844 -4.926 1 92 61 LYS B O 1
ATOM 2494 N N . ASP B 1 62 ? 23.266 -21.266 -3.357 1 92.19 62 ASP B N 1
ATOM 2495 C CA . ASP B 1 62 ? 23.984 -22.344 -4.039 1 92.19 62 ASP B CA 1
ATOM 2496 C C . ASP B 1 62 ? 23 -23.266 -4.762 1 92.19 62 ASP B C 1
ATOM 2498 O O . ASP B 1 62 ? 22.906 -24.453 -4.434 1 92.19 62 ASP B O 1
ATOM 2502 N N . GLU B 1 63 ? 22.234 -22.672 -5.68 1 95.69 63 GLU B N 1
ATOM 2503 C CA . GLU B 1 63 ? 21.234 -23.391 -6.457 1 95.69 63 GLU B CA 1
ATOM 2504 C C . GLU B 1 63 ? 21.406 -23.141 -7.953 1 95.69 63 GLU B C 1
ATOM 2506 O O . GLU B 1 63 ? 21.719 -22.031 -8.367 1 95.69 63 GLU B O 1
ATOM 2511 N N . GLU B 1 64 ? 21.281 -24.188 -8.695 1 96.44 64 GLU B N 1
ATOM 2512 C CA . GLU B 1 64 ? 21.359 -24.062 -10.141 1 96.44 64 GLU B CA 1
ATOM 2513 C C . GLU B 1 64 ? 20.234 -23.172 -10.672 1 96.44 64 GLU B C 1
ATOM 2515 O O . GLU B 1 64 ? 20.438 -22.375 -11.594 1 96.44 64 GLU B O 1
ATOM 2520 N N . TYR B 1 65 ? 19.047 -23.297 -10.109 1 97.81 65 TYR B N 1
ATOM 2521 C CA . TYR B 1 65 ? 17.875 -22.516 -10.477 1 97.81 65 TYR B CA 1
ATOM 2522 C C . TYR B 1 65 ? 17.281 -21.812 -9.25 1 97.81 65 TYR B C 1
ATOM 2524 O O . TYR B 1 65 ? 16.203 -22.188 -8.781 1 97.81 65 TYR B O 1
ATOM 2532 N N . PRO B 1 66 ? 17.906 -20.766 -8.828 1 97.62 66 PRO B N 1
ATOM 2533 C CA . PRO B 1 66 ? 17.5 -20.141 -7.574 1 97.62 66 PRO B CA 1
ATOM 2534 C C . PRO B 1 66 ? 16.156 -19.422 -7.688 1 97.62 66 PRO B C 1
ATOM 2536 O O . PRO B 1 66 ? 15.828 -18.859 -8.742 1 97.62 66 PRO B O 1
ATOM 2539 N N . GLU B 1 67 ? 15.391 -19.484 -6.672 1 97.94 67 GLU B N 1
ATOM 2540 C CA . GLU B 1 67 ? 14.156 -18.703 -6.523 1 97.94 67 GLU B CA 1
ATOM 2541 C C . GLU B 1 67 ? 14.297 -17.656 -5.43 1 97.94 67 GLU B C 1
ATOM 2543 O O . GLU B 1 67 ? 14.852 -17.922 -4.363 1 97.94 67 GLU B O 1
ATOM 2548 N N . ILE B 1 68 ? 13.859 -16.484 -5.684 1 97.5 68 ILE B N 1
ATOM 2549 C CA . ILE B 1 68 ? 13.961 -15.398 -4.715 1 97.5 68 ILE B CA 1
ATOM 2550 C C . ILE B 1 68 ? 12.82 -15.5 -3.703 1 97.5 68 ILE B C 1
ATOM 2552 O O . ILE B 1 68 ? 11.891 -16.297 -3.885 1 97.5 68 ILE B O 1
ATOM 2556 N N . ASP B 1 69 ? 12.938 -14.812 -2.627 1 98.31 69 ASP B N 1
ATOM 2557 C CA . ASP B 1 69 ? 11.906 -14.547 -1.627 1 98.31 69 ASP B CA 1
ATOM 2558 C C . ASP B 1 69 ? 11.625 -13.055 -1.517 1 98.31 69 ASP B C 1
ATOM 2560 O O . ASP B 1 69 ? 12.359 -12.32 -0.853 1 98.31 69 ASP B O 1
ATOM 2564 N N . VAL B 1 70 ? 10.508 -12.664 -2.051 1 98.56 70 VAL B N 1
ATOM 2565 C CA . VAL B 1 70 ? 10.219 -11.242 -2.211 1 98.56 70 VAL B CA 1
ATOM 2566 C C . VAL B 1 70 ? 10.039 -10.594 -0.841 1 98.56 70 VAL B C 1
ATOM 2568 O O . VAL B 1 70 ? 10.477 -9.461 -0.62 1 98.56 70 VAL B O 1
ATOM 2571 N N . GLU B 1 71 ? 9.32 -11.258 0.094 1 98.62 71 GLU B N 1
ATOM 2572 C CA . GLU B 1 71 ? 9.148 -10.703 1.436 1 98.62 71 GLU B CA 1
ATOM 2573 C C . GLU B 1 71 ? 10.5 -10.5 2.121 1 98.62 71 GLU B C 1
ATOM 2575 O O . GLU B 1 71 ? 10.703 -9.5 2.812 1 98.62 71 GLU B O 1
ATOM 2580 N N . ALA B 1 72 ? 11.383 -11.453 1.911 1 98.38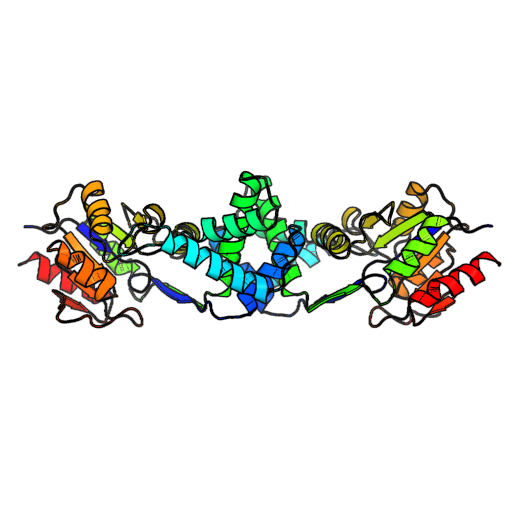 72 ALA B N 1
ATOM 2581 C CA . ALA B 1 72 ? 12.711 -11.344 2.504 1 98.38 72 ALA B CA 1
ATOM 2582 C C . ALA B 1 72 ? 13.484 -10.172 1.915 1 98.38 72 ALA B C 1
ATOM 2584 O O . ALA B 1 72 ? 14.266 -9.523 2.613 1 98.38 72 ALA B O 1
ATOM 2585 N N . ILE B 1 73 ? 13.305 -9.953 0.661 1 98.69 73 ILE B N 1
ATOM 2586 C CA . ILE B 1 73 ? 13.969 -8.828 0.007 1 98.69 73 ILE B CA 1
ATOM 2587 C C . ILE B 1 73 ? 13.523 -7.516 0.646 1 98.69 73 ILE B C 1
ATOM 2589 O O . ILE B 1 73 ? 14.359 -6.703 1.052 1 98.69 73 ILE B O 1
ATOM 2593 N N . TRP B 1 74 ? 12.227 -7.348 0.778 1 98.81 74 TRP B N 1
ATOM 2594 C CA . TRP B 1 74 ? 11.711 -6.129 1.383 1 98.81 74 TRP B CA 1
ATOM 2595 C C . TRP B 1 74 ? 12.102 -6.039 2.854 1 98.81 74 TRP B C 1
ATOM 2597 O O . TRP B 1 74 ? 12.383 -4.949 3.361 1 98.81 74 TRP B O 1
ATOM 2607 N N . ASN B 1 75 ? 12.031 -7.18 3.537 1 98.75 75 ASN B N 1
ATOM 2608 C CA . ASN B 1 75 ? 12.477 -7.223 4.926 1 98.75 75 ASN B CA 1
ATOM 2609 C C . ASN B 1 75 ? 13.914 -6.723 5.074 1 98.75 75 ASN B C 1
ATOM 2611 O O . ASN B 1 75 ? 14.211 -5.934 5.969 1 98.75 75 ASN B O 1
ATOM 2615 N N . GLU B 1 76 ? 14.781 -7.184 4.211 1 98.56 76 GLU B N 1
ATOM 2616 C CA . GLU B 1 76 ? 16.188 -6.773 4.227 1 98.56 76 GLU B CA 1
ATOM 2617 C C . GLU B 1 76 ? 16.328 -5.281 3.939 1 98.56 76 GLU B C 1
ATOM 2619 O O . GLU B 1 76 ? 17.141 -4.598 4.566 1 98.56 76 GLU B O 1
ATOM 2624 N N . LEU B 1 77 ? 15.602 -4.812 2.965 1 98.75 77 LEU B N 1
ATOM 2625 C CA . LEU B 1 77 ? 15.617 -3.385 2.662 1 98.75 77 LEU B CA 1
ATOM 2626 C C . LEU B 1 77 ? 15.266 -2.562 3.898 1 98.75 77 LEU B C 1
ATOM 2628 O O . LEU B 1 77 ? 15.961 -1.597 4.223 1 98.75 77 LEU B O 1
ATOM 2632 N N . LEU B 1 78 ? 14.234 -2.953 4.629 1 98.75 78 LEU B N 1
ATOM 2633 C CA . LEU B 1 78 ? 13.789 -2.256 5.832 1 98.75 78 LEU B CA 1
ATOM 2634 C C . LEU B 1 78 ? 14.852 -2.328 6.922 1 98.75 78 LEU B C 1
ATOM 2636 O O . LEU B 1 78 ? 15.078 -1.354 7.645 1 98.75 78 LEU B O 1
ATOM 2640 N N . LEU B 1 79 ? 15.477 -3.471 7.02 1 98.56 79 LEU B N 1
ATOM 2641 C CA . LEU B 1 79 ? 16.562 -3.631 7.984 1 98.56 79 LEU B CA 1
ATOM 2642 C C . LEU B 1 79 ? 17.688 -2.646 7.699 1 98.56 79 LEU B C 1
ATOM 2644 O O . LEU B 1 79 ? 18.203 -2.008 8.617 1 98.56 79 LEU B O 1
ATOM 2648 N N . GLN B 1 80 ? 18.031 -2.559 6.465 1 98.31 80 GLN B N 1
ATOM 2649 C CA . GLN B 1 80 ? 19.094 -1.65 6.051 1 98.31 80 GLN B CA 1
ATOM 2650 C C . GLN B 1 80 ? 18.719 -0.2 6.348 1 98.31 80 GLN B C 1
ATOM 2652 O O . GLN B 1 80 ? 19.609 0.645 6.527 1 98.31 80 GLN B O 1
ATOM 2657 N N . GLN B 1 81 ? 17.438 0.073 6.398 1 97.81 81 GLN B N 1
ATOM 2658 C CA . GLN B 1 81 ? 16.984 1.44 6.625 1 97.81 81 GLN B CA 1
ATOM 2659 C C . GLN B 1 81 ? 16.734 1.701 8.109 1 97.81 81 GLN B C 1
ATOM 2661 O O . GLN B 1 81 ? 16.203 2.746 8.484 1 97.81 81 GLN B O 1
ATOM 2666 N N . GLY B 1 82 ? 17.016 0.721 8.977 1 97 82 GLY B N 1
ATOM 2667 C CA . GLY B 1 82 ? 17.109 0.99 10.398 1 97 82 GLY B CA 1
ATOM 2668 C C . GLY B 1 82 ? 15.914 0.48 11.18 1 97 82 GLY B C 1
ATOM 2669 O O . GLY B 1 82 ? 15.805 0.718 12.391 1 97 82 GLY B O 1
ATOM 2670 N N . ILE B 1 83 ? 14.977 -0.191 10.523 1 97.31 83 ILE B N 1
ATOM 2671 C CA . ILE B 1 83 ? 13.898 -0.815 11.273 1 97.31 83 ILE B CA 1
ATOM 2672 C C . ILE B 1 83 ? 14.414 -2.082 11.961 1 97.31 83 ILE B C 1
ATOM 2674 O O . ILE B 1 83 ? 14.688 -3.084 11.289 1 97.31 83 ILE B O 1
ATOM 2678 N N . LYS B 1 84 ? 14.422 -2.1 13.281 1 96.5 84 LYS B N 1
ATOM 2679 C CA . LYS B 1 84 ? 15.141 -3.137 14.016 1 96.5 84 LYS B CA 1
ATOM 2680 C C . LYS B 1 84 ? 14.219 -4.305 14.359 1 96.5 84 LYS B C 1
ATOM 2682 O O . LYS B 1 84 ? 14.641 -5.465 14.32 1 96.5 84 LYS B O 1
ATOM 2687 N N . SER B 1 85 ? 12.992 -4.008 14.703 1 97.69 85 SER B N 1
ATOM 2688 C CA . SER B 1 85 ? 12.062 -5.055 15.125 1 97.69 85 SER B CA 1
ATOM 2689 C C . SER B 1 85 ? 11.758 -6.016 13.984 1 97.69 85 SER B C 1
ATOM 2691 O O . SER B 1 85 ? 11.18 -5.621 12.969 1 97.69 85 SER B O 1
ATOM 2693 N N . SER B 1 86 ? 12.039 -7.281 14.211 1 97.5 86 SER B N 1
ATOM 2694 C CA . SER B 1 86 ? 11.758 -8.297 13.195 1 97.5 86 SER B CA 1
ATOM 2695 C C . SER B 1 86 ? 10.266 -8.422 12.945 1 97.5 86 SER B C 1
ATOM 2697 O O . SER B 1 86 ? 9.836 -8.672 11.812 1 97.5 86 SER B O 1
ATOM 2699 N N . TYR B 1 87 ? 9.555 -8.281 13.945 1 97.06 87 TYR B N 1
ATOM 2700 C CA . TYR B 1 87 ? 8.102 -8.367 13.836 1 97.06 87 TYR B CA 1
ATOM 2701 C C . TYR B 1 87 ? 7.555 -7.246 12.961 1 97.06 87 TYR B C 1
ATOM 2703 O O . TYR B 1 87 ? 6.77 -7.496 12.039 1 97.06 87 TYR B O 1
ATOM 2711 N N . VAL B 1 88 ? 8.039 -6.016 13.188 1 96.62 88 VAL B N 1
ATOM 2712 C CA . VAL B 1 88 ? 7.586 -4.855 12.43 1 96.62 88 VAL B CA 1
ATOM 2713 C C . VAL B 1 88 ? 8.023 -4.992 10.969 1 96.62 88 VAL B C 1
ATOM 2715 O O . VAL B 1 88 ? 7.234 -4.754 10.055 1 96.62 88 VAL B O 1
ATOM 2718 N N . ARG B 1 89 ? 9.227 -5.445 10.781 1 97.81 89 ARG B N 1
ATOM 2719 C CA . ARG B 1 89 ? 9.75 -5.602 9.43 1 97.81 89 ARG B CA 1
ATOM 2720 C C . ARG B 1 89 ? 8.953 -6.645 8.648 1 97.81 89 ARG B C 1
ATOM 2722 O O . ARG B 1 89 ? 8.68 -6.461 7.461 1 97.81 89 ARG B O 1
ATOM 2729 N N . GLY B 1 90 ? 8.633 -7.75 9.328 1 97.75 90 GLY B N 1
ATOM 2730 C CA . GLY B 1 90 ? 7.863 -8.797 8.672 1 97.75 90 GLY B CA 1
ATOM 2731 C C . GLY B 1 90 ? 6.504 -8.32 8.195 1 97.75 90 GLY B C 1
ATOM 2732 O O . GLY B 1 90 ? 6.102 -8.609 7.066 1 97.75 90 GLY B O 1
ATOM 2733 N N . GLN B 1 91 ? 5.844 -7.574 9.031 1 97 91 GLN B N 1
ATOM 2734 C CA . GLN B 1 91 ? 4.535 -7.035 8.68 1 97 91 GLN B CA 1
ATOM 2735 C C . GLN B 1 91 ? 4.645 -6.039 7.527 1 97 91 GLN B C 1
ATOM 2737 O O . GLN B 1 91 ? 3.873 -6.102 6.566 1 97 91 GLN B O 1
ATOM 2742 N N . GLN B 1 92 ? 5.625 -5.18 7.633 1 98.12 92 GLN B N 1
ATOM 2743 C CA . GLN B 1 92 ? 5.789 -4.133 6.629 1 98.12 92 GLN B CA 1
ATOM 2744 C C . GLN B 1 92 ? 6.234 -4.723 5.293 1 98.12 92 GLN B C 1
ATOM 2746 O O . GLN B 1 92 ? 5.832 -4.246 4.23 1 98.12 92 GLN B O 1
ATOM 2751 N N . ALA B 1 93 ? 7.09 -5.719 5.383 1 98.75 93 ALA B N 1
ATOM 2752 C CA . ALA B 1 93 ? 7.57 -6.371 4.168 1 98.75 93 ALA B CA 1
ATOM 2753 C C . ALA B 1 93 ? 6.41 -6.969 3.375 1 98.75 93 ALA B C 1
ATOM 2755 O O . ALA B 1 93 ? 6.375 -6.871 2.146 1 98.75 93 ALA B O 1
ATOM 2756 N N . LYS B 1 94 ? 5.488 -7.59 4.051 1 98.62 94 LYS B N 1
ATOM 2757 C CA . LYS B 1 94 ? 4.316 -8.172 3.398 1 98.62 94 LYS B CA 1
ATOM 2758 C C . LYS B 1 94 ? 3.449 -7.094 2.758 1 98.62 94 LYS B C 1
ATOM 2760 O O . LYS B 1 94 ? 2.967 -7.262 1.636 1 98.62 94 LYS B O 1
ATOM 2765 N N . VAL B 1 95 ? 3.279 -5.988 3.451 1 98.81 95 VAL B N 1
ATOM 2766 C CA . VAL B 1 95 ? 2.486 -4.871 2.943 1 98.81 95 VAL B CA 1
ATOM 2767 C C . VAL B 1 95 ? 3.127 -4.316 1.674 1 98.81 95 VAL B C 1
ATOM 2769 O O . VAL B 1 95 ? 2.451 -4.133 0.659 1 98.81 95 VAL B O 1
ATOM 2772 N N . ILE B 1 96 ? 4.422 -4.105 1.734 1 98.94 96 ILE B N 1
ATOM 2773 C CA . ILE B 1 96 ? 5.141 -3.529 0.605 1 98.94 96 ILE B CA 1
ATOM 2774 C C . ILE B 1 96 ? 5.086 -4.484 -0.585 1 98.94 96 ILE B C 1
ATOM 2776 O O . ILE B 1 96 ? 4.898 -4.055 -1.726 1 98.94 96 ILE B O 1
ATOM 2780 N N . ALA B 1 97 ? 5.223 -5.766 -0.32 1 98.94 97 ALA B N 1
ATOM 2781 C CA . ALA B 1 97 ? 5.102 -6.766 -1.377 1 98.94 97 ALA B CA 1
ATOM 2782 C C . ALA B 1 97 ? 3.738 -6.688 -2.057 1 98.94 97 ALA B C 1
ATOM 2784 O O . ALA B 1 97 ? 3.645 -6.758 -3.283 1 98.94 97 ALA B O 1
ATOM 2785 N N . HIS B 1 98 ? 2.707 -6.555 -1.275 1 98.88 98 HIS B N 1
ATOM 2786 C CA . HIS B 1 98 ? 1.356 -6.484 -1.821 1 98.88 98 HIS B CA 1
ATOM 2787 C C . HIS B 1 98 ? 1.151 -5.199 -2.617 1 98.88 98 HIS B C 1
ATOM 2789 O O . HIS B 1 98 ? 0.455 -5.195 -3.635 1 98.88 98 HIS B O 1
ATOM 2795 N N . ILE B 1 99 ? 1.738 -4.078 -2.137 1 98.88 99 ILE B N 1
ATOM 2796 C CA . ILE B 1 99 ? 1.673 -2.834 -2.898 1 98.88 99 ILE B CA 1
ATOM 2797 C C . ILE B 1 99 ? 2.371 -3.018 -4.246 1 98.88 99 ILE B C 1
ATOM 2799 O O . ILE B 1 99 ? 1.814 -2.674 -5.289 1 98.88 99 ILE B O 1
ATOM 2803 N N . TYR B 1 100 ? 3.572 -3.613 -4.199 1 98.88 100 TYR B N 1
ATOM 2804 C CA . TYR B 1 100 ? 4.367 -3.891 -5.391 1 98.88 100 TYR B CA 1
ATOM 2805 C C . TYR B 1 100 ? 3.572 -4.707 -6.398 1 98.88 100 TYR B C 1
ATOM 2807 O O . TYR B 1 100 ? 3.438 -4.312 -7.559 1 98.88 100 TYR B O 1
ATOM 2815 N N . ARG B 1 101 ? 2.996 -5.812 -5.953 1 98.81 101 ARG B N 1
ATOM 2816 C CA . ARG B 1 101 ? 2.244 -6.727 -6.805 1 98.81 101 ARG B CA 1
ATOM 2817 C C . ARG B 1 101 ? 0.947 -6.086 -7.285 1 98.81 101 ARG B C 1
ATOM 2819 O O . ARG B 1 101 ? 0.584 -6.207 -8.453 1 98.81 101 ARG B O 1
ATOM 2826 N N . GLY B 1 102 ? 0.298 -5.398 -6.402 1 98.5 102 GLY B N 1
ATOM 2827 C CA . GLY B 1 102 ? -0.958 -4.754 -6.754 1 98.5 102 GLY B CA 1
ATOM 2828 C C . GLY B 1 102 ? -0.812 -3.727 -7.859 1 98.5 102 GLY B C 1
ATOM 2829 O O . GLY B 1 102 ? -1.623 -3.684 -8.789 1 98.5 102 GLY B O 1
ATOM 2830 N N . ILE B 1 103 ? 0.186 -2.916 -7.781 1 98.44 103 ILE B N 1
ATOM 2831 C CA . ILE B 1 103 ? 0.355 -1.844 -8.758 1 98.44 103 ILE B CA 1
ATOM 2832 C C . ILE B 1 103 ? 0.913 -2.414 -10.055 1 98.44 103 ILE B C 1
ATOM 2834 O O . ILE B 1 103 ? 0.549 -1.961 -11.148 1 98.44 103 ILE B O 1
ATOM 2838 N N . SER B 1 104 ? 1.771 -3.434 -9.992 1 98.44 104 SER B N 1
ATOM 2839 C CA . SER B 1 104 ? 2.361 -4.016 -11.195 1 98.44 104 SER B CA 1
ATOM 2840 C C . SER B 1 104 ? 1.336 -4.828 -11.977 1 98.44 104 SER B C 1
ATOM 2842 O O . SER B 1 104 ? 1.473 -5.012 -13.188 1 98.44 104 SER B O 1
ATOM 2844 N N . ARG B 1 105 ? 0.309 -5.348 -11.344 1 98.19 105 ARG B N 1
ATOM 2845 C CA . ARG B 1 105 ? -0.656 -6.27 -11.938 1 98.19 105 ARG B CA 1
ATOM 2846 C C . ARG B 1 105 ? -1.591 -5.539 -12.898 1 98.19 105 ARG B C 1
ATOM 2848 O O . ARG B 1 105 ? -2.205 -4.535 -12.531 1 98.19 105 ARG B O 1
ATOM 2855 N N . LYS B 1 106 ? -1.71 -6.047 -14.078 1 96.94 106 LYS B N 1
ATOM 2856 C CA . LYS B 1 106 ? -2.582 -5.492 -15.109 1 96.94 106 LYS B CA 1
ATOM 2857 C C . LYS B 1 106 ? -3.777 -6.402 -15.367 1 96.94 106 LYS B C 1
ATOM 2859 O O . LYS B 1 106 ? -4.832 -5.941 -15.812 1 96.94 106 LYS B O 1
ATOM 2864 N N . ARG B 1 107 ? -3.545 -7.664 -15.062 1 97.69 107 ARG B N 1
ATOM 2865 C CA . ARG B 1 107 ? -4.578 -8.664 -15.328 1 97.69 107 ARG B CA 1
ATOM 2866 C C . ARG B 1 107 ? -4.488 -9.82 -14.344 1 97.69 107 ARG B C 1
ATOM 2868 O O . ARG B 1 107 ? -3.393 -10.25 -13.984 1 97.69 107 ARG B O 1
ATOM 2875 N N . LEU B 1 108 ? -5.555 -10.305 -13.93 1 98.31 108 LEU B N 1
ATOM 2876 C CA . LEU B 1 108 ? -5.711 -11.484 -13.078 1 98.31 108 LEU B CA 1
ATOM 2877 C C . LEU B 1 108 ? -7.055 -12.156 -13.328 1 98.31 108 LEU B C 1
ATOM 2879 O O . LEU B 1 108 ? -8.094 -11.664 -12.875 1 98.31 108 LEU B O 1
ATOM 2883 N N . ARG B 1 109 ? -7.062 -13.141 -14.023 1 98.5 109 ARG B N 1
ATOM 2884 C CA . ARG B 1 109 ? -8.281 -13.883 -14.32 1 98.5 109 ARG B CA 1
ATOM 2885 C C . ARG B 1 109 ? -7.973 -15.328 -14.672 1 98.5 109 ARG B C 1
ATOM 2887 O O . ARG B 1 109 ? -6.824 -15.672 -14.961 1 98.5 109 ARG B O 1
ATOM 2894 N N . LEU B 1 110 ? -8.953 -16.188 -14.625 1 98.81 110 LEU B N 1
ATOM 2895 C CA . LEU B 1 110 ? -8.789 -17.562 -15.078 1 98.81 110 LEU B CA 1
ATOM 2896 C C . LEU B 1 110 ? -8.797 -17.625 -16.609 1 98.81 110 LEU B C 1
ATOM 2898 O O . LEU B 1 110 ? -9.461 -16.828 -17.266 1 98.81 110 LEU B O 1
ATOM 2902 N N . TYR B 1 111 ? -8.016 -18.578 -17.141 1 98.81 111 TYR B N 1
ATOM 2903 C CA . TYR B 1 111 ? -8.242 -18.906 -18.547 1 98.81 111 TYR B CA 1
ATOM 2904 C C . TYR B 1 111 ? -9.633 -19.5 -18.75 1 98.81 111 TYR B C 1
ATOM 2906 O O . TYR B 1 111 ? -10.242 -20.016 -17.797 1 98.81 111 TYR B O 1
ATOM 2914 N N . PRO B 1 112 ? -10.164 -19.422 -19.953 1 98.56 112 PRO B N 1
ATOM 2915 C CA . PRO B 1 112 ? -11.516 -19.922 -20.219 1 98.56 112 PRO B CA 1
ATOM 2916 C C . PRO B 1 112 ? -11.672 -21.406 -19.828 1 98.56 112 PRO B C 1
ATOM 2918 O O . PRO B 1 112 ? -10.789 -22.219 -20.125 1 98.56 112 PRO B O 1
ATOM 2921 N N . ASN B 1 113 ? -12.695 -21.75 -19.078 1 98.31 113 ASN B N 1
ATOM 2922 C CA . ASN B 1 113 ? -13.172 -23.109 -18.812 1 98.31 113 ASN B CA 1
ATOM 2923 C C . ASN B 1 113 ? -12.281 -23.812 -17.797 1 98.31 113 ASN B C 1
ATOM 2925 O O . ASN B 1 113 ? -12.352 -25.047 -17.656 1 98.31 113 ASN B O 1
ATOM 2929 N N . VAL B 1 114 ? -11.461 -23.094 -17.078 1 98.81 114 VAL B N 1
ATOM 2930 C CA . VAL B 1 114 ? -10.547 -23.703 -16.109 1 98.81 114 VAL B CA 1
ATOM 2931 C C . VAL B 1 114 ? -11.352 -24.422 -15.031 1 98.81 114 VAL B C 1
ATOM 2933 O O . VAL B 1 114 ? -11.086 -25.594 -14.734 1 98.81 114 VAL B O 1
ATOM 2936 N N . LYS B 1 115 ? -12.32 -23.812 -14.484 1 98.5 115 LYS B N 1
ATOM 2937 C CA . LYS B 1 115 ? -13.078 -24.406 -13.391 1 98.5 115 LYS B CA 1
ATOM 2938 C C . LYS B 1 115 ? -13.852 -25.641 -13.859 1 98.5 115 LYS B C 1
ATOM 2940 O O . LYS B 1 115 ? -13.93 -26.641 -13.141 1 98.5 115 LYS B O 1
ATOM 2945 N N . GLU B 1 116 ? -14.414 -25.531 -15 1 98.38 116 GLU B N 1
ATOM 2946 C CA . GLU B 1 116 ? -15.133 -26.672 -15.57 1 98.38 116 GLU B CA 1
ATOM 2947 C C . GLU B 1 116 ? -14.211 -27.891 -15.711 1 98.38 116 GLU B C 1
ATOM 2949 O O . GLU B 1 116 ? -14.586 -29 -15.344 1 98.38 116 GLU B O 1
ATOM 2954 N N . VAL B 1 117 ? -13.07 -27.656 -16.234 1 98.81 117 VAL B N 1
ATOM 2955 C CA . VAL B 1 117 ? -12.086 -28.719 -16.438 1 98.81 117 VAL B CA 1
ATOM 2956 C C . VAL B 1 117 ? -11.664 -29.297 -15.086 1 98.81 117 VAL B C 1
ATOM 2958 O O . VAL B 1 117 ? -11.625 -30.516 -14.906 1 98.81 117 VAL B O 1
ATOM 2961 N N . LEU B 1 118 ? -11.352 -28.422 -14.102 1 98.81 118 LEU B N 1
ATOM 2962 C CA . LEU B 1 118 ? -10.891 -28.875 -12.789 1 98.81 118 LEU B CA 1
ATOM 2963 C C . LEU B 1 118 ? -11.977 -29.672 -12.078 1 98.81 118 LEU B C 1
ATOM 2965 O O . LEU B 1 118 ? -11.688 -30.641 -11.375 1 98.81 118 LEU B O 1
ATOM 2969 N N . ASN B 1 119 ? -13.219 -29.266 -12.211 1 98.62 119 ASN B N 1
ATOM 2970 C CA . ASN B 1 119 ? -14.344 -29.984 -11.625 1 98.62 119 ASN B CA 1
ATOM 2971 C C . ASN B 1 119 ? -14.414 -31.422 -12.148 1 98.62 119 ASN B C 1
ATOM 2973 O O . ASN B 1 119 ? -14.734 -32.344 -11.398 1 98.62 119 ASN B O 1
ATOM 2977 N N . GLU B 1 120 ? -14.156 -31.547 -13.375 1 98.25 120 GLU B N 1
ATOM 2978 C CA . GLU B 1 120 ? -14.164 -32.875 -13.969 1 98.25 120 GLU B CA 1
ATOM 2979 C C . GLU B 1 120 ? -12.969 -33.688 -13.5 1 98.25 120 GLU B C 1
ATOM 2981 O O . GLU B 1 120 ? -13.117 -34.875 -13.125 1 98.25 120 GLU B O 1
ATOM 2986 N N . LEU B 1 121 ? -11.859 -33.125 -13.438 1 98.44 121 LEU B N 1
ATOM 2987 C CA . LEU B 1 121 ? -10.625 -33.844 -13.141 1 98.44 121 LEU B CA 1
ATOM 2988 C C . LEU B 1 121 ? -10.594 -34.281 -11.68 1 98.44 121 LEU B C 1
ATOM 2990 O O . LEU B 1 121 ? -10.086 -35.375 -11.367 1 98.44 121 LEU B O 1
ATOM 2994 N N . GLN B 1 122 ? -11.078 -33.438 -10.828 1 97.94 122 GLN B N 1
ATOM 2995 C CA . GLN B 1 122 ? -10.953 -33.719 -9.398 1 97.94 122 GLN B CA 1
ATOM 2996 C C . GLN B 1 122 ? -11.75 -34.969 -9.008 1 97.94 122 GLN B C 1
ATOM 2998 O O . GLN B 1 122 ? -11.516 -35.531 -7.945 1 97.94 122 GLN B O 1
ATOM 3003 N N . THR B 1 123 ? -12.703 -35.438 -9.812 1 97.25 123 THR B N 1
ATOM 3004 C CA . THR B 1 123 ? -13.508 -36.594 -9.523 1 97.25 123 THR B CA 1
ATOM 3005 C C . THR B 1 123 ? -12.688 -37.875 -9.727 1 97.25 123 THR B C 1
ATOM 3007 O O . THR B 1 123 ? -13.031 -38.938 -9.195 1 97.25 123 THR B O 1
ATOM 3010 N N . ARG B 1 124 ? -11.57 -37.781 -10.438 1 96.38 124 ARG B N 1
ATOM 3011 C CA . ARG B 1 124 ? -10.867 -39 -10.852 1 96.38 124 ARG B CA 1
ATOM 3012 C C . ARG B 1 124 ? -9.398 -38.938 -10.445 1 96.38 124 ARG B C 1
ATOM 3014 O O . ARG B 1 124 ? -8.742 -40 -10.312 1 96.38 124 ARG B O 1
ATOM 3021 N N . TYR B 1 125 ? -8.922 -37.719 -10.273 1 98.06 125 TYR B N 1
ATOM 3022 C CA . TYR B 1 125 ? -7.484 -37.562 -10.078 1 98.06 125 TYR B CA 1
ATOM 3023 C C . TYR B 1 125 ? -7.184 -36.719 -8.844 1 98.06 125 TYR B C 1
ATOM 3025 O O . TYR B 1 125 ? -7.957 -35.812 -8.484 1 98.06 125 TYR B O 1
ATOM 3033 N N . GLN B 1 126 ? -6.043 -37.031 -8.227 1 98.44 126 GLN B N 1
ATOM 3034 C CA . GLN B 1 126 ? -5.453 -36.062 -7.305 1 98.44 126 GLN B CA 1
ATOM 3035 C C . GLN B 1 126 ? -4.832 -34.906 -8.062 1 98.44 126 GLN B C 1
ATOM 3037 O O . GLN B 1 126 ? -4.109 -35.094 -9.039 1 98.44 126 GLN B O 1
ATOM 3042 N N . LEU B 1 127 ? -5.176 -33.719 -7.652 1 98.81 127 LEU B N 1
ATOM 3043 C CA . LEU B 1 127 ? -4.648 -32.531 -8.312 1 98.81 127 LEU B CA 1
ATOM 3044 C C . LEU B 1 127 ? -3.666 -31.797 -7.406 1 98.81 127 LEU B C 1
ATOM 3046 O O . LEU B 1 127 ? -3.959 -31.547 -6.23 1 98.81 127 LEU B O 1
ATOM 3050 N N . ALA B 1 128 ? -2.479 -31.438 -7.918 1 98.81 128 ALA B N 1
ATOM 3051 C CA . ALA B 1 128 ? -1.472 -30.672 -7.203 1 98.81 128 ALA B CA 1
ATOM 3052 C C . ALA B 1 128 ? -1.032 -29.453 -8.016 1 98.81 128 ALA B C 1
ATOM 3054 O O . ALA B 1 128 ? -1.192 -29.422 -9.242 1 98.81 128 ALA B O 1
ATOM 3055 N N . LEU B 1 129 ? -0.575 -28.484 -7.324 1 98.81 129 LEU B N 1
ATOM 3056 C CA . LEU B 1 129 ? 0.039 -27.328 -7.949 1 98.81 129 LEU B CA 1
ATOM 3057 C C . LEU B 1 129 ? 1.553 -27.344 -7.773 1 98.81 129 LEU B C 1
ATOM 3059 O O . LEU B 1 129 ? 2.051 -27.656 -6.688 1 98.81 129 LEU B O 1
ATOM 3063 N N . VAL B 1 130 ? 2.299 -27.109 -8.805 1 98.81 130 VAL B N 1
ATOM 3064 C CA . VAL B 1 130 ? 3.74 -26.891 -8.789 1 98.81 130 VAL B CA 1
ATOM 3065 C C . VAL B 1 130 ? 4.062 -25.562 -9.492 1 98.81 130 VAL B C 1
ATOM 3067 O O . VAL B 1 130 ? 4.062 -25.5 -10.727 1 98.81 130 VAL B O 1
ATOM 3070 N N . SER B 1 131 ? 4.348 -24.562 -8.742 1 98.69 131 SER B N 1
ATOM 3071 C CA . SER B 1 131 ? 4.406 -23.234 -9.328 1 98.69 131 SER B CA 1
ATOM 3072 C C . SER B 1 131 ? 5.645 -22.469 -8.852 1 98.69 131 SER B C 1
ATOM 3074 O O . SER B 1 131 ? 5.984 -22.516 -7.668 1 98.69 131 SER B O 1
ATOM 3076 N N . ASP B 1 132 ? 6.398 -21.875 -9.828 1 98.5 132 ASP B N 1
ATOM 3077 C CA . ASP B 1 132 ? 7.344 -20.812 -9.492 1 98.5 132 ASP B CA 1
ATOM 3078 C C . ASP B 1 132 ? 6.609 -19.547 -9.07 1 98.5 132 ASP B C 1
ATOM 3080 O O . ASP B 1 132 ? 6.117 -18.797 -9.914 1 98.5 132 ASP B O 1
ATOM 3084 N N . ALA B 1 133 ? 6.5 -19.328 -7.793 1 98.62 133 ALA B N 1
ATOM 3085 C CA . ALA B 1 133 ? 5.676 -18.219 -7.289 1 98.62 133 ALA B CA 1
ATOM 3086 C C . ALA B 1 133 ? 6.125 -17.797 -5.895 1 98.62 133 ALA B C 1
ATOM 3088 O O . ALA B 1 133 ? 7.168 -18.234 -5.41 1 98.62 133 ALA B O 1
ATOM 3089 N N . GLN B 1 134 ? 5.5 -16.844 -5.391 1 98.75 134 GLN B N 1
ATOM 3090 C CA . GLN B 1 134 ? 5.629 -16.312 -4.035 1 98.75 134 GLN B CA 1
ATOM 3091 C C . GLN B 1 134 ? 4.352 -16.531 -3.236 1 98.75 134 GLN B C 1
ATOM 3093 O O . GLN B 1 134 ? 3.264 -16.156 -3.674 1 98.75 134 GLN B O 1
ATOM 3098 N N . PRO B 1 135 ? 4.469 -17.125 -2.074 1 98.38 135 PRO B N 1
ATOM 3099 C CA . PRO B 1 135 ? 3.254 -17.422 -1.312 1 98.38 135 PRO B CA 1
ATOM 3100 C C . PRO B 1 135 ? 2.416 -16.172 -1.033 1 98.38 135 PRO B C 1
ATOM 3102 O O . PRO B 1 135 ? 1.184 -16.234 -1.069 1 98.38 135 PRO B O 1
ATOM 3105 N N . CYS B 1 136 ? 3.047 -15.031 -0.787 1 98.44 136 CYS B N 1
ATOM 3106 C CA . CYS B 1 136 ? 2.309 -13.828 -0.429 1 98.44 136 CYS B CA 1
ATOM 3107 C C . CYS B 1 136 ? 1.507 -13.305 -1.616 1 98.44 136 CYS B C 1
ATOM 3109 O O . CYS B 1 136 ? 0.573 -12.523 -1.443 1 98.44 136 CYS B O 1
ATOM 3111 N N . PHE B 1 137 ? 1.813 -13.664 -2.793 1 98.69 137 PHE B N 1
ATOM 3112 C CA . PHE B 1 137 ? 1.035 -13.328 -3.979 1 98.69 137 PHE B CA 1
ATOM 3113 C C . PHE B 1 137 ? 0.102 -14.469 -4.355 1 98.69 137 PHE B C 1
ATOM 3115 O O . PHE B 1 137 ? -1.111 -14.281 -4.461 1 98.69 137 PHE B O 1
ATOM 3122 N N . ALA B 1 138 ? 0.67 -15.672 -4.477 1 98.69 138 ALA B N 1
ATOM 3123 C CA . ALA B 1 138 ? -0.004 -16.812 -5.086 1 98.69 138 ALA B CA 1
ATOM 3124 C C . ALA B 1 138 ? -1.195 -17.266 -4.242 1 98.69 138 ALA B C 1
ATOM 3126 O O . ALA B 1 138 ? -2.275 -17.531 -4.777 1 98.69 138 ALA B O 1
ATOM 3127 N N . LEU B 1 139 ? -1.039 -17.359 -2.953 1 98.56 139 LEU B N 1
ATOM 3128 C CA . LEU B 1 139 ? -2.102 -17.922 -2.117 1 98.56 139 LEU B CA 1
ATOM 3129 C C . LEU B 1 139 ? -3.332 -17.016 -2.141 1 98.56 139 LEU B C 1
ATOM 3131 O O . LEU B 1 139 ? -4.445 -17.484 -2.387 1 98.56 139 LEU B O 1
ATOM 3135 N N . PRO B 1 140 ? -3.127 -15.719 -1.95 1 98.5 140 PRO B N 1
ATOM 3136 C CA . PRO B 1 140 ? -4.305 -14.852 -2.064 1 98.5 140 PRO B CA 1
ATOM 3137 C C . PRO B 1 140 ? -4.887 -14.828 -3.475 1 98.5 140 PRO B C 1
ATOM 3139 O O . PRO B 1 140 ? -6.102 -14.703 -3.645 1 98.5 140 PRO B O 1
ATOM 3142 N N . GLU B 1 141 ? -4.055 -14.906 -4.473 1 98.75 141 GLU B N 1
ATOM 3143 C CA . GLU B 1 141 ? -4.551 -14.875 -5.848 1 98.75 141 GLU B CA 1
ATOM 3144 C C . GLU B 1 141 ? -5.305 -16.156 -6.191 1 98.75 141 GLU B C 1
ATOM 3146 O O . GLU B 1 141 ? -6.312 -16.109 -6.906 1 98.75 141 GLU B O 1
ATOM 3151 N N . ILE B 1 142 ? -4.832 -17.281 -5.699 1 98.75 142 ILE B N 1
ATOM 3152 C CA . ILE B 1 142 ? -5.543 -18.547 -5.828 1 98.75 142 ILE B CA 1
ATOM 3153 C C . ILE B 1 142 ? -6.926 -18.438 -5.199 1 98.75 142 ILE B C 1
ATOM 3155 O O . ILE B 1 142 ? -7.926 -18.844 -5.797 1 98.75 142 ILE B O 1
ATOM 3159 N N . ARG B 1 143 ? -6.973 -17.875 -4.016 1 98.31 143 ARG B N 1
ATOM 3160 C CA . ARG B 1 143 ? -8.234 -17.688 -3.312 1 98.31 143 ARG B CA 1
ATOM 3161 C C . ARG B 1 143 ? -9.156 -16.75 -4.086 1 98.31 143 ARG B C 1
ATOM 3163 O O . ARG B 1 143 ? -10.344 -17.031 -4.25 1 98.31 143 ARG B O 1
ATOM 3170 N N . ALA B 1 144 ? -8.609 -15.703 -4.551 1 98.19 144 ALA B N 1
ATOM 3171 C CA . ALA B 1 144 ? -9.383 -14.711 -5.293 1 98.19 144 ALA B CA 1
ATOM 3172 C C . ALA B 1 144 ? -10.008 -15.328 -6.543 1 98.19 144 ALA B C 1
ATOM 3174 O O . ALA B 1 144 ? -11.086 -14.922 -6.973 1 98.19 144 ALA B O 1
ATOM 3175 N N . MET B 1 145 ? -9.328 -16.281 -7.109 1 98.38 145 MET B N 1
ATOM 3176 C CA . MET B 1 145 ? -9.781 -16.922 -8.344 1 98.38 145 MET B CA 1
ATOM 3177 C C . MET B 1 145 ? -10.68 -18.109 -8.047 1 98.38 145 MET B C 1
ATOM 3179 O O . MET B 1 145 ? -11.18 -18.766 -8.961 1 98.38 145 MET B O 1
ATOM 3183 N N . GLY B 1 146 ? -10.844 -18.438 -6.746 1 98.12 146 GLY B N 1
ATOM 3184 C CA . GLY B 1 146 ? -11.703 -19.531 -6.352 1 98.12 146 GLY B CA 1
ATOM 3185 C C . GLY B 1 146 ? -11.078 -20.891 -6.59 1 98.12 146 GLY B C 1
ATOM 3186 O O . GLY B 1 146 ? -11.773 -21.859 -6.922 1 98.12 146 GLY B O 1
ATOM 3187 N N . LEU B 1 147 ? -9.773 -21 -6.461 1 98.5 147 LEU B N 1
ATOM 3188 C CA . LEU B 1 147 ? -9.078 -22.234 -6.812 1 98.5 147 LEU B CA 1
ATOM 3189 C C . LEU B 1 147 ? -8.602 -22.969 -5.566 1 98.5 147 LEU B C 1
ATOM 3191 O O . LEU B 1 147 ? -8.031 -24.062 -5.66 1 98.5 147 LEU B O 1
ATOM 3195 N N . GLU B 1 148 ? -8.828 -22.469 -4.379 1 95.88 148 GLU B N 1
ATOM 3196 C CA . GLU B 1 148 ? -8.219 -22.922 -3.133 1 95.88 148 GLU B CA 1
ATOM 3197 C C . GLU B 1 148 ? -8.57 -24.375 -2.836 1 95.88 148 GLU B C 1
ATOM 3199 O O . GLU B 1 148 ? -7.75 -25.125 -2.285 1 95.88 148 GLU B O 1
ATOM 3204 N N . SER B 1 149 ? -9.656 -24.938 -3.244 1 97.44 149 SER B N 1
ATOM 3205 C CA . SER B 1 149 ? -10.148 -26.25 -2.822 1 97.44 149 SER B CA 1
ATOM 3206 C C . SER B 1 149 ? -9.75 -27.328 -3.82 1 97.44 149 SER B C 1
ATOM 3208 O O . SER B 1 149 ? -9.945 -28.516 -3.562 1 97.44 149 SER B O 1
ATOM 3210 N N . TYR B 1 150 ? -9.148 -26.969 -4.879 1 98.44 150 TYR B N 1
ATOM 3211 C CA . TYR B 1 150 ? -8.914 -27.922 -5.949 1 98.44 150 TYR B CA 1
ATOM 3212 C C . TYR B 1 150 ? -7.609 -28.688 -5.727 1 98.44 150 TYR B C 1
ATOM 3214 O O . TYR B 1 150 ? -7.449 -29.812 -6.191 1 98.44 150 TYR B O 1
ATOM 3222 N N . PHE B 1 151 ? -6.672 -28.078 -5.043 1 98.62 151 PHE B N 1
ATOM 3223 C CA . PHE B 1 151 ? -5.305 -28.578 -5.156 1 98.62 151 PHE B CA 1
ATOM 3224 C C . PHE B 1 151 ? -4.758 -28.969 -3.791 1 98.62 151 PHE B C 1
ATOM 3226 O O . PHE B 1 151 ? -4.82 -28.188 -2.84 1 98.62 151 PHE B O 1
ATOM 3233 N N . ASN B 1 152 ? -4.273 -30.109 -3.812 1 98.06 152 ASN B N 1
ATOM 3234 C CA . ASN B 1 152 ? -3.521 -30.656 -2.689 1 98.06 152 ASN B CA 1
ATOM 3235 C C . ASN B 1 152 ? -2.518 -31.703 -3.148 1 98.06 152 ASN B C 1
ATOM 3237 O O . ASN B 1 152 ? -2.904 -32.781 -3.641 1 98.06 152 ASN B O 1
ATOM 3241 N N . PRO B 1 153 ? -1.183 -31.406 -2.955 1 98.44 153 PRO B N 1
ATOM 3242 C CA . PRO B 1 153 ? -0.536 -30.266 -2.291 1 98.44 153 PRO B CA 1
ATOM 3243 C C . PRO B 1 153 ? -0.407 -29.047 -3.201 1 98.44 153 PRO B C 1
ATOM 3245 O O . PRO B 1 153 ? -0.679 -29.141 -4.402 1 98.44 153 PRO B O 1
ATOM 3248 N N . VAL B 1 154 ? -0.108 -27.953 -2.662 1 98.75 154 VAL B N 1
ATOM 3249 C CA . VAL B 1 154 ? 0.295 -26.734 -3.344 1 98.75 154 VAL B CA 1
ATOM 3250 C C . VAL B 1 154 ? 1.787 -26.484 -3.131 1 98.75 154 VAL B C 1
ATOM 3252 O O . VAL B 1 154 ? 2.209 -26.078 -2.043 1 98.75 154 VAL B O 1
ATOM 3255 N N . ILE B 1 155 ? 2.578 -26.719 -4.148 1 98.75 155 ILE B N 1
ATOM 3256 C CA . ILE B 1 155 ? 4.027 -26.562 -4.09 1 98.75 155 ILE B CA 1
ATOM 3257 C C . ILE B 1 155 ? 4.43 -25.219 -4.66 1 98.75 155 ILE B C 1
ATOM 3259 O O . ILE B 1 155 ? 4.238 -24.953 -5.852 1 98.75 155 ILE B O 1
ATOM 3263 N N . ILE B 1 156 ? 4.996 -24.375 -3.844 1 98.75 156 ILE B N 1
ATOM 3264 C CA . ILE B 1 156 ? 5.438 -23.047 -4.246 1 98.75 156 ILE B CA 1
ATOM 3265 C C . ILE B 1 156 ? 6.957 -22.938 -4.137 1 98.75 156 ILE B C 1
ATOM 3267 O O . ILE B 1 156 ? 7.527 -23.203 -3.074 1 98.75 156 ILE B O 1
ATOM 3271 N N . SER B 1 157 ? 7.617 -22.562 -5.156 1 98.69 157 SER B N 1
ATOM 3272 C CA . SER B 1 157 ? 9.062 -22.609 -5.312 1 98.69 157 SER B CA 1
ATOM 3273 C C . SER B 1 157 ? 9.766 -21.828 -4.203 1 98.69 157 SER B C 1
ATOM 3275 O O . SER B 1 157 ? 10.781 -22.281 -3.666 1 98.69 157 SER B O 1
ATOM 3277 N N . SER B 1 158 ? 9.219 -20.703 -3.816 1 98 158 SER B N 1
ATOM 3278 C CA . SER B 1 158 ? 9.922 -19.797 -2.906 1 98 158 SER B CA 1
ATOM 3279 C C . SER B 1 158 ? 10.039 -20.406 -1.513 1 98 158 SER B C 1
ATOM 3281 O O . SER B 1 158 ? 10.945 -20.062 -0.75 1 98 158 SER B O 1
ATOM 3283 N N . TYR B 1 159 ? 9.141 -21.359 -1.188 1 97.69 159 TYR B N 1
ATOM 3284 C CA . TYR B 1 159 ? 9.25 -22.062 0.084 1 97.69 159 TYR B CA 1
ATOM 3285 C C . TYR B 1 159 ? 10.547 -22.859 0.155 1 97.69 159 TYR B C 1
ATOM 3287 O O . TYR B 1 159 ? 11.047 -23.141 1.245 1 97.69 159 TYR B O 1
ATOM 3295 N N . TYR B 1 160 ? 11.109 -23.141 -1.015 1 97.12 160 TYR B N 1
ATOM 3296 C CA . TYR B 1 160 ? 12.219 -24.078 -1.047 1 97.12 160 TYR B CA 1
ATOM 3297 C C . TYR B 1 160 ? 13.5 -23.406 -1.54 1 97.12 160 TYR B C 1
ATOM 3299 O O . TYR B 1 160 ? 14.594 -23.953 -1.383 1 97.12 160 TYR B O 1
ATOM 3307 N N . GLY B 1 161 ? 13.375 -22.312 -2.234 1 97.25 161 GLY B N 1
ATOM 3308 C CA . GLY B 1 161 ? 14.539 -21.547 -2.654 1 97.25 161 GLY B CA 1
ATOM 3309 C C . GLY B 1 161 ? 15.039 -21.922 -4.031 1 97.25 161 GLY B C 1
ATOM 3310 O O . GLY B 1 161 ? 16.062 -21.406 -4.492 1 97.25 161 GLY B O 1
ATOM 3311 N N . PHE B 1 162 ? 14.352 -22.812 -4.656 1 97.69 162 PHE B N 1
ATOM 3312 C CA . PHE B 1 162 ? 14.664 -23.188 -6.031 1 97.69 162 PHE B CA 1
ATOM 3313 C C . PHE B 1 162 ? 13.391 -23.297 -6.867 1 97.69 162 PHE B C 1
ATOM 3315 O O . PHE B 1 162 ? 12.289 -23.406 -6.32 1 97.69 162 PHE B O 1
ATOM 3322 N N . ARG B 1 163 ? 13.523 -23.203 -8.195 1 98.38 163 ARG B N 1
ATOM 3323 C CA . ARG B 1 163 ? 12.352 -23.156 -9.07 1 98.38 163 ARG B CA 1
ATOM 3324 C C . ARG B 1 163 ? 12.508 -24.125 -10.234 1 98.38 163 ARG B C 1
ATOM 3326 O O . ARG B 1 163 ? 13.531 -24.812 -10.352 1 98.38 163 ARG B O 1
ATOM 3333 N N . LYS B 1 164 ? 11.414 -24.328 -10.945 1 98.69 164 LYS B N 1
ATOM 3334 C CA . LYS B 1 164 ? 11.461 -25.109 -12.18 1 98.69 164 LYS B CA 1
ATOM 3335 C C . LYS B 1 164 ? 12.516 -24.562 -13.141 1 98.69 164 LYS B C 1
ATOM 3337 O O . LYS B 1 164 ? 12.758 -23.359 -13.18 1 98.69 164 LYS B O 1
ATOM 3342 N N . PRO B 1 165 ? 13.281 -25.469 -13.758 1 98.5 165 PRO B N 1
ATOM 3343 C CA . PRO B 1 165 ? 13 -26.875 -14.062 1 98.5 165 PRO B CA 1
ATOM 3344 C C . PRO B 1 165 ? 13.633 -27.828 -13.055 1 98.5 165 PRO B C 1
ATOM 3346 O O . PRO B 1 165 ? 13.727 -29.031 -13.312 1 98.5 165 PRO B O 1
ATOM 3349 N N . ASP B 1 166 ? 14.055 -27.328 -11.938 1 98.31 166 ASP B N 1
ATOM 3350 C CA . ASP B 1 166 ? 14.633 -28.203 -10.93 1 98.31 166 ASP B CA 1
ATOM 3351 C C . ASP B 1 166 ? 13.688 -29.359 -10.586 1 98.31 166 ASP B C 1
ATOM 3353 O O . ASP B 1 166 ? 12.562 -29.125 -10.141 1 98.31 166 ASP B O 1
ATOM 3357 N N . SER B 1 167 ? 14.148 -30.562 -10.719 1 97.44 167 SER B N 1
ATOM 3358 C CA . SER B 1 167 ? 13.312 -31.75 -10.539 1 97.44 167 SER B CA 1
ATOM 3359 C C . SER B 1 167 ? 12.852 -31.891 -9.094 1 97.44 167 SER B C 1
ATOM 3361 O O . SER B 1 167 ? 11.836 -32.531 -8.82 1 97.44 167 SER B O 1
ATOM 3363 N N . ARG B 1 168 ? 13.586 -31.266 -8.211 1 97.88 168 ARG B N 1
ATOM 3364 C CA . ARG B 1 168 ? 13.242 -31.375 -6.793 1 97.88 168 ARG B CA 1
ATOM 3365 C C . ARG B 1 168 ? 11.852 -30.812 -6.523 1 97.88 168 ARG B C 1
ATOM 3367 O O . ARG B 1 168 ? 11.156 -31.281 -5.617 1 97.88 168 ARG B O 1
ATOM 3374 N N . LEU B 1 169 ? 11.469 -29.844 -7.285 1 98.25 169 LEU B N 1
ATOM 3375 C CA . LEU B 1 169 ? 10.164 -29.234 -7.082 1 98.25 169 LEU B CA 1
ATOM 3376 C C . LEU B 1 169 ? 9.047 -30.219 -7.441 1 98.25 169 LEU B C 1
ATOM 3378 O O . LEU B 1 169 ? 8.078 -30.359 -6.688 1 98.25 169 LEU B O 1
ATOM 3382 N N . PHE B 1 170 ? 9.172 -30.938 -8.508 1 98.5 170 PHE B N 1
ATOM 3383 C CA . PHE B 1 170 ? 8.211 -31.953 -8.93 1 98.5 170 PHE B CA 1
ATOM 3384 C C . PHE B 1 170 ? 8.195 -33.125 -7.961 1 98.5 170 PHE B C 1
ATOM 3386 O O . PHE B 1 170 ? 7.125 -33.625 -7.609 1 98.5 170 PHE B O 1
ATOM 3393 N N . ASN B 1 171 ? 9.352 -33.5 -7.52 1 98.56 171 ASN B N 1
ATOM 3394 C CA . ASN B 1 171 ? 9.461 -34.594 -6.578 1 98.56 171 ASN B CA 1
ATOM 3395 C C . ASN B 1 171 ? 8.727 -34.312 -5.273 1 98.56 171 ASN B C 1
ATOM 3397 O O . ASN B 1 171 ? 8.148 -35.219 -4.66 1 98.56 171 ASN B O 1
ATOM 3401 N N . LYS B 1 172 ? 8.797 -33.094 -4.836 1 98.44 172 LYS B N 1
ATOM 3402 C CA . LYS B 1 172 ? 8.078 -32.719 -3.621 1 98.44 172 LYS B CA 1
ATOM 3403 C C . LYS B 1 172 ? 6.582 -32.969 -3.758 1 98.44 172 LYS B C 1
ATOM 3405 O O . LYS B 1 172 ? 5.934 -33.406 -2.805 1 98.44 172 LYS B O 1
ATOM 3410 N N . ALA B 1 173 ? 6 -32.656 -4.891 1 98.5 173 ALA B N 1
ATOM 3411 C CA . ALA B 1 173 ? 4.586 -32.906 -5.148 1 98.5 173 ALA B CA 1
ATOM 3412 C C . ALA B 1 173 ? 4.293 -34.406 -5.148 1 98.5 173 ALA B C 1
ATOM 3414 O O . ALA B 1 173 ? 3.334 -34.844 -4.516 1 98.5 173 ALA B O 1
ATOM 3415 N N . LEU B 1 174 ? 5.156 -35.219 -5.805 1 98.5 174 LEU B N 1
ATOM 3416 C CA . LEU B 1 174 ? 4.977 -36.656 -5.898 1 98.5 174 LEU B CA 1
ATOM 3417 C C . LEU B 1 174 ? 5.012 -37.312 -4.516 1 98.5 174 LEU B C 1
ATOM 3419 O O . LEU B 1 174 ? 4.164 -38.156 -4.195 1 98.5 174 LEU B O 1
ATOM 3423 N N . ASP B 1 175 ? 5.98 -36.844 -3.76 1 98.56 175 ASP B N 1
ATOM 3424 C CA . ASP B 1 175 ? 6.141 -37.375 -2.412 1 98.56 175 ASP B CA 1
ATOM 3425 C C . ASP B 1 175 ? 4.898 -37.125 -1.564 1 98.56 175 ASP B C 1
ATOM 3427 O O . ASP B 1 175 ? 4.395 -38.031 -0.895 1 98.56 175 ASP B O 1
ATOM 3431 N N . LYS B 1 176 ? 4.402 -35.969 -1.606 1 98.56 176 LYS B N 1
ATOM 3432 C CA . LYS B 1 176 ? 3.25 -35.562 -0.795 1 98.56 176 LYS B CA 1
ATOM 3433 C C . LYS B 1 176 ? 1.981 -36.281 -1.281 1 98.56 176 LYS B C 1
ATOM 3435 O O . LYS B 1 176 ? 1.099 -36.594 -0.483 1 98.56 176 LYS B O 1
ATOM 3440 N N . MET B 1 177 ? 1.947 -36.469 -2.578 1 98.25 177 MET B N 1
ATOM 3441 C CA . MET B 1 177 ? 0.783 -37.156 -3.164 1 98.25 177 MET B CA 1
ATOM 3442 C C . MET B 1 177 ? 0.841 -38.656 -2.943 1 98.25 177 MET B C 1
ATOM 3444 O O . MET B 1 177 ? -0.182 -39.344 -3.023 1 98.25 177 MET B O 1
ATOM 3448 N N . GLY B 1 178 ? 2.023 -39.156 -2.736 1 98.12 178 GLY B N 1
ATOM 3449 C CA . GLY B 1 178 ? 2.201 -40.594 -2.596 1 98.12 178 GLY B CA 1
ATOM 3450 C C . GLY B 1 178 ? 1.993 -41.344 -3.895 1 98.12 178 GLY B C 1
ATOM 3451 O O . GLY B 1 178 ? 1.415 -42.438 -3.898 1 98.12 178 GLY B O 1
ATOM 3452 N N . ILE B 1 179 ? 2.369 -40.781 -5.016 1 96.62 179 ILE B N 1
ATOM 3453 C CA . ILE B 1 179 ? 2.166 -41.406 -6.32 1 96.62 179 ILE B CA 1
ATOM 3454 C C . ILE B 1 179 ? 3.482 -41.406 -7.098 1 96.62 179 ILE B C 1
ATOM 3456 O O . ILE B 1 179 ? 4.363 -40.594 -6.844 1 96.62 179 ILE B O 1
ATOM 3460 N N . SER B 1 180 ? 3.674 -42.312 -7.996 1 96.75 180 SER B N 1
ATOM 3461 C CA . SER B 1 180 ? 4.898 -42.469 -8.781 1 96.75 180 SER B CA 1
ATOM 3462 C C . SER B 1 180 ? 4.883 -41.562 -10 1 96.75 180 SER B C 1
ATOM 3464 O O . SER B 1 180 ? 3.816 -41.125 -10.445 1 96.75 180 SER B O 1
ATOM 3466 N N . ARG B 1 181 ? 6.094 -41.281 -10.516 1 96.81 181 ARG B N 1
ATOM 3467 C CA . ARG B 1 181 ? 6.246 -40.438 -11.688 1 96.81 181 ARG B CA 1
ATOM 3468 C C . ARG B 1 181 ? 5.539 -41 -12.898 1 96.81 181 ARG B C 1
ATOM 3470 O O . ARG B 1 181 ? 5.113 -40.281 -13.797 1 96.81 181 ARG B O 1
ATOM 3477 N N . SER B 1 182 ? 5.348 -42.312 -12.93 1 96.44 182 SER B N 1
ATOM 3478 C CA . SER B 1 182 ? 4.699 -42.969 -14.055 1 96.44 182 SER B CA 1
ATOM 3479 C C . SER B 1 182 ? 3.18 -42.844 -13.969 1 96.44 182 SER B C 1
ATOM 3481 O O . SER B 1 182 ? 2.473 -43.156 -14.93 1 96.44 182 SER B O 1
ATOM 3483 N N . GLU B 1 183 ? 2.711 -42.344 -12.836 1 97.5 183 GLU B N 1
ATOM 3484 C CA . GLU B 1 183 ? 1.274 -42.281 -12.586 1 97.5 183 GLU B CA 1
ATOM 3485 C C . GLU B 1 183 ? 0.765 -40.844 -12.641 1 97.5 183 GLU B C 1
ATOM 3487 O O . GLU B 1 183 ? -0.367 -40.562 -12.242 1 97.5 183 GLU B O 1
ATOM 3492 N N . VAL B 1 184 ? 1.586 -39.906 -13.094 1 98.19 184 VAL B N 1
ATOM 3493 C CA . VAL B 1 184 ? 1.157 -38.531 -13.102 1 98.19 184 VAL B CA 1
ATOM 3494 C C . VAL B 1 184 ? 1.381 -37.906 -14.492 1 98.19 184 VAL B C 1
ATOM 3496 O O . VAL B 1 184 ? 2.174 -38.438 -15.281 1 98.19 184 VAL B O 1
ATOM 3499 N N . ILE B 1 185 ? 0.626 -36.844 -14.789 1 98.56 185 ILE B N 1
ATOM 3500 C CA . ILE B 1 185 ? 0.82 -35.969 -15.938 1 98.56 185 ILE B CA 1
ATOM 3501 C C . ILE B 1 185 ? 1.092 -34.562 -15.469 1 98.56 185 ILE B C 1
ATOM 3503 O O . ILE B 1 185 ? 0.449 -34.062 -14.531 1 98.56 185 ILE B O 1
ATOM 3507 N N . ALA B 1 186 ? 2.064 -33.906 -16 1 98.88 186 ALA B N 1
ATOM 3508 C CA . ALA B 1 186 ? 2.352 -32.531 -15.703 1 98.88 186 ALA B CA 1
ATOM 3509 C C . ALA B 1 186 ? 1.824 -31.609 -16.797 1 98.88 186 ALA B C 1
ATOM 3511 O O . ALA B 1 186 ? 2.006 -31.875 -17.984 1 98.88 186 ALA B O 1
ATOM 3512 N N . ILE B 1 187 ? 1.12 -30.578 -16.375 1 98.94 187 ILE B N 1
ATOM 3513 C CA . ILE B 1 187 ? 0.523 -29.641 -17.312 1 98.94 187 ILE B CA 1
ATOM 3514 C C . ILE B 1 187 ? 1.065 -28.234 -17.047 1 98.94 187 ILE B C 1
ATOM 3516 O O . ILE B 1 187 ? 1.013 -27.75 -15.914 1 98.94 187 ILE B O 1
ATOM 3520 N N . GLY B 1 188 ? 1.596 -27.562 -18.016 1 98.88 188 GLY B N 1
ATOM 3521 C CA . GLY B 1 188 ? 2.109 -26.203 -17.859 1 98.88 188 GLY B CA 1
ATOM 3522 C C . GLY B 1 188 ? 2.211 -25.438 -19.172 1 98.88 188 GLY B C 1
ATOM 3523 O O . GLY B 1 188 ? 1.879 -25.969 -20.234 1 98.88 188 GLY B O 1
ATOM 3524 N N . ASN B 1 189 ? 2.645 -24.203 -19.109 1 98.88 189 ASN B N 1
ATOM 3525 C CA . ASN B 1 189 ? 2.643 -23.328 -20.281 1 98.88 189 ASN B CA 1
ATOM 3526 C C . ASN B 1 189 ? 4.059 -22.922 -20.672 1 98.88 189 ASN B C 1
ATOM 3528 O O . ASN B 1 189 ? 4.242 -22.109 -21.594 1 98.88 189 ASN B O 1
ATOM 3532 N N . ASP B 1 190 ? 5.039 -23.391 -19.984 1 98.88 190 ASP B N 1
ATOM 3533 C CA . ASP B 1 190 ? 6.418 -23 -20.266 1 98.88 190 ASP B CA 1
ATOM 3534 C C . ASP B 1 190 ? 7.266 -24.219 -20.641 1 98.88 190 ASP B C 1
ATOM 3536 O O . ASP B 1 190 ? 7.438 -25.141 -19.828 1 98.88 190 ASP B O 1
ATOM 3540 N N . MET B 1 191 ? 7.883 -24.234 -21.844 1 98.94 191 MET B N 1
ATOM 3541 C CA . MET B 1 191 ? 8.562 -25.406 -22.406 1 98.94 191 MET B CA 1
ATOM 3542 C C . MET B 1 191 ? 9.797 -25.766 -21.578 1 98.94 191 MET B C 1
ATOM 3544 O O . MET B 1 191 ? 10.094 -26.938 -21.375 1 98.94 191 MET B O 1
ATOM 3548 N N . PHE B 1 192 ? 10.461 -24.766 -21.078 1 98.75 192 PHE B N 1
ATOM 3549 C CA . PHE B 1 192 ? 11.68 -25 -20.312 1 98.75 192 PHE B CA 1
ATOM 3550 C C . PHE B 1 192 ? 11.344 -25.359 -18.875 1 98.75 192 PHE B C 1
ATOM 3552 O O . PHE B 1 192 ? 11.75 -26.422 -18.375 1 98.75 192 PHE B O 1
ATOM 3559 N N . ARG B 1 193 ? 10.523 -24.531 -18.203 1 98.69 193 ARG B N 1
ATOM 3560 C CA . ARG B 1 193 ? 10.258 -24.688 -16.781 1 98.69 193 ARG B CA 1
ATOM 3561 C C . ARG B 1 193 ? 9.336 -25.875 -16.516 1 98.69 193 ARG B C 1
ATOM 3563 O O . ARG B 1 193 ? 9.641 -26.734 -15.68 1 98.69 193 ARG B O 1
ATOM 3570 N N . ASP B 1 194 ? 8.289 -26 -17.203 1 98.81 194 ASP B N 1
ATOM 3571 C CA . ASP B 1 194 ? 7.266 -27 -16.906 1 98.81 194 ASP B CA 1
ATOM 3572 C C . ASP B 1 194 ? 7.527 -28.297 -17.656 1 98.81 194 ASP B C 1
ATOM 3574 O O . ASP B 1 194 ? 7.566 -29.375 -17.031 1 98.81 194 ASP B O 1
ATOM 3578 N N . ILE B 1 195 ? 7.711 -28.266 -18.984 1 98.88 195 ILE B N 1
ATOM 3579 C CA . ILE B 1 195 ? 7.754 -29.453 -19.828 1 98.88 195 ILE B CA 1
ATOM 3580 C C . ILE B 1 195 ? 9.109 -30.141 -19.672 1 98.88 195 ILE B C 1
ATOM 3582 O O . ILE B 1 195 ? 9.195 -31.281 -19.219 1 98.88 195 ILE B O 1
ATOM 3586 N N . TYR B 1 196 ? 10.195 -29.375 -20 1 98.81 196 TYR B N 1
ATOM 3587 C CA . TYR B 1 196 ? 11.539 -29.922 -19.844 1 98.81 196 TYR B CA 1
ATOM 3588 C C . TYR B 1 196 ? 11.773 -30.391 -18.422 1 98.81 196 TYR B C 1
ATOM 3590 O O . TYR B 1 196 ? 12.289 -31.484 -18.188 1 98.81 196 TYR B O 1
ATOM 3598 N N . GLY B 1 197 ? 11.367 -29.562 -17.375 1 98.62 197 GLY B N 1
ATOM 3599 C CA . GLY B 1 197 ? 11.531 -29.906 -15.977 1 98.62 197 GLY B CA 1
ATOM 3600 C C . GLY B 1 197 ? 10.875 -31.234 -15.609 1 98.62 197 GLY B C 1
ATOM 36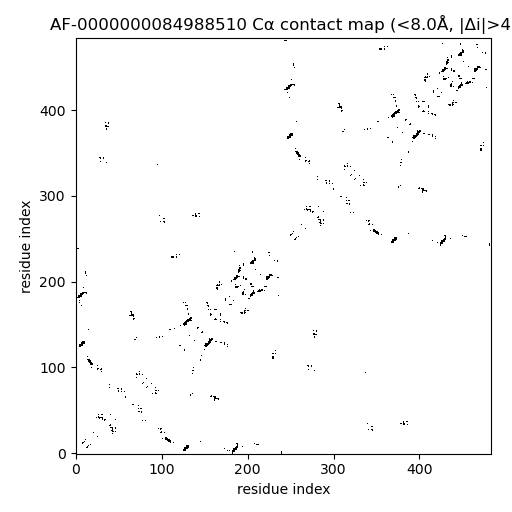01 O O . GLY B 1 197 ? 11.492 -32.062 -14.953 1 98.62 197 GLY B O 1
ATOM 3602 N N . ALA B 1 198 ? 9.672 -31.453 -16.047 1 98.69 198 ALA B N 1
ATOM 3603 C CA . ALA B 1 198 ? 8.945 -32.688 -15.75 1 98.69 198 ALA B CA 1
ATOM 3604 C C . ALA B 1 198 ? 9.562 -33.875 -16.484 1 98.69 198 ALA B C 1
ATOM 3606 O O . ALA B 1 198 ? 9.633 -34.969 -15.93 1 98.69 198 ALA B O 1
ATOM 3607 N N . GLN B 1 199 ? 10.008 -33.656 -17.688 1 98.19 199 GLN B N 1
ATOM 3608 C CA . GLN B 1 199 ? 10.562 -34.719 -18.516 1 98.19 199 GLN B CA 1
ATOM 3609 C C . GLN B 1 199 ? 11.867 -35.25 -17.938 1 98.19 199 GLN B C 1
ATOM 3611 O O . GLN B 1 199 ? 12.234 -36.406 -18.172 1 98.19 199 GLN B O 1
ATOM 3616 N N . LEU B 1 200 ? 12.586 -34.375 -17.234 1 97.88 200 LEU B N 1
ATOM 3617 C CA . LEU B 1 200 ? 13.797 -34.812 -16.562 1 97.88 200 LEU B CA 1
ATOM 3618 C C . LEU B 1 200 ? 13.492 -36 -15.625 1 97.88 200 LEU B C 1
ATOM 3620 O O . LEU B 1 200 ? 14.383 -36.781 -15.297 1 97.88 200 LEU B O 1
ATOM 3624 N N . LEU B 1 201 ? 12.258 -36.156 -15.242 1 98.06 201 LEU B N 1
ATOM 3625 C CA . LEU B 1 201 ? 11.812 -37.25 -14.359 1 98.06 201 LEU B CA 1
ATOM 3626 C C . LEU B 1 201 ? 11 -38.281 -15.125 1 98.06 201 LEU B C 1
ATOM 3628 O O . LEU B 1 201 ? 10.312 -39.094 -14.523 1 98.06 201 LEU B O 1
ATOM 3632 N N . ASP B 1 202 ? 10.961 -38.156 -16.406 1 97.5 202 ASP B N 1
ATOM 3633 C CA . ASP B 1 202 ? 10.219 -39.062 -17.281 1 97.5 202 ASP B CA 1
ATOM 3634 C C . ASP B 1 202 ? 8.719 -38.938 -17.047 1 97.5 202 ASP B C 1
ATOM 3636 O O . ASP B 1 202 ? 7.988 -39.906 -17.141 1 97.5 202 ASP B O 1
ATOM 3640 N N . ILE B 1 203 ? 8.266 -37.781 -16.625 1 98.19 203 ILE B N 1
ATOM 3641 C CA . ILE B 1 203 ? 6.84 -37.531 -16.469 1 98.19 203 ILE B CA 1
ATOM 3642 C C . ILE B 1 203 ? 6.238 -37.125 -17.812 1 98.19 203 ILE B C 1
ATOM 3644 O O . ILE B 1 203 ? 6.824 -36.312 -18.547 1 98.19 203 ILE B O 1
ATOM 3648 N N . ARG B 1 204 ? 5.094 -37.719 -18.156 1 97.62 204 ARG B N 1
ATOM 3649 C CA . ARG B 1 204 ? 4.383 -37.281 -19.359 1 97.62 204 ARG B CA 1
ATOM 3650 C C . ARG B 1 204 ? 3.832 -35.875 -19.203 1 97.62 204 ARG B C 1
ATOM 3652 O O . ARG B 1 204 ? 3.393 -35.469 -18.109 1 97.62 204 ARG B O 1
ATOM 3659 N N . THR B 1 205 ? 3.834 -35.156 -20.312 1 98.62 205 THR B N 1
ATOM 3660 C CA . THR B 1 205 ? 3.545 -33.75 -20.188 1 98.62 205 THR B CA 1
ATOM 3661 C C . THR B 1 205 ? 2.486 -33.312 -21.203 1 98.62 205 THR B C 1
ATOM 3663 O O . THR B 1 205 ? 2.402 -33.875 -22.297 1 98.62 205 THR B O 1
ATOM 3666 N N . ILE B 1 206 ? 1.664 -32.375 -20.797 1 98.88 206 ILE B N 1
ATOM 3667 C CA . ILE B 1 206 ? 0.776 -31.641 -21.688 1 98.88 206 ILE B CA 1
ATOM 3668 C C . ILE B 1 206 ? 1.167 -30.156 -21.672 1 98.88 206 ILE B C 1
ATOM 3670 O O . ILE B 1 206 ? 1.191 -29.531 -20.609 1 98.88 206 ILE B O 1
ATOM 3674 N N . PHE B 1 207 ? 1.503 -29.625 -22.812 1 98.94 207 PHE B N 1
ATOM 3675 C CA . PHE B 1 207 ? 1.853 -28.219 -22.953 1 98.94 207 PHE B CA 1
ATOM 3676 C C . PHE B 1 207 ? 0.621 -27.391 -23.312 1 98.94 207 PHE B C 1
ATOM 3678 O O . PHE B 1 207 ? -0.029 -27.641 -24.328 1 98.94 207 PHE B O 1
ATOM 3685 N N . PHE B 1 208 ? 0.254 -26.469 -22.438 1 98.88 208 PHE B N 1
ATOM 3686 C CA . PHE B 1 208 ? -0.79 -25.5 -22.75 1 98.88 208 PHE B CA 1
ATOM 3687 C C . PHE B 1 208 ? -0.2 -24.266 -23.406 1 98.88 208 PHE B C 1
ATOM 3689 O O . PHE B 1 208 ? 0.431 -23.438 -22.734 1 98.88 208 PHE B O 1
ATOM 3696 N N . ASP B 1 209 ? -0.413 -24.141 -24.688 1 98.69 209 ASP B N 1
ATOM 3697 C CA . ASP B 1 209 ? 0.138 -23.047 -25.469 1 98.69 209 ASP B CA 1
ATOM 3698 C C . ASP B 1 209 ? -0.665 -21.766 -25.25 1 98.69 209 ASP B C 1
ATOM 3700 O O . ASP B 1 209 ? -1.314 -21.266 -26.172 1 98.69 209 ASP B O 1
ATOM 3704 N N . SER B 1 210 ? -0.498 -21.219 -24.031 1 98.5 210 SER B N 1
ATOM 3705 C CA . SER B 1 210 ? -1.199 -20 -23.672 1 98.5 210 SER B CA 1
ATOM 3706 C C . SER B 1 210 ? -0.472 -18.766 -24.203 1 98.5 210 SER B C 1
ATOM 3708 O O . SER B 1 210 ? 0.432 -18.875 -25.031 1 98.5 210 SER B O 1
ATOM 3710 N N . ASN B 1 211 ? -0.934 -17.562 -23.828 1 98.06 211 ASN B N 1
ATOM 3711 C CA . ASN B 1 211 ? -0.35 -16.297 -24.281 1 98.06 211 ASN B CA 1
ATOM 3712 C C . ASN B 1 211 ? 0.929 -15.969 -23.516 1 98.06 211 ASN B C 1
ATOM 3714 O O . ASN B 1 211 ? 1.47 -14.867 -23.656 1 98.06 211 ASN B O 1
ATOM 3718 N N . GLN B 1 212 ? 1.437 -17 -22.703 1 97.81 212 GLN B N 1
ATOM 3719 C CA . GLN B 1 212 ? 2.613 -16.766 -21.859 1 97.81 212 GLN B CA 1
ATOM 3720 C C . GLN B 1 212 ? 3.549 -17.969 -21.891 1 97.81 212 GLN B C 1
ATOM 3722 O O . GLN B 1 212 ? 3.178 -19.047 -22.375 1 97.81 212 GLN B O 1
ATOM 3727 N N . GLY B 1 213 ? 4.766 -17.688 -21.391 1 97.62 213 GLY B N 1
ATOM 3728 C CA . GLY B 1 213 ? 5.707 -18.781 -21.219 1 97.62 213 GLY B CA 1
ATOM 3729 C C . GLY B 1 213 ? 6.547 -19.031 -22.453 1 97.62 213 GLY B C 1
ATOM 3730 O O . GLY B 1 213 ? 6.148 -18.672 -23.562 1 97.62 213 GLY B O 1
ATOM 3731 N N . ALA B 1 214 ? 7.668 -19.719 -22.25 1 98.25 214 ALA B N 1
ATOM 3732 C CA . ALA B 1 214 ? 8.523 -20.125 -23.359 1 98.25 214 ALA B CA 1
ATOM 3733 C C . ALA B 1 214 ? 7.855 -21.219 -24.203 1 98.25 214 ALA B C 1
ATOM 3735 O O . ALA B 1 214 ? 7.441 -22.25 -23.656 1 98.25 214 ALA B O 1
ATOM 3736 N N . LYS B 1 215 ? 7.855 -21.062 -25.547 1 98.44 215 LYS B N 1
ATOM 3737 C CA . LYS B 1 215 ? 7.121 -21.969 -26.406 1 98.44 215 LYS B CA 1
ATOM 3738 C C . LYS B 1 215 ? 8.008 -23.125 -26.875 1 98.44 215 LYS B C 1
ATOM 3740 O O . LYS B 1 215 ? 7.512 -24.172 -27.297 1 98.44 215 LYS B O 1
ATOM 3745 N N . THR B 1 216 ? 9.266 -22.859 -26.859 1 98.44 216 THR B N 1
ATOM 3746 C CA . THR B 1 216 ? 10.234 -23.859 -27.297 1 98.44 216 THR B CA 1
ATOM 3747 C C . THR B 1 216 ? 11.445 -23.891 -26.375 1 98.44 216 THR B C 1
ATOM 3749 O O . THR B 1 216 ? 11.703 -22.922 -25.641 1 98.44 216 THR B O 1
ATOM 3752 N N . TYR B 1 217 ? 12.055 -24.984 -26.312 1 98.56 217 TYR B N 1
ATOM 3753 C CA . TYR B 1 217 ? 13.336 -25.172 -25.641 1 98.56 217 TYR B CA 1
ATOM 3754 C C . TYR B 1 217 ? 14.086 -26.359 -26.234 1 98.56 217 TYR B C 1
ATOM 3756 O O . TYR B 1 217 ? 13.695 -27.516 -26.031 1 98.56 217 TYR B O 1
ATOM 3764 N N . GLU B 1 218 ? 15.164 -26.047 -26.938 1 97.69 218 GLU B N 1
ATOM 3765 C CA . GLU B 1 218 ? 15.969 -27.078 -27.578 1 97.69 218 GLU B CA 1
ATOM 3766 C C . GLU B 1 218 ? 15.094 -28.047 -28.375 1 97.69 218 GLU B C 1
ATOM 3768 O O . GLU B 1 218 ? 14.289 -27.641 -29.203 1 97.69 218 GLU B O 1
ATOM 3773 N N . ASP B 1 219 ? 15.234 -29.422 -28.062 1 97.5 219 ASP B N 1
ATOM 3774 C CA . ASP B 1 219 ? 14.469 -30.422 -28.812 1 97.5 219 ASP B CA 1
ATOM 3775 C C . ASP B 1 219 ? 13.359 -31.016 -27.938 1 97.5 219 ASP B C 1
ATOM 3777 O O . ASP B 1 219 ? 12.859 -32.094 -28.234 1 97.5 219 ASP B O 1
ATOM 3781 N N . VAL B 1 220 ? 12.992 -30.25 -27.031 1 98.31 220 VAL B N 1
ATOM 3782 C CA . VAL B 1 220 ? 11.969 -30.719 -26.109 1 98.31 220 VAL B CA 1
ATOM 3783 C C . VAL B 1 220 ? 10.609 -30.75 -26.812 1 98.31 220 VAL B C 1
ATOM 3785 O O . VAL B 1 220 ? 10.219 -29.781 -27.453 1 98.31 220 VAL B O 1
ATOM 3788 N N . VAL B 1 221 ? 9.922 -31.906 -26.719 1 98.31 221 VAL B N 1
ATOM 3789 C CA . VAL B 1 221 ? 8.594 -32.062 -27.281 1 98.31 221 VAL B CA 1
ATOM 3790 C C . VAL B 1 221 ? 7.645 -32.625 -26.219 1 98.31 221 VAL B C 1
ATOM 3792 O O . VAL B 1 221 ? 7.906 -33.688 -25.656 1 98.31 221 VAL B O 1
ATOM 3795 N N . PRO B 1 222 ? 6.574 -31.938 -25.953 1 98.69 222 PRO B N 1
ATOM 3796 C CA . PRO B 1 222 ? 5.617 -32.5 -25 1 98.69 222 PRO B CA 1
ATOM 3797 C C . PRO B 1 222 ? 4.879 -33.719 -25.547 1 98.69 222 PRO B C 1
ATOM 3799 O O . PRO B 1 222 ? 4.801 -33.906 -26.766 1 98.69 222 PRO B O 1
ATOM 3802 N N . ALA B 1 223 ? 4.352 -34.531 -24.656 1 98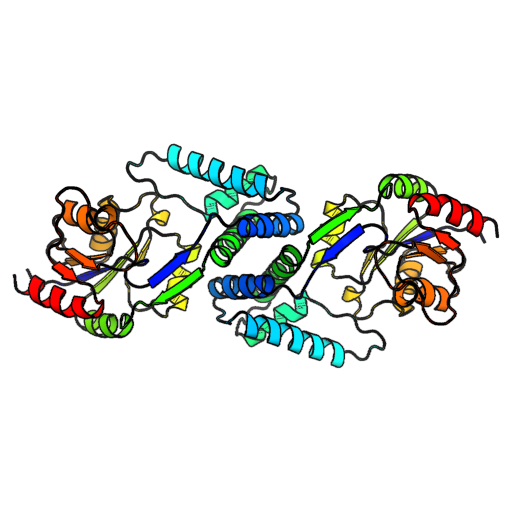.06 223 ALA B N 1
ATOM 3803 C CA . ALA B 1 223 ? 3.576 -35.688 -25.094 1 98.06 223 ALA B CA 1
ATOM 3804 C C . ALA B 1 223 ? 2.291 -35.25 -25.797 1 98.06 223 ALA B C 1
ATOM 3806 O O . ALA B 1 223 ? 1.792 -35.969 -26.672 1 98.06 223 ALA B O 1
ATOM 3807 N N . TYR B 1 224 ? 1.757 -34.125 -25.422 1 98.19 224 TYR B N 1
ATOM 3808 C CA . TYR B 1 224 ? 0.552 -33.531 -26.016 1 98.19 224 TYR B CA 1
ATOM 3809 C C . TYR B 1 224 ? 0.591 -32 -25.953 1 98.19 224 TYR B C 1
ATOM 3811 O O . TYR B 1 224 ? 1.2 -31.438 -25.047 1 98.19 224 TYR B O 1
ATOM 3819 N N . ARG B 1 225 ? 0.026 -31.375 -26.922 1 98.5 225 ARG B N 1
ATOM 3820 C CA . ARG B 1 225 ? -0.049 -29.906 -26.969 1 98.5 225 ARG B CA 1
ATOM 3821 C C . ARG B 1 225 ? -1.489 -29.453 -27.156 1 98.5 225 ARG B C 1
ATOM 3823 O O . ARG B 1 225 ? -2.24 -30.031 -27.938 1 98.5 225 ARG B O 1
ATOM 3830 N N . VAL B 1 226 ? -1.837 -28.469 -26.391 1 98.56 226 VAL B N 1
ATOM 3831 C CA . VAL B 1 226 ? -3.184 -27.922 -26.531 1 98.56 226 VAL B CA 1
ATOM 3832 C C . VAL B 1 226 ? -3.119 -26.406 -26.625 1 98.56 226 VAL B C 1
ATOM 3834 O O . VAL B 1 226 ? -2.215 -25.781 -26.078 1 98.56 226 VAL B O 1
ATOM 3837 N N . GLN B 1 227 ? -4.141 -25.766 -27.25 1 97.88 227 GLN B N 1
ATOM 3838 C CA . GLN B 1 227 ? -4.262 -24.312 -27.359 1 97.88 227 GLN B CA 1
ATOM 3839 C C . GLN B 1 227 ? -5.43 -23.781 -26.531 1 97.88 227 GLN B C 1
ATOM 3841 O O . GLN B 1 227 ? -5.406 -22.656 -26.047 1 97.88 227 GLN B O 1
ATOM 3846 N N . GLN B 1 228 ? -6.406 -24.656 -26.469 1 98.12 228 GLN B N 1
ATOM 3847 C CA . GLN B 1 228 ? -7.539 -24.359 -25.594 1 98.12 228 GLN B CA 1
ATOM 3848 C C . GLN B 1 228 ? -7.484 -25.172 -24.312 1 98.12 228 GLN B C 1
ATOM 3850 O O . GLN B 1 228 ? -7.168 -26.359 -24.344 1 98.12 228 GLN B O 1
ATOM 3855 N N . PHE B 1 229 ? -7.773 -24.562 -23.203 1 98.5 229 PHE B N 1
ATOM 3856 C CA . PHE B 1 229 ? -7.57 -25.203 -21.906 1 98.5 229 PHE B CA 1
ATOM 3857 C C . PHE B 1 229 ? -8.414 -26.469 -21.781 1 98.5 229 PHE B C 1
ATOM 3859 O O . PHE B 1 229 ? -7.965 -27.469 -21.234 1 98.5 229 PHE B O 1
ATOM 3866 N N . GLU B 1 230 ? -9.633 -26.406 -22.266 1 97.94 230 GLU B N 1
ATOM 3867 C CA . GLU B 1 230 ? -10.555 -27.516 -22.109 1 97.94 230 GLU B CA 1
ATOM 3868 C C . GLU B 1 230 ? -10.039 -28.766 -22.828 1 97.94 230 GLU B C 1
ATOM 3870 O O . GLU B 1 230 ? -10.422 -29.891 -22.484 1 97.94 230 GLU B O 1
ATOM 3875 N N . ASP B 1 231 ? -9.148 -28.578 -23.828 1 98.12 231 ASP B N 1
ATOM 3876 C CA . ASP B 1 231 ? -8.625 -29.703 -24.594 1 98.12 231 ASP B CA 1
ATOM 3877 C C . ASP B 1 231 ? -7.664 -30.531 -23.75 1 98.12 231 ASP B C 1
ATOM 3879 O O . ASP B 1 231 ? -7.25 -31.625 -24.172 1 98.12 231 ASP B O 1
ATOM 3883 N N . ILE B 1 232 ? -7.367 -30.094 -22.578 1 98.25 232 ILE B N 1
ATOM 3884 C CA . ILE B 1 232 ? -6.543 -30.844 -21.641 1 98.25 232 ILE B CA 1
ATOM 3885 C C . ILE B 1 232 ? -7.211 -32.188 -21.328 1 98.25 232 ILE B C 1
ATOM 3887 O O . ILE B 1 232 ? -6.535 -33.188 -21.141 1 98.25 232 ILE B O 1
ATOM 3891 N N . LEU B 1 233 ? -8.555 -32.188 -21.266 1 98.12 233 LEU B N 1
ATOM 3892 C CA . LEU B 1 233 ? -9.289 -33.406 -20.969 1 98.12 233 LEU B CA 1
ATOM 3893 C C . LEU B 1 233 ? -9.016 -34.469 -22.031 1 98.12 233 LEU B C 1
ATOM 3895 O O . LEU B 1 233 ? -8.805 -35.625 -21.703 1 98.12 233 LEU B O 1
ATOM 3899 N N . THR B 1 234 ? -8.977 -34.031 -23.281 1 97.5 234 THR B N 1
ATOM 3900 C CA . THR B 1 234 ? -8.672 -34.938 -24.391 1 97.5 234 THR B CA 1
ATOM 3901 C C . THR B 1 234 ? -7.234 -35.438 -24.297 1 97.5 234 THR B C 1
ATOM 3903 O O . THR B 1 234 ? -6.965 -36.594 -24.516 1 97.5 234 THR B O 1
ATOM 3906 N N . GLY B 1 235 ? -6.336 -34.5 -24.031 1 97.56 235 GLY B N 1
ATOM 3907 C CA . GLY B 1 235 ? -4.938 -34.875 -23.875 1 97.56 235 GLY B CA 1
ATOM 3908 C C . GLY B 1 235 ? -4.719 -35.906 -22.797 1 97.56 235 GLY B C 1
ATOM 3909 O O . GLY B 1 235 ? -3.988 -36.906 -23 1 97.56 235 GLY B O 1
ATOM 3910 N N . ILE B 1 236 ? -5.371 -35.719 -21.641 1 97.5 236 ILE B N 1
ATOM 3911 C CA . ILE B 1 236 ? -5.23 -36.656 -20.516 1 97.5 236 ILE B CA 1
ATOM 3912 C C . ILE B 1 236 ? -5.781 -38.031 -20.906 1 97.5 236 ILE B C 1
ATOM 3914 O O . ILE B 1 236 ? -5.16 -39.031 -20.625 1 97.5 236 ILE B O 1
ATOM 3918 N N . ALA B 1 237 ? -6.914 -38.062 -21.594 1 95.44 237 ALA B N 1
ATOM 3919 C CA . ALA B 1 237 ? -7.527 -39.312 -22.016 1 95.44 237 ALA B CA 1
ATOM 3920 C C . ALA B 1 237 ? -6.609 -40.094 -22.969 1 95.44 237 ALA B C 1
ATOM 3922 O O . ALA B 1 237 ? -6.496 -41.312 -22.875 1 95.44 237 ALA B O 1
ATOM 3923 N N . GLN B 1 238 ? -6.023 -39.375 -23.797 1 95 238 GLN B N 1
ATOM 3924 C CA . GLN B 1 238 ? -5.137 -40 -24.766 1 95 238 GLN B CA 1
ATOM 3925 C C . GLN B 1 238 ? -3.895 -40.594 -24.094 1 95 238 GLN B C 1
ATOM 3927 O O . GLN B 1 238 ? -3.443 -41.656 -24.453 1 95 238 GLN B O 1
ATOM 3932 N N . LEU B 1 239 ? -3.354 -39.844 -23.156 1 94.56 239 LEU B N 1
ATOM 3933 C CA . LEU B 1 239 ? -2.115 -40.281 -22.516 1 94.56 239 LEU B CA 1
ATOM 3934 C C . LEU B 1 239 ? -2.377 -41.375 -21.5 1 94.56 239 LEU B C 1
ATOM 3936 O O . LEU B 1 239 ? -1.487 -42.188 -21.203 1 94.56 239 LEU B O 1
ATOM 3940 N N . ALA B 1 240 ? -3.533 -41.406 -20.953 1 89.44 240 ALA B N 1
ATOM 3941 C CA . ALA B 1 240 ? -3.891 -42.438 -19.969 1 89.44 240 ALA B CA 1
ATOM 3942 C C . ALA B 1 240 ? -4.078 -43.781 -20.656 1 89.44 240 ALA B C 1
ATOM 3944 O O . ALA B 1 240 ? -4.016 -44.844 -20 1 89.44 240 ALA B O 1
ATOM 3945 N N . GLN B 1 241 ? -4.395 -43.875 -21.938 1 82.25 241 GLN B N 1
ATOM 3946 C CA . GLN B 1 241 ? -4.594 -45.094 -22.703 1 82.25 241 GLN B CA 1
ATOM 3947 C C . GLN B 1 241 ? -3.262 -45.719 -23.141 1 82.25 241 GLN B C 1
ATOM 3949 O O . GLN B 1 241 ? -3.189 -46.875 -23.484 1 82.25 241 GLN B O 1
ATOM 3954 N N . ARG B 1 242 ? -2.221 -45.031 -23.188 1 73.19 242 ARG B N 1
ATOM 3955 C CA . ARG B 1 242 ? -0.918 -45.531 -23.625 1 73.19 242 ARG B CA 1
ATOM 3956 C C . ARG B 1 242 ? -0.141 -46.125 -22.453 1 73.19 242 ARG B C 1
ATOM 3958 O O . ARG B 1 242 ? -0.299 -45.719 -21.312 1 73.19 242 ARG B O 1
#

Foldseek 3Di:
DFAAAEEEEDDLFFKPWAFALPDLVLLQVLQVVVVVVVFHDHSVRSVVQLVVLQVVLQVPDPDPAFAGAQLVSQLVVVVVRPDDDSVVSSVVSLVSVCSSRVVRIDDIATAPCSVVLLVVAQVRHAYAYQYADYCSPPVVSCVVHVNNPRHPPYQYQNVPGGAFLALVSVVVRCVRVVHALANYEYEYAAQGGTQVSSVVRPHAYEHAPGPDYHPDDDPGDHPYYDPGSNCVVVVSVVSSVD/DFAAAEEEEDDLFFKPWAFALPDLVLLQVLQVVVVVVVFHDHSVRSVVQLVVLQVVQQVVDPDPAFAGAQLVSQLVVVVVRPDDDSVVSSVVSLVSVCSSRVVRIDDIATAPCSVVLLVVAQVRHAYAYQYADYCSPPVVSCVVHVNNPRHPPYQYQNVPGGAFLALVSVVVRCVRVVHALANYEYEYAAQGGTQVSSCVRPHAYEHAPGPDYHPDDDPGDHPYYDPGSNCVVVVSVVVSVD

InterPro domains:
  IPR006439 HAD hydrolase, subfamily IA [PR00413] (3-14)
  IPR006439 HAD hydrolase, subfamily IA [PR00413] (151-167)
  IPR006439 HAD hydrolase, subfamily IA [PR00413] (169-189)
  IPR006439 HAD hydrolase, subfamily IA [TIGR01509] (97-206)
  IPR006439 HAD hydrolase, subfamily IA [TIGR01549] (109-199)
  IPR023214 HAD superfamily [G3DSA:3.40.50.1000] (4-231)
  IPR036412 HAD-like superfamily [SSF56784] (2-239)
  IPR051400 HAD-like hydrolase superfamily enzymes [PTHR46470] (3-237)

Sequence (484 aa):
MAIKGILFDLYGTLIDIETDESIDEIYRAIAHYLVYQGVYLHRGQVRERYYAIMRQQKDAKDEEYPEIDVEAIWNELLLQQGIKSSYVRGQQAKVIAHIYRGISRKRLRLYPNVKEVLNELQTRYQLALVSDAQPCFALPEIRAMGLESYFNPVIISSYYGFRKPDSRLFNKALDKMGISRSEVIAIGNDMFRDIYGAQLLDIRTIFFDSNQGAKTYEDVVPAYRVQQFEDILTGIAQLAQRMAIKGILFDLYGTLIDIETDESIDEIYRAIAHYLVYQGVYLHRGQVRERYYAIMRQQKDAKDEEYPEIDVEAIWNELLLQQGIKSSYVRGQQAKVIAHIYRGISRKRLRLYPNVKEVLNELQTRYQLALVSDAQPCFALPEIRAMGLESYFNPVIISSYYGFRKPDSRLFNKALDKMGISRSEVIAIGNDMFRDIYGAQLLDIRTIFFDSNQGAKTYEDVVPAYRVQQFEDILTGIAQLAQR

Nearest PDB structures (foldseek):
  1x42-assembly1_A  TM=6.407E-01  e=8.290E-15  Pyrococcus horikoshii OT3
  3u26-assembly1_A  TM=6.347E-01  e=9.404E-15  Pyrococcus horikoshii
  6q7p-assembly1_A  TM=6.335E-01  e=2.134E-14  Pyrococcus horikoshii
  3qnm-assembly1_A  TM=6.412E-01  e=8.541E-14  Bacteroides thetaiotaomicron
  2gfh-assembly1_A  TM=6.081E-01  e=8.019E-14  Mus musculus